Protein AF-A0A3D2VAZ5-F1 (afdb_monomer_lite)

Structure (mmCIF, N/CA/C/O backbone):
data_AF-A0A3D2VAZ5-F1
#
_entry.id   AF-A0A3D2VAZ5-F1
#
loop_
_atom_site.group_PDB
_atom_site.id
_atom_site.type_symbol
_atom_site.label_atom_id
_atom_site.label_alt_id
_atom_site.label_comp_id
_atom_site.label_asym_id
_atom_site.label_entity_id
_atom_site.label_seq_id
_atom_si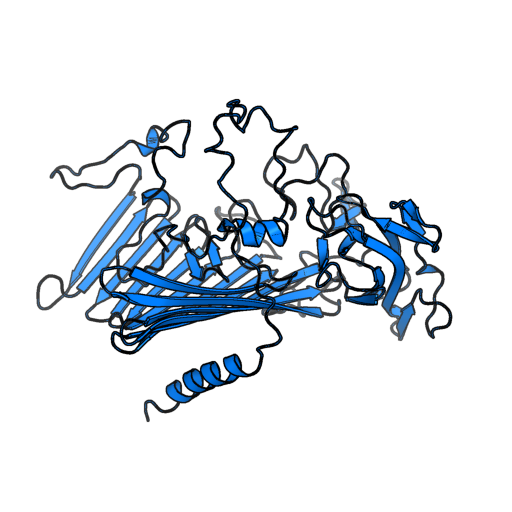te.pdbx_PDB_ins_code
_atom_site.Cartn_x
_atom_site.Cartn_y
_atom_site.Cartn_z
_atom_site.occupancy
_atom_site.B_iso_or_equiv
_atom_site.auth_seq_id
_atom_site.auth_comp_id
_atom_site.auth_asym_id
_atom_site.auth_atom_id
_atom_site.pdbx_PDB_model_num
ATOM 1 N N . MET A 1 1 ? -34.117 21.593 15.467 1.00 34.19 1 MET A N 1
ATOM 2 C CA . MET A 1 1 ? -33.292 21.181 14.307 1.00 34.19 1 MET A CA 1
ATOM 3 C C . MET A 1 1 ? -32.241 20.184 14.773 1.00 34.19 1 MET A C 1
ATOM 5 O O . MET A 1 1 ? -31.126 20.557 15.099 1.00 34.19 1 MET A O 1
ATOM 9 N N . ARG A 1 2 ? -32.645 18.929 14.962 1.00 38.84 2 ARG A N 1
ATOM 10 C CA . ARG A 1 2 ? -31.854 17.872 15.606 1.00 38.84 2 ARG A CA 1
ATOM 11 C C . ARG A 1 2 ? -32.283 16.525 15.005 1.00 38.84 2 ARG A C 1
ATOM 13 O O . ARG A 1 2 ? -33.450 16.367 14.668 1.00 38.84 2 ARG A O 1
ATOM 20 N N . ILE A 1 3 ? -31.342 15.583 14.920 1.00 37.03 3 ILE A N 1
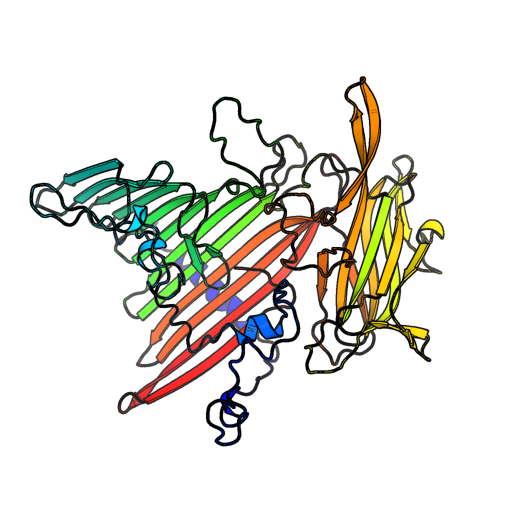ATOM 21 C CA . ILE A 1 3 ? -31.531 14.119 14.787 1.00 37.03 3 ILE A CA 1
ATOM 22 C C . ILE A 1 3 ? -31.809 13.534 13.380 1.00 37.03 3 ILE A C 1
ATOM 24 O O . ILE A 1 3 ? -31.513 12.359 13.177 1.00 37.03 3 ILE A O 1
ATOM 28 N N . HIS A 1 4 ? -32.245 14.291 12.366 1.00 31.97 4 HIS A N 1
ATOM 29 C CA . HIS A 1 4 ? -32.535 13.674 11.051 1.00 31.97 4 HIS A CA 1
ATOM 30 C C . HIS A 1 4 ? -31.319 13.347 10.162 1.00 31.97 4 HIS A C 1
ATOM 32 O O . HIS A 1 4 ? -31.422 12.444 9.341 1.00 31.97 4 HIS A O 1
ATOM 38 N N . TRP A 1 5 ? -30.162 13.991 10.348 1.00 31.28 5 TRP A N 1
ATOM 39 C CA . TRP A 1 5 ? -28.981 13.751 9.496 1.00 31.28 5 TRP A CA 1
ATOM 40 C C . TRP A 1 5 ? -28.213 12.454 9.825 1.00 31.28 5 TRP A C 1
ATOM 42 O O . TRP A 1 5 ? -27.692 11.808 8.923 1.00 31.28 5 TRP A O 1
ATOM 52 N N . PHE A 1 6 ? -28.190 12.019 11.090 1.00 36.03 6 PHE A N 1
ATOM 53 C CA . PHE A 1 6 ? -27.415 10.838 11.514 1.00 36.03 6 PHE A CA 1
ATOM 54 C C . PHE A 1 6 ? -28.089 9.496 11.186 1.00 36.03 6 PHE A C 1
ATOM 56 O O . PHE A 1 6 ? -27.404 8.505 10.948 1.00 36.03 6 PHE A O 1
ATOM 63 N N . LYS A 1 7 ? -29.427 9.451 11.103 1.00 33.75 7 LYS A N 1
ATOM 64 C CA . LYS A 1 7 ? -30.154 8.224 10.724 1.00 33.75 7 LYS A CA 1
ATOM 65 C C . LYS A 1 7 ? -29.949 7.848 9.253 1.00 33.75 7 LYS A C 1
ATOM 67 O O . LYS A 1 7 ? -29.959 6.665 8.929 1.00 33.75 7 LYS A O 1
ATOM 72 N N . SER A 1 8 ? -29.721 8.833 8.385 1.00 36.03 8 SER A N 1
ATOM 73 C CA . SER A 1 8 ? -29.540 8.611 6.947 1.00 36.03 8 SER A CA 1
ATOM 74 C C . SER A 1 8 ? -28.194 7.965 6.604 1.00 36.03 8 SER A C 1
ATOM 76 O O . SER A 1 8 ? -28.125 7.220 5.636 1.00 36.03 8 SER A O 1
ATOM 78 N N . ILE A 1 9 ? -27.146 8.184 7.410 1.00 44.81 9 ILE A N 1
ATOM 79 C CA . ILE A 1 9 ? -25.806 7.607 7.182 1.00 44.81 9 ILE A CA 1
ATOM 80 C C . ILE A 1 9 ? -25.762 6.130 7.610 1.00 44.81 9 ILE A C 1
ATOM 82 O O . ILE A 1 9 ? -25.246 5.290 6.875 1.00 44.81 9 ILE A O 1
ATOM 86 N N . ALA A 1 10 ? -26.386 5.784 8.742 1.00 36.62 10 ALA A N 1
ATOM 87 C CA . ALA A 1 10 ? -26.458 4.401 9.225 1.00 36.62 10 ALA A CA 1
ATOM 88 C C . ALA A 1 10 ? -27.315 3.489 8.320 1.00 36.62 10 ALA A C 1
ATOM 90 O O . ALA A 1 10 ? -26.983 2.323 8.121 1.00 36.62 10 ALA A O 1
ATOM 91 N N . LEU A 1 11 ? -28.390 4.022 7.723 1.00 36.22 11 LEU A N 1
ATOM 92 C CA . LEU A 1 11 ? -29.220 3.286 6.758 1.00 36.22 11 LEU A CA 1
ATOM 93 C C . LEU A 1 11 ? -28.546 3.120 5.386 1.00 36.22 11 LEU A C 1
ATOM 95 O O . LEU A 1 11 ? -28.793 2.117 4.719 1.00 36.22 11 LEU A O 1
ATOM 99 N N . LEU A 1 12 ? -27.670 4.049 4.982 1.00 39.50 12 LEU A N 1
ATOM 100 C CA . LEU A 1 12 ? -26.894 3.921 3.744 1.00 39.50 12 LEU A CA 1
ATOM 101 C C . LEU A 1 12 ? -25.826 2.817 3.856 1.00 39.50 12 LEU A C 1
ATOM 103 O O . LEU A 1 12 ? -25.635 2.056 2.911 1.00 39.50 12 LEU A O 1
ATOM 107 N N . GLY A 1 13 ? -25.182 2.681 5.023 1.00 34.91 13 GLY A N 1
ATOM 108 C CA . GLY A 1 13 ? -24.189 1.627 5.279 1.00 34.91 13 GLY A CA 1
ATOM 109 C C . GLY A 1 13 ? -24.774 0.210 5.235 1.00 34.91 13 GLY A C 1
ATOM 110 O O . GLY A 1 13 ? -24.147 -0.705 4.708 1.00 34.91 13 GLY A O 1
ATOM 111 N N . LEU A 1 14 ? -26.015 0.040 5.702 1.00 35.56 14 LEU A N 1
ATOM 112 C CA . LEU A 1 14 ? -26.716 -1.251 5.727 1.00 35.56 14 LEU A CA 1
ATOM 113 C C . LEU A 1 14 ? -27.201 -1.714 4.339 1.00 35.56 14 LEU A C 1
ATOM 115 O O . LEU A 1 14 ? -27.274 -2.914 4.090 1.00 35.56 14 LEU A O 1
ATOM 119 N N . PHE A 1 15 ? -27.495 -0.789 3.417 1.00 35.16 15 PHE A N 1
ATOM 120 C CA . PHE A 1 15 ? -27.964 -1.127 2.064 1.00 35.16 15 PHE A CA 1
ATOM 121 C C . PHE A 1 15 ? -26.836 -1.423 1.066 1.00 35.16 15 PHE A C 1
ATOM 123 O O . PHE A 1 15 ? -27.046 -2.179 0.119 1.00 35.16 15 PHE A O 1
ATOM 130 N N . VAL A 1 16 ? -25.631 -0.886 1.281 1.00 42.12 16 VAL A N 1
ATOM 131 C CA . VAL A 1 16 ? -24.477 -1.145 0.399 1.00 42.12 16 VAL A CA 1
ATOM 132 C C . VAL A 1 16 ? -23.860 -2.530 0.655 1.00 42.12 16 VAL A C 1
ATOM 134 O O . VAL A 1 16 ? -23.336 -3.138 -0.275 1.00 42.12 16 VAL A O 1
ATOM 137 N N . GLY A 1 17 ? -23.988 -3.084 1.867 1.00 31.84 17 GLY A N 1
ATOM 138 C CA . GLY A 1 17 ? -23.449 -4.409 2.213 1.00 31.84 17 GLY A CA 1
ATOM 139 C C . GLY A 1 17 ? -24.160 -5.597 1.546 1.00 31.84 17 GLY A C 1
ATOM 140 O O . GLY A 1 17 ? -23.531 -6.617 1.279 1.00 31.84 17 GLY A O 1
ATOM 141 N N . CYS A 1 18 ? -25.450 -5.472 1.217 1.00 35.31 18 CYS A N 1
ATOM 142 C CA . CYS A 1 18 ? -26.246 -6.592 0.693 1.00 35.31 18 CYS A CA 1
ATOM 143 C C . CYS A 1 18 ? -26.194 -6.763 -0.838 1.00 35.31 18 CYS A C 1
ATOM 145 O O . CYS A 1 18 ? -26.722 -7.749 -1.345 1.00 35.31 18 CYS A O 1
ATOM 147 N N . LEU A 1 19 ? -25.575 -5.841 -1.587 1.00 31.67 19 LEU A N 1
ATOM 148 C CA . LEU A 1 19 ? -25.586 -5.855 -3.061 1.00 31.67 19 LEU A CA 1
ATOM 149 C C . LEU A 1 19 ? -24.346 -6.497 -3.718 1.00 31.67 19 LEU A C 1
ATOM 151 O O . LEU A 1 19 ? -24.274 -6.525 -4.943 1.00 31.67 19 LEU A O 1
ATOM 155 N N . PHE A 1 20 ? -23.396 -7.048 -2.950 1.00 38.72 20 PHE A N 1
ATOM 156 C CA . PHE A 1 20 ? -22.104 -7.522 -3.490 1.00 38.72 20 PHE A CA 1
ATOM 157 C C . PHE A 1 20 ? -21.705 -8.961 -3.115 1.00 38.72 20 PHE A C 1
ATOM 159 O O . PHE A 1 20 ? -20.533 -9.322 -3.202 1.00 38.72 20 PHE A O 1
ATOM 166 N N . ILE A 1 21 ? -22.659 -9.821 -2.742 1.00 31.94 21 ILE A N 1
ATOM 167 C CA . ILE A 1 21 ? -22.375 -11.244 -2.496 1.00 31.94 21 ILE A CA 1
ATOM 168 C C . ILE A 1 21 ? -22.279 -11.977 -3.847 1.00 31.94 21 ILE A C 1
ATOM 170 O O . ILE A 1 21 ? -23.283 -12.440 -4.388 1.00 31.94 21 ILE A O 1
ATOM 174 N N . SER A 1 22 ? -21.074 -12.076 -4.417 1.00 36.19 22 SER A N 1
ATOM 175 C CA . SER A 1 22 ? -20.762 -13.100 -5.425 1.00 36.19 22 SER A CA 1
ATOM 176 C C . SER A 1 22 ? -20.472 -14.448 -4.747 1.00 36.19 22 SER A C 1
ATOM 178 O O . SER A 1 22 ? -20.370 -14.526 -3.522 1.00 36.19 22 SER A O 1
ATOM 180 N N . LYS A 1 23 ? -20.414 -15.531 -5.539 1.00 27.31 23 LYS A N 1
ATOM 181 C CA . LYS A 1 23 ? -20.266 -16.918 -5.063 1.00 27.31 23 LYS A CA 1
ATOM 182 C C . LYS A 1 23 ? -19.114 -17.037 -4.053 1.00 27.31 23 LYS A C 1
ATOM 184 O O . LYS A 1 23 ? -17.962 -16.830 -4.410 1.00 27.31 23 LYS A O 1
ATOM 189 N N . ALA A 1 24 ? -19.448 -17.364 -2.807 1.00 29.20 24 ALA A N 1
ATOM 190 C CA . ALA A 1 24 ? -18.483 -17.724 -1.781 1.00 29.20 24 ALA A CA 1
ATOM 191 C C . ALA A 1 24 ? -18.052 -19.180 -1.998 1.00 29.20 24 ALA A C 1
ATOM 193 O O . ALA A 1 24 ? -18.902 -20.074 -1.980 1.00 29.20 24 ALA A O 1
ATOM 194 N N . ASP A 1 25 ? -16.756 -19.421 -2.185 1.00 26.33 25 ASP A N 1
ATOM 195 C CA . ASP A 1 25 ? -16.210 -20.772 -2.127 1.00 26.33 25 ASP A CA 1
ATOM 196 C C . ASP A 1 25 ? -16.109 -21.205 -0.663 1.00 26.33 25 ASP A C 1
ATOM 198 O O . ASP A 1 25 ? -15.397 -20.618 0.152 1.00 26.33 25 ASP A O 1
ATOM 202 N N . ALA A 1 26 ? -16.880 -22.229 -0.306 1.00 25.47 26 ALA A N 1
ATOM 203 C CA . ALA A 1 26 ? -16.856 -22.820 1.021 1.00 25.47 26 ALA A CA 1
ATOM 204 C C . ALA A 1 26 ? -15.586 -23.672 1.182 1.00 25.47 26 ALA A C 1
ATOM 206 O O . ALA A 1 26 ? -15.533 -24.814 0.719 1.00 25.47 26 ALA A O 1
ATOM 207 N N . GLN A 1 27 ? -14.561 -23.141 1.851 1.00 28.25 27 GLN A N 1
ATOM 208 C CA . GLN A 1 27 ? -13.374 -23.919 2.208 1.00 28.25 27 GLN A CA 1
ATOM 209 C C . GLN A 1 27 ? -13.687 -24.837 3.405 1.00 28.25 27 GLN A C 1
ATOM 211 O O . GLN A 1 27 ? -14.228 -24.406 4.424 1.00 28.25 27 GLN A O 1
ATOM 216 N N . ARG A 1 28 ? -13.395 -26.138 3.270 1.00 25.67 28 ARG A N 1
ATOM 217 C CA . ARG A 1 28 ? -13.630 -27.143 4.324 1.00 25.67 28 ARG A CA 1
ATOM 218 C C . ARG A 1 28 ? -12.702 -26.922 5.525 1.00 25.67 28 ARG A C 1
ATOM 220 O O . ARG A 1 28 ? -11.535 -26.586 5.364 1.00 25.67 28 ARG A O 1
ATOM 227 N N . HIS A 1 29 ? -13.229 -27.185 6.721 1.00 26.59 29 HIS A N 1
ATOM 228 C CA . HIS A 1 29 ? -12.556 -26.991 8.009 1.00 26.59 29 HIS A CA 1
ATOM 229 C C . HIS A 1 29 ? -11.276 -27.859 8.155 1.00 26.59 29 HIS A C 1
ATOM 231 O O . HIS A 1 29 ? -11.352 -29.069 7.896 1.00 26.59 29 HIS A O 1
ATOM 237 N N . PRO A 1 30 ? -10.136 -27.312 8.634 1.00 30.03 30 PRO A N 1
ATOM 238 C CA . PRO A 1 30 ? -8.860 -28.035 8.775 1.00 30.03 30 PRO A CA 1
ATOM 239 C C . PRO A 1 30 ? -8.911 -29.257 9.702 1.00 30.03 30 PRO A C 1
ATOM 241 O O . PRO A 1 30 ? -8.163 -30.213 9.524 1.00 30.03 30 PRO A O 1
ATOM 244 N N . GLU A 1 31 ? -9.833 -29.284 10.666 1.00 31.47 31 GLU A N 1
ATOM 245 C CA . GLU A 1 31 ? -9.981 -30.421 11.592 1.00 31.47 31 GLU A CA 1
ATOM 246 C C . GLU A 1 31 ? -10.580 -31.676 10.933 1.00 31.47 31 GLU A C 1
ATOM 248 O O . GLU A 1 31 ? -10.584 -32.753 11.527 1.00 31.47 31 GLU A O 1
ATOM 253 N N . SER A 1 32 ? -11.038 -31.575 9.680 1.00 30.36 32 SER A N 1
ATOM 254 C CA . SER A 1 32 ? -11.438 -32.741 8.884 1.00 30.36 32 SER A CA 1
ATOM 255 C C . SER A 1 32 ? -10.252 -33.506 8.267 1.00 30.36 32 SER A C 1
ATOM 257 O O . SER A 1 32 ? -10.456 -34.589 7.722 1.00 30.36 32 SER A O 1
ATOM 259 N N . ALA A 1 33 ? -9.013 -33.006 8.407 1.00 35.19 33 ALA A N 1
ATOM 260 C CA . ALA A 1 33 ? -7.784 -33.622 7.883 1.00 35.19 33 ALA A CA 1
ATOM 261 C C . ALA A 1 33 ? -7.133 -34.668 8.824 1.00 35.19 33 ALA A C 1
ATOM 263 O O . ALA A 1 33 ? -5.992 -35.087 8.615 1.00 35.19 33 ALA A O 1
ATOM 264 N N . GLY A 1 34 ? -7.863 -35.136 9.842 1.00 34.66 34 GLY A N 1
ATOM 265 C CA . GLY A 1 34 ? -7.404 -36.168 10.775 1.00 34.66 34 GLY A CA 1
ATOM 266 C C . GLY A 1 34 ? -6.554 -35.637 11.937 1.00 34.66 34 GLY A C 1
ATOM 267 O O . GLY A 1 34 ? -6.229 -34.457 12.025 1.00 34.66 34 GLY A O 1
ATOM 268 N N . ALA A 1 35 ? -6.230 -36.528 12.882 1.00 33.38 35 ALA A N 1
ATOM 269 C CA . ALA A 1 35 ? -5.530 -36.164 14.112 1.00 33.38 35 ALA A CA 1
ATOM 270 C C . ALA A 1 35 ? -4.144 -35.559 13.829 1.00 33.38 35 ALA A C 1
ATOM 272 O O . ALA A 1 35 ? -3.343 -36.142 13.089 1.00 33.38 35 ALA A O 1
ATOM 273 N N . SER A 1 36 ? -3.866 -34.425 14.483 1.00 39.03 36 SER A N 1
ATOM 274 C CA . SER A 1 36 ? -2.558 -33.765 14.510 1.00 39.03 36 SER A CA 1
ATOM 275 C C . SER A 1 36 ? -1.434 -34.778 14.742 1.00 39.03 36 SER A C 1
ATOM 277 O O . SER A 1 36 ? -1.533 -35.656 15.605 1.00 39.03 36 SER A O 1
ATOM 279 N N . SER A 1 37 ? -0.342 -34.634 13.987 1.00 45.00 37 SER A N 1
ATOM 280 C CA . SER A 1 37 ? 0.859 -35.480 14.066 1.00 45.00 37 SER A CA 1
ATOM 281 C C . SER A 1 37 ? 1.456 -35.564 15.477 1.00 45.00 37 SER A C 1
ATOM 283 O O . SER A 1 37 ? 2.174 -36.513 15.779 1.00 45.00 37 SER A O 1
ATOM 285 N N . TYR A 1 38 ? 1.100 -34.625 16.359 1.00 38.03 38 TYR A N 1
ATOM 286 C CA . TYR A 1 38 ? 1.458 -34.611 17.775 1.00 38.03 38 TYR A CA 1
ATOM 287 C C . TYR A 1 38 ? 0.958 -35.836 18.568 1.00 38.03 38 TYR A C 1
ATOM 289 O O . TYR A 1 38 ? 1.585 -36.215 19.554 1.00 38.03 38 TYR A O 1
ATOM 297 N N . TYR A 1 39 ? -0.135 -36.483 18.144 1.00 39.75 39 TYR A N 1
ATOM 298 C CA . TYR A 1 39 ? -0.756 -37.601 18.873 1.00 39.75 39 TYR A CA 1
ATOM 299 C C . TYR A 1 39 ? -0.469 -38.987 18.274 1.00 39.75 39 TYR A C 1
ATOM 301 O O . TYR A 1 39 ? -1.052 -39.979 18.715 1.00 39.75 39 TYR A O 1
ATOM 309 N N . ARG A 1 40 ? 0.420 -39.084 17.277 1.00 46.03 40 ARG A N 1
ATOM 310 C CA . ARG A 1 40 ? 0.781 -40.364 16.650 1.00 46.03 40 ARG A CA 1
ATOM 311 C C . ARG A 1 40 ? 1.894 -41.069 17.448 1.00 46.03 40 ARG A C 1
ATOM 313 O O . ARG A 1 40 ? 2.958 -40.475 17.632 1.00 46.03 40 ARG A O 1
ATOM 320 N N . PRO A 1 41 ? 1.689 -42.310 17.941 1.00 42.56 41 PRO A N 1
ATOM 321 C CA . PRO A 1 41 ? 2.677 -43.039 18.756 1.00 42.56 41 PRO A CA 1
ATOM 322 C C . PRO A 1 41 ? 4.018 -43.292 18.047 1.00 42.56 41 PRO A C 1
ATOM 324 O O . PRO A 1 41 ? 5.044 -43.479 18.697 1.00 42.56 41 PRO A O 1
ATOM 327 N N . ASP A 1 42 ? 3.978 -43.281 16.720 1.00 45.72 42 ASP A N 1
ATOM 328 C CA . ASP A 1 42 ? 5.023 -43.538 15.734 1.00 45.72 42 ASP A CA 1
ATOM 329 C C . ASP A 1 42 ? 5.691 -42.256 15.192 1.00 45.72 42 ASP A C 1
ATOM 331 O O . ASP A 1 42 ? 6.604 -42.329 14.370 1.00 45.72 42 ASP A O 1
ATOM 335 N N . ALA A 1 43 ? 5.292 -41.071 15.670 1.00 47.16 43 ALA A N 1
ATOM 336 C CA . ALA A 1 43 ? 5.896 -39.813 15.246 1.00 47.16 43 ALA A CA 1
ATOM 337 C C . ALA A 1 43 ? 7.289 -39.609 15.865 1.00 47.16 43 ALA A C 1
ATOM 339 O O . ALA A 1 43 ? 7.473 -39.591 17.085 1.00 47.16 43 ALA A O 1
ATOM 340 N N . ASP A 1 44 ? 8.280 -39.402 15.000 1.00 45.59 44 ASP A N 1
ATOM 341 C CA . ASP A 1 44 ? 9.646 -39.049 15.372 1.00 45.59 44 ASP A CA 1
ATOM 342 C C . ASP A 1 44 ? 9.675 -37.771 16.236 1.00 45.59 44 ASP A C 1
ATOM 344 O O . ASP A 1 44 ? 9.371 -36.665 15.774 1.00 45.59 44 ASP A O 1
ATOM 348 N N . ARG A 1 45 ? 10.080 -37.954 17.500 1.00 46.88 45 ARG A N 1
ATOM 349 C CA . ARG A 1 45 ? 10.055 -36.975 18.598 1.00 46.88 45 ARG A CA 1
ATOM 350 C C . ARG A 1 45 ? 11.195 -35.958 18.559 1.00 46.88 45 ARG A C 1
ATOM 352 O O . ARG A 1 45 ? 11.374 -35.216 19.528 1.00 46.88 45 ARG A O 1
ATOM 359 N N . THR A 1 46 ? 11.994 -35.908 17.490 1.00 43.84 46 THR A N 1
ATOM 360 C CA . THR A 1 46 ? 12.992 -34.838 17.379 1.00 43.84 46 THR A CA 1
ATOM 361 C C . THR A 1 46 ? 12.293 -33.469 17.351 1.00 43.84 46 THR A C 1
ATOM 363 O O . THR A 1 46 ? 11.348 -33.283 16.580 1.00 43.84 46 THR A O 1
ATOM 366 N N . PRO A 1 47 ? 12.737 -32.491 18.167 1.00 41.06 47 PRO A N 1
ATOM 367 C CA . PRO A 1 47 ? 12.111 -31.177 18.244 1.00 41.06 47 PRO A CA 1
ATOM 368 C C . PRO A 1 47 ? 12.027 -30.510 16.871 1.00 41.06 47 PRO A C 1
ATOM 370 O O . PRO A 1 47 ? 13.013 -30.481 16.131 1.00 41.06 47 PRO A O 1
ATOM 373 N N . ALA A 1 48 ? 10.875 -29.917 16.557 1.00 35.44 48 ALA A N 1
ATOM 374 C CA . ALA A 1 48 ? 10.559 -29.360 15.239 1.00 35.44 48 ALA A CA 1
ATOM 375 C C . ALA A 1 48 ? 11.525 -28.267 14.740 1.00 35.44 48 ALA A C 1
ATOM 377 O O . ALA A 1 48 ? 11.441 -27.871 13.584 1.00 35.44 48 ALA A O 1
ATOM 378 N N . TRP A 1 49 ? 12.428 -27.759 15.582 1.00 37.12 49 TRP A N 1
ATOM 379 C CA . TRP A 1 49 ? 13.469 -26.801 15.206 1.00 37.12 49 TRP A CA 1
ATOM 380 C C . TRP A 1 49 ? 14.755 -27.458 14.671 1.00 37.12 49 TRP A C 1
ATOM 382 O O . TRP A 1 49 ? 15.506 -26.791 13.970 1.00 37.12 49 TRP A O 1
ATOM 392 N N . ARG A 1 50 ? 15.001 -28.752 14.946 1.00 31.00 50 ARG A N 1
ATOM 393 C CA . ARG A 1 50 ? 16.167 -29.511 14.440 1.00 31.00 50 ARG A CA 1
ATOM 394 C C . ARG A 1 50 ? 15.942 -30.190 13.087 1.00 31.00 50 ARG A C 1
ATOM 396 O O . ARG A 1 50 ? 16.913 -30.557 12.442 1.00 31.00 50 ARG A O 1
ATOM 403 N N . LYS A 1 51 ? 14.687 -30.358 12.660 1.00 39.53 51 LYS A N 1
ATOM 404 C CA . LYS A 1 51 ? 14.323 -30.952 11.357 1.00 39.53 51 LYS A CA 1
ATOM 405 C C . LYS A 1 51 ? 14.182 -29.925 10.229 1.00 39.53 51 LYS A C 1
ATOM 407 O O . LYS A 1 51 ? 13.762 -30.279 9.134 1.00 39.53 51 LYS A O 1
ATOM 412 N N . ARG A 1 52 ? 14.445 -28.645 10.501 1.00 33.84 52 ARG A N 1
ATOM 413 C CA . ARG A 1 52 ? 14.215 -27.574 9.528 1.00 33.84 52 ARG A CA 1
ATOM 414 C C . ARG A 1 52 ? 15.415 -27.487 8.585 1.00 33.84 52 ARG A C 1
ATOM 416 O O . ARG A 1 52 ? 16.521 -27.287 9.092 1.00 33.84 52 ARG A O 1
ATOM 423 N N . PRO A 1 53 ? 15.239 -27.607 7.257 1.00 32.34 53 PRO A N 1
ATOM 424 C CA . PRO A 1 53 ? 16.253 -27.110 6.341 1.00 32.34 53 PRO A CA 1
ATOM 425 C C . PRO A 1 53 ? 16.489 -25.610 6.617 1.00 32.34 53 PRO A C 1
ATOM 427 O O . PRO A 1 53 ? 15.582 -24.898 7.052 1.00 32.34 53 PRO A O 1
ATOM 430 N N . GLN A 1 54 ? 17.745 -25.181 6.475 1.00 28.06 54 GLN A N 1
ATOM 431 C CA . GLN A 1 54 ? 18.263 -23.826 6.730 1.00 28.06 54 GLN A CA 1
ATOM 432 C C . GLN A 1 54 ? 17.464 -22.695 6.039 1.00 28.06 54 GLN A C 1
ATOM 434 O O . GLN A 1 54 ? 16.712 -22.954 5.107 1.00 28.06 54 GLN A O 1
ATOM 439 N N . PRO A 1 55 ? 17.795 -21.429 6.362 1.00 37.53 55 PRO A N 1
ATOM 440 C CA . PRO A 1 55 ? 17.358 -20.672 7.520 1.00 37.53 55 PRO A CA 1
ATOM 441 C C . PRO A 1 55 ? 15.983 -20.015 7.292 1.00 37.53 55 PRO A C 1
ATOM 443 O O . PRO A 1 55 ? 15.445 -19.927 6.199 1.00 37.53 55 PRO A O 1
ATOM 446 N N . PHE A 1 56 ? 15.399 -19.569 8.394 1.00 29.86 56 PHE A N 1
ATOM 447 C CA . PHE A 1 56 ? 14.038 -19.069 8.540 1.00 29.86 56 PHE A CA 1
ATOM 448 C C . PHE A 1 56 ? 13.831 -17.726 7.799 1.00 29.86 56 PHE A C 1
ATOM 450 O O . PHE A 1 56 ? 14.196 -16.676 8.323 1.00 29.86 56 PHE A O 1
ATOM 457 N N . LEU A 1 57 ? 13.252 -17.775 6.592 1.00 25.20 57 LEU A N 1
ATOM 458 C CA . LEU A 1 57 ? 12.930 -16.630 5.726 1.00 25.20 57 LEU A CA 1
ATOM 459 C C . LEU A 1 57 ? 11.404 -16.383 5.749 1.00 25.20 57 LEU A C 1
ATOM 461 O O . LEU A 1 57 ? 10.641 -17.181 5.212 1.00 25.20 57 LEU A O 1
ATOM 465 N N . ARG A 1 58 ? 10.929 -15.301 6.376 1.00 29.59 58 ARG A N 1
ATOM 466 C CA . ARG A 1 58 ? 9.522 -14.847 6.306 1.00 29.59 58 ARG A CA 1
ATOM 467 C C . ARG A 1 58 ? 9.360 -13.669 5.348 1.00 29.59 58 ARG A C 1
ATOM 469 O O . ARG A 1 58 ? 9.371 -12.543 5.810 1.00 29.59 58 ARG A O 1
ATOM 476 N N . GLY A 1 59 ? 9.195 -13.874 4.043 1.00 24.83 59 GLY A N 1
ATOM 477 C CA . GLY A 1 59 ? 8.717 -12.796 3.155 1.00 24.83 59 GLY A CA 1
ATOM 478 C C . GLY A 1 59 ? 7.345 -12.233 3.596 1.00 24.83 59 GLY A C 1
ATOM 479 O O . GLY A 1 59 ? 6.801 -12.665 4.615 1.00 24.83 59 GLY A O 1
ATOM 480 N N . PRO A 1 60 ? 6.739 -11.285 2.852 1.00 32.97 60 PRO A N 1
ATOM 481 C CA . PRO A 1 60 ? 5.313 -11.013 2.982 1.00 32.97 60 PRO A CA 1
ATOM 482 C C . PRO A 1 60 ? 4.622 -12.366 2.847 1.00 32.97 60 PRO A C 1
ATOM 484 O O . PRO A 1 60 ? 4.851 -13.065 1.860 1.00 32.97 60 PRO A O 1
ATOM 487 N N . MET A 1 61 ? 3.908 -12.773 3.894 1.00 35.59 61 MET A N 1
ATOM 488 C CA . MET A 1 61 ? 3.342 -14.115 3.984 1.00 35.59 61 MET A CA 1
ATOM 489 C C . MET A 1 61 ? 2.507 -14.411 2.731 1.00 35.59 61 MET A C 1
ATOM 491 O O . MET A 1 61 ? 1.772 -13.540 2.247 1.00 35.59 61 MET A O 1
ATOM 495 N N . ASP A 1 62 ? 2.636 -15.637 2.224 1.00 36.94 62 ASP A N 1
ATOM 496 C CA . ASP A 1 62 ? 1.805 -16.196 1.154 1.00 36.94 62 ASP A CA 1
ATOM 497 C C . ASP A 1 62 ? 0.315 -15.923 1.463 1.00 36.94 62 ASP A C 1
ATOM 499 O O . ASP A 1 62 ? -0.086 -15.869 2.630 1.00 36.94 62 ASP A O 1
ATOM 503 N N . ARG A 1 63 ? -0.525 -15.700 0.442 1.00 39.56 63 ARG A N 1
ATOM 504 C CA . ARG A 1 63 ? -1.981 -15.508 0.606 1.00 39.56 63 ARG A CA 1
ATOM 505 C C . ARG A 1 63 ? -2.616 -16.621 1.455 1.00 39.56 63 ARG A C 1
ATOM 507 O O . ARG A 1 63 ? -3.532 -16.355 2.230 1.00 39.56 63 ARG A O 1
ATOM 514 N N . THR A 1 64 ? -2.094 -17.844 1.350 1.00 35.66 64 THR A N 1
ATOM 515 C CA . THR A 1 64 ? -2.550 -19.010 2.112 1.00 35.66 64 THR A CA 1
ATOM 516 C C . THR A 1 64 ? -2.054 -18.981 3.557 1.00 35.66 64 THR A C 1
ATOM 518 O O . THR A 1 64 ? -2.854 -19.156 4.476 1.00 35.66 64 THR A O 1
ATOM 521 N N . GLU A 1 65 ? -0.785 -18.640 3.794 1.00 36.44 65 GLU A N 1
ATOM 522 C CA . GLU A 1 65 ? -0.222 -18.467 5.143 1.00 36.44 65 GLU A CA 1
ATOM 523 C C . GLU A 1 65 ? -0.857 -17.279 5.897 1.00 36.44 65 GLU A C 1
ATOM 525 O O . GLU A 1 65 ? -1.086 -17.361 7.108 1.00 36.44 65 GLU A O 1
ATOM 530 N N . ARG A 1 66 ? -1.227 -16.195 5.189 1.00 42.66 66 ARG A N 1
ATOM 531 C CA . ARG A 1 66 ? -1.976 -15.051 5.751 1.00 42.66 66 ARG A CA 1
ATOM 532 C C . ARG A 1 66 ? -3.337 -15.468 6.309 1.00 42.66 66 ARG A C 1
ATOM 534 O O . ARG A 1 66 ? -3.750 -14.925 7.334 1.00 42.66 66 ARG A O 1
ATOM 541 N N . GLY A 1 67 ? -4.014 -16.416 5.657 1.00 31.95 67 GLY A N 1
ATOM 542 C CA . GLY A 1 67 ? -5.266 -17.004 6.138 1.00 31.95 67 GLY A CA 1
ATOM 543 C C . GLY A 1 67 ? -5.052 -18.022 7.262 1.00 31.95 67 GLY A C 1
ATOM 544 O O . GLY A 1 67 ? -5.763 -17.992 8.261 1.00 31.95 67 GLY A O 1
ATOM 545 N N . GLN A 1 68 ? -4.032 -18.880 7.155 1.00 31.69 68 GLN A N 1
ATOM 546 C CA . GLN A 1 68 ? -3.779 -19.974 8.107 1.00 31.69 68 GLN A CA 1
ATOM 547 C C . GLN A 1 68 ? -3.362 -19.510 9.513 1.00 31.69 68 GLN A C 1
ATOM 549 O O . GLN A 1 68 ? -3.634 -20.204 10.492 1.00 31.69 68 GLN A O 1
ATOM 554 N N . HIS A 1 69 ? -2.726 -18.341 9.646 1.00 33.00 69 HIS A N 1
ATOM 555 C CA . HIS A 1 69 ? -2.363 -17.771 10.952 1.00 33.00 69 HIS A CA 1
ATOM 556 C C . HIS A 1 69 ? -3.439 -16.869 11.566 1.00 33.00 69 HIS A C 1
ATOM 558 O O . HIS A 1 69 ? -3.306 -16.456 12.718 1.00 33.00 69 HIS A O 1
ATOM 564 N N . ARG A 1 70 ? -4.531 -16.606 10.842 1.00 37.00 70 ARG A N 1
ATOM 565 C CA . ARG A 1 70 ? -5.735 -15.976 11.381 1.00 37.00 70 ARG A CA 1
ATOM 566 C C . ARG A 1 70 ? -6.727 -17.082 11.715 1.00 37.00 70 ARG A C 1
ATOM 568 O O . ARG A 1 70 ? -7.716 -17.288 11.026 1.00 37.00 70 ARG A O 1
ATOM 575 N N . LEU A 1 71 ? -6.450 -17.828 12.784 1.00 28.41 71 LEU A N 1
ATOM 576 C CA . LEU A 1 71 ? -7.481 -18.634 13.437 1.00 28.41 71 LEU A CA 1
ATOM 577 C C . LEU A 1 71 ? -8.492 -17.653 14.045 1.00 28.41 71 LEU A C 1
ATOM 579 O O . LEU A 1 71 ? -8.423 -17.331 15.223 1.00 28.41 71 LEU A O 1
ATOM 583 N N . PHE A 1 72 ? -9.406 -17.133 13.231 1.00 31.77 72 PHE A N 1
ATOM 584 C CA . PHE A 1 72 ? -10.464 -16.202 13.630 1.00 31.77 72 PHE A CA 1
ATOM 585 C C . PHE A 1 72 ? -11.414 -16.813 14.681 1.00 31.77 72 PHE A C 1
ATOM 587 O O . PHE A 1 72 ? -12.018 -16.091 15.471 1.00 31.77 72 PHE A O 1
ATOM 594 N N . LEU A 1 73 ? -11.461 -18.147 14.784 1.00 27.09 73 LEU A N 1
ATOM 595 C CA . LEU A 1 73 ? -12.133 -18.887 15.862 1.00 27.09 73 LEU A CA 1
ATOM 596 C C . LEU A 1 73 ? -11.324 -18.981 17.171 1.00 27.09 73 LEU A C 1
ATOM 598 O O . LEU A 1 73 ? -11.846 -19.463 18.172 1.00 27.09 73 LEU A O 1
ATOM 602 N N . ASN A 1 74 ? -10.073 -18.515 17.177 1.00 25.94 74 ASN A N 1
ATOM 603 C CA . ASN A 1 74 ? -9.177 -18.490 18.335 1.00 25.94 74 ASN A CA 1
ATOM 604 C C . ASN A 1 74 ? -8.381 -17.176 18.427 1.00 25.94 74 ASN A C 1
ATOM 606 O O . ASN A 1 74 ? -7.304 -17.138 19.022 1.00 25.94 74 ASN A O 1
ATOM 610 N N . ALA A 1 75 ? -8.919 -16.082 17.878 1.00 28.64 75 ALA A N 1
ATOM 611 C CA . ALA A 1 75 ? -8.412 -14.733 18.109 1.00 28.64 75 ALA A CA 1
ATOM 612 C C . ALA A 1 75 ? -8.846 -14.237 19.499 1.00 28.64 75 ALA A C 1
ATOM 614 O O . ALA A 1 75 ? -9.422 -13.166 19.647 1.00 28.64 75 ALA A O 1
ATOM 615 N N . ASP A 1 76 ? -8.557 -15.036 20.524 1.00 27.61 76 ASP A N 1
ATOM 616 C CA . ASP A 1 76 ? -8.326 -14.527 21.868 1.00 27.61 76 ASP A CA 1
ATOM 617 C C . ASP A 1 76 ? -6.822 -14.210 21.971 1.00 27.61 76 ASP A C 1
ATOM 619 O O . ASP A 1 76 ? -6.106 -14.703 22.839 1.00 27.61 76 ASP A O 1
ATOM 623 N N . ASP A 1 77 ? -6.314 -13.376 21.051 1.00 28.73 77 ASP A N 1
ATOM 624 C CA . ASP A 1 77 ? -5.216 -12.476 21.414 1.00 28.73 77 ASP A CA 1
ATOM 625 C C . ASP A 1 77 ? -5.881 -11.453 22.340 1.00 28.73 77 ASP A C 1
ATOM 627 O O . ASP A 1 77 ? -6.379 -10.411 21.914 1.00 28.73 77 ASP A O 1
ATOM 631 N N . GLY A 1 78 ? -6.033 -11.866 23.602 1.00 34.16 78 GLY A N 1
ATOM 632 C CA . GLY A 1 78 ? -7.088 -11.428 24.516 1.00 34.16 78 GLY A CA 1
ATOM 633 C C . GLY A 1 78 ? -7.035 -9.980 24.984 1.00 34.16 78 GLY A C 1
ATOM 634 O O . GLY A 1 78 ? -7.651 -9.659 25.995 1.00 34.16 78 GLY A O 1
ATOM 635 N N . VAL A 1 79 ? -6.313 -9.090 24.298 1.00 37.69 79 VAL A N 1
ATOM 636 C CA . VAL A 1 79 ? -6.342 -7.662 24.607 1.00 37.69 79 VAL A CA 1
ATOM 637 C C . VAL A 1 79 ? -6.205 -6.824 23.335 1.00 37.69 79 VAL A C 1
ATOM 639 O O . VAL A 1 79 ? -5.109 -6.440 22.929 1.00 37.69 79 VAL A O 1
ATOM 642 N N . GLY A 1 80 ? -7.330 -6.468 22.713 1.00 45.03 80 GLY A N 1
ATOM 643 C CA . GLY A 1 80 ? -7.385 -5.289 21.846 1.00 45.03 80 GLY A CA 1
ATOM 644 C C . GLY A 1 80 ? -7.220 -4.023 22.696 1.00 45.03 80 GLY A C 1
ATOM 645 O O . GLY A 1 80 ? -7.839 -3.912 23.750 1.00 45.03 80 GLY A O 1
ATOM 646 N N . TYR A 1 81 ? -6.384 -3.063 22.280 1.00 44.53 81 TYR A N 1
ATOM 647 C CA . TYR A 1 81 ? -6.215 -1.800 23.015 1.00 44.53 81 TYR A CA 1
ATOM 648 C C . TYR A 1 81 ? -6.937 -0.643 22.325 1.00 44.53 81 TYR A C 1
ATOM 650 O O . TYR A 1 81 ? -6.350 0.178 21.614 1.00 44.53 81 TYR A O 1
ATOM 658 N N . LEU A 1 82 ? -8.236 -0.583 22.592 1.00 55.94 82 LEU A N 1
ATOM 659 C CA . LEU A 1 82 ? -9.124 0.526 22.279 1.00 55.94 82 LEU A CA 1
ATOM 660 C C . LEU A 1 82 ? -9.625 1.093 23.606 1.00 55.94 82 LEU A C 1
ATOM 662 O O . LEU A 1 82 ? -10.550 0.567 24.213 1.00 55.94 82 LEU A O 1
ATOM 666 N N . ASN A 1 83 ? -8.926 2.106 24.115 1.00 55.97 83 ASN A N 1
ATOM 667 C CA . ASN A 1 83 ? -9.210 2.657 25.436 1.00 55.97 83 ASN A CA 1
ATOM 668 C C . ASN A 1 83 ? -10.299 3.746 25.386 1.00 55.97 83 ASN A C 1
ATOM 670 O O . ASN A 1 83 ? -11.037 3.913 26.345 1.00 55.97 83 ASN A O 1
ATOM 674 N N . TYR A 1 84 ? -10.412 4.499 24.284 1.00 68.12 84 TYR A N 1
ATOM 675 C CA . TYR A 1 84 ? -11.385 5.594 24.105 1.00 68.12 84 TYR A CA 1
ATOM 676 C C . TYR A 1 84 ? -11.457 6.611 25.260 1.00 68.12 84 TYR A C 1
ATOM 678 O O . TYR A 1 84 ? -12.415 7.357 25.364 1.00 68.12 84 TYR A O 1
ATOM 686 N N . ALA A 1 85 ? -10.422 6.688 26.103 1.00 58.06 85 ALA A N 1
ATOM 687 C CA . ALA A 1 85 ? -10.413 7.447 27.353 1.00 58.06 85 ALA A CA 1
ATOM 688 C C . ALA A 1 85 ? -11.356 6.920 28.459 1.00 58.06 85 ALA A C 1
ATOM 690 O O . ALA A 1 85 ? -11.544 7.620 29.451 1.00 58.06 85 ALA A O 1
ATOM 691 N N . ASN A 1 86 ? -11.889 5.700 28.345 1.00 55.25 86 ASN A N 1
ATOM 692 C CA . ASN A 1 86 ? -12.673 5.044 29.400 1.00 55.25 86 ASN A CA 1
ATOM 693 C C . ASN A 1 86 ? -11.802 4.663 30.605 1.00 55.25 86 ASN A C 1
ATOM 695 O O . ASN A 1 86 ? -12.246 4.708 31.751 1.00 55.25 86 ASN A O 1
ATOM 699 N N . GLU A 1 87 ? -10.546 4.294 30.353 1.00 62.53 87 GLU A N 1
ATOM 700 C CA . GLU A 1 87 ? -9.570 3.908 31.364 1.00 62.53 87 GLU A CA 1
ATOM 701 C C . GLU A 1 87 ? -8.281 4.738 31.263 1.00 62.53 87 GLU A C 1
ATOM 703 O O . GLU A 1 87 ? -7.965 5.374 30.251 1.00 62.53 87 GLU A O 1
ATOM 708 N N . LYS A 1 88 ? -7.455 4.692 32.317 1.00 60.59 88 LYS A N 1
ATOM 709 C CA . LYS A 1 88 ? -6.093 5.247 32.257 1.00 60.59 88 LYS A CA 1
ATOM 710 C C . LYS A 1 88 ? -5.303 4.534 31.153 1.00 60.59 88 LYS A C 1
ATOM 712 O O . LYS A 1 88 ? -5.368 3.313 31.030 1.00 60.59 88 LYS A O 1
ATOM 717 N N . TYR A 1 89 ? -4.515 5.286 30.378 1.00 61.00 89 TYR A N 1
ATOM 718 C CA . TYR A 1 89 ? -3.753 4.729 29.253 1.00 61.00 89 TYR A CA 1
ATOM 719 C C . TYR A 1 89 ? -2.880 3.530 29.673 1.00 61.00 89 TYR A C 1
ATOM 721 O O . TYR A 1 89 ? -1.973 3.665 30.512 1.00 61.00 89 TYR A O 1
ATOM 729 N N . GLN A 1 90 ? -3.131 2.372 29.052 1.00 59.66 90 GLN A N 1
ATOM 730 C CA . GLN A 1 90 ? -2.380 1.140 29.268 1.00 59.66 90 GLN A CA 1
ATOM 731 C C . GLN A 1 90 ? -1.219 1.038 28.266 1.00 59.66 90 GLN A C 1
ATOM 733 O O . GLN A 1 90 ? -1.379 1.184 27.057 1.00 59.66 90 GLN A O 1
ATOM 738 N N . LEU A 1 91 ? -0.015 0.795 28.784 1.00 55.84 91 LEU A N 1
ATOM 739 C CA . LEU A 1 91 ? 1.191 0.618 27.972 1.00 55.84 91 LEU A CA 1
ATOM 740 C C . LEU A 1 91 ? 1.202 -0.765 27.310 1.00 55.84 91 LEU A C 1
ATOM 742 O O . LEU A 1 91 ? 0.845 -1.752 27.949 1.00 55.84 91 LEU A O 1
ATOM 746 N N . TYR A 1 92 ? 1.740 -0.861 26.094 1.00 49.62 92 TYR A N 1
ATOM 747 C CA . TYR A 1 92 ? 1.900 -2.135 25.380 1.00 49.62 92 TYR A CA 1
ATOM 748 C C . TYR A 1 92 ? 2.766 -3.168 26.127 1.00 49.62 92 TYR A C 1
ATOM 750 O O . TYR A 1 92 ? 2.523 -4.365 26.035 1.00 49.62 92 TYR A O 1
ATOM 758 N N . TYR A 1 93 ? 3.742 -2.730 26.931 1.00 47.31 93 TYR A N 1
ATOM 759 C CA . TYR A 1 93 ? 4.594 -3.622 27.730 1.00 47.31 93 TYR A CA 1
ATOM 760 C C . TYR A 1 93 ? 3.934 -4.196 28.989 1.00 47.31 93 TYR A C 1
ATOM 762 O O . TYR A 1 93 ? 4.552 -5.007 29.683 1.00 47.31 93 TYR A O 1
ATOM 770 N N . ARG A 1 94 ? 2.713 -3.769 29.341 1.00 42.94 94 ARG A N 1
ATOM 771 C CA . ARG A 1 94 ? 2.042 -4.269 30.550 1.00 42.94 94 ARG A CA 1
ATOM 772 C C . ARG A 1 94 ? 1.757 -5.774 30.455 1.00 42.94 94 ARG A C 1
ATOM 774 O O . ARG A 1 94 ? 1.748 -6.445 31.482 1.00 42.94 94 ARG A O 1
ATOM 781 N N . GLU A 1 95 ? 1.610 -6.294 29.239 1.00 40.66 95 GLU A N 1
ATOM 782 C CA . GLU A 1 95 ? 1.094 -7.641 28.966 1.00 40.66 95 GLU A CA 1
ATOM 783 C C . GLU A 1 95 ? 2.102 -8.575 28.291 1.00 40.66 95 GLU A C 1
ATOM 785 O O . GLU A 1 95 ? 1.779 -9.733 28.040 1.00 40.66 95 GLU A O 1
ATOM 790 N N . THR A 1 96 ? 3.343 -8.136 28.034 1.00 38.91 96 THR A N 1
ATOM 791 C CA . THR A 1 96 ? 4.364 -9.050 27.505 1.00 38.91 96 THR A CA 1
ATOM 792 C C . THR A 1 96 ? 4.657 -10.142 28.527 1.00 38.91 96 THR A C 1
ATOM 794 O O . THR A 1 96 ? 5.208 -9.929 29.620 1.00 38.91 96 THR A O 1
ATOM 797 N N . ILE A 1 97 ? 4.214 -11.338 28.155 1.00 39.56 97 ILE A N 1
ATOM 798 C CA . ILE A 1 97 ? 4.209 -12.508 29.005 1.00 39.56 97 ILE A CA 1
ATOM 799 C C . ILE A 1 97 ? 5.663 -12.891 29.351 1.00 39.56 97 ILE A C 1
ATOM 801 O O . ILE A 1 97 ? 6.498 -12.986 28.446 1.00 39.56 97 ILE A O 1
ATOM 805 N N . PRO A 1 98 ? 6.001 -13.133 30.635 1.00 38.69 98 PRO A N 1
ATOM 806 C CA . PRO A 1 98 ? 7.376 -13.360 31.087 1.00 38.69 98 PRO A CA 1
ATOM 807 C C . PRO A 1 98 ? 8.149 -14.487 30.379 1.00 38.69 98 PRO A C 1
ATOM 809 O O . PRO A 1 98 ? 9.376 -14.468 30.419 1.00 38.69 98 PRO A O 1
ATOM 812 N N . TRP A 1 99 ? 7.475 -15.451 29.740 1.00 39.91 99 TRP A N 1
ATOM 813 C CA . TRP A 1 99 ? 8.119 -16.599 29.084 1.00 39.91 99 TRP A CA 1
ATOM 814 C C . TRP A 1 99 ? 8.495 -16.384 27.611 1.00 39.91 99 TRP A C 1
ATOM 816 O O . TRP A 1 99 ? 9.217 -17.208 27.057 1.00 39.91 99 TRP A O 1
ATOM 826 N N . LEU A 1 100 ? 8.043 -15.302 26.961 1.00 38.12 100 LEU A N 1
ATOM 827 C CA . LEU A 1 100 ? 8.367 -15.037 25.549 1.00 38.12 100 LEU A CA 1
ATOM 828 C C . LEU A 1 100 ? 9.760 -14.401 25.360 1.00 38.12 100 LEU A C 1
ATOM 830 O O . LEU A 1 100 ? 10.277 -14.342 24.248 1.00 38.12 100 LEU A O 1
ATOM 834 N N . ILE A 1 101 ? 10.393 -13.947 26.447 1.00 39.31 101 ILE A N 1
ATOM 835 C CA . ILE A 1 101 ? 11.766 -13.433 26.443 1.00 39.31 101 ILE A CA 1
ATOM 836 C C . ILE A 1 101 ? 12.673 -14.524 27.020 1.00 39.31 101 ILE A C 1
ATOM 838 O O . ILE A 1 101 ? 12.803 -14.647 28.236 1.00 39.31 101 ILE A O 1
ATOM 842 N N . LEU A 1 102 ? 13.340 -15.291 26.151 1.00 37.41 102 LEU A N 1
ATOM 843 C CA . LEU A 1 102 ? 14.316 -16.336 26.526 1.00 37.41 102 LEU A CA 1
ATOM 844 C C . LEU A 1 102 ? 15.457 -15.825 27.439 1.00 37.41 102 LEU A C 1
ATOM 846 O O . LEU A 1 102 ? 16.113 -16.622 28.100 1.00 37.41 102 LEU A O 1
ATOM 850 N N . ALA A 1 103 ? 15.671 -14.505 27.514 1.00 41.66 103 ALA A N 1
ATOM 851 C CA . ALA A 1 103 ? 16.659 -13.847 28.376 1.00 41.66 103 ALA A CA 1
ATOM 852 C C . ALA A 1 103 ? 16.095 -13.311 29.718 1.00 41.66 103 ALA A C 1
ATOM 854 O O . ALA A 1 103 ? 16.835 -12.729 30.514 1.00 41.66 103 ALA A O 1
ATOM 855 N N . GLY A 1 104 ? 14.794 -13.482 29.992 1.00 40.94 104 GLY A N 1
ATOM 856 C CA . GLY A 1 104 ? 14.098 -12.807 31.092 1.00 40.94 104 GLY A CA 1
ATOM 857 C C . GLY A 1 104 ? 13.973 -11.287 30.888 1.00 40.94 104 GLY A C 1
ATOM 858 O O . GLY A 1 104 ? 14.543 -10.710 29.965 1.00 40.94 104 GLY A O 1
ATOM 859 N N . ARG A 1 105 ? 13.212 -10.601 31.757 1.00 42.56 105 ARG A N 1
ATOM 860 C CA . ARG A 1 105 ? 13.107 -9.128 31.707 1.00 42.56 105 ARG A CA 1
ATOM 861 C C . ARG A 1 105 ? 14.490 -8.491 31.945 1.00 42.56 105 ARG A C 1
ATOM 863 O O . ARG A 1 105 ? 15.130 -8.881 32.934 1.00 42.56 105 ARG A O 1
ATOM 870 N N . PRO A 1 106 ? 14.924 -7.509 31.126 1.00 44.50 106 PRO A N 1
ATOM 871 C CA . PRO A 1 106 ? 16.139 -6.735 31.377 1.00 44.50 106 PRO A CA 1
ATOM 872 C C . PRO A 1 106 ? 16.147 -6.170 32.803 1.00 44.50 106 PRO A C 1
ATOM 874 O O . PRO A 1 106 ? 15.106 -5.758 33.310 1.00 44.50 106 PRO A O 1
ATOM 877 N N . PHE A 1 107 ? 17.305 -6.142 33.469 1.00 40.88 107 PHE A N 1
ATOM 878 C CA . PHE A 1 107 ? 17.433 -5.735 34.881 1.00 40.88 107 PHE A CA 1
ATOM 879 C C . PHE A 1 107 ? 16.799 -4.364 35.192 1.00 40.88 107 PHE A C 1
ATOM 881 O O . PHE A 1 107 ? 16.124 -4.219 36.208 1.00 40.88 107 PHE A O 1
ATOM 888 N N . PHE A 1 108 ? 16.909 -3.390 34.285 1.00 44.19 108 PHE A N 1
ATOM 889 C CA . PHE A 1 108 ? 16.294 -2.064 34.440 1.00 44.19 108 PHE A CA 1
ATOM 890 C C . PHE A 1 108 ? 14.751 -2.074 34.391 1.00 44.19 108 PHE A C 1
ATOM 892 O O . PHE A 1 108 ? 14.122 -1.109 34.813 1.00 44.19 108 PHE A O 1
ATOM 899 N N . MET A 1 109 ? 14.133 -3.172 33.940 1.00 39.97 109 MET A N 1
ATOM 900 C CA . MET A 1 109 ? 12.680 -3.390 33.906 1.00 39.97 109 MET A CA 1
ATOM 901 C C . MET A 1 109 ? 12.158 -4.232 35.088 1.00 39.97 109 MET A C 1
ATOM 903 O O . MET A 1 109 ? 10.959 -4.498 35.167 1.00 39.97 109 MET A O 1
ATOM 907 N N . ARG A 1 110 ? 13.029 -4.678 36.009 1.00 42.59 110 ARG A N 1
ATOM 908 C CA . ARG A 1 110 ? 12.649 -5.479 37.195 1.00 42.59 110 ARG A CA 1
ATOM 909 C C . ARG A 1 110 ? 12.267 -4.638 38.418 1.00 42.59 110 ARG A C 1
ATOM 911 O O . ARG A 1 110 ? 11.821 -5.192 39.418 1.00 42.59 110 ARG A O 1
ATOM 918 N N . ASN A 1 111 ? 12.411 -3.316 38.346 1.00 39.09 111 ASN A N 1
ATOM 919 C CA . ASN A 1 111 ? 12.162 -2.435 39.482 1.00 39.09 111 ASN A CA 1
ATOM 920 C C . ASN A 1 111 ? 10.675 -2.100 39.601 1.00 39.09 111 ASN A C 1
ATOM 922 O O . ASN A 1 111 ? 10.169 -1.184 38.958 1.00 39.09 111 ASN A O 1
ATOM 926 N N . VAL A 1 112 ? 9.988 -2.863 40.443 1.00 44.66 112 VAL A N 1
ATOM 927 C CA . VAL A 1 112 ? 8.732 -2.463 41.078 1.00 44.66 112 VAL A CA 1
ATOM 928 C C . VAL A 1 112 ? 9.052 -1.364 42.076 1.00 44.66 112 VAL A C 1
ATOM 930 O O . VAL A 1 112 ? 9.780 -1.607 43.036 1.00 44.66 112 VAL A O 1
ATOM 933 N N . GLN A 1 113 ? 8.578 -0.147 41.820 1.00 41.31 113 GLN A N 1
ATOM 934 C CA . GLN A 1 113 ? 8.739 0.949 42.768 1.00 41.31 113 GLN A CA 1
ATOM 935 C C . GLN A 1 113 ? 7.469 1.102 43.596 1.00 41.31 113 GLN A C 1
ATOM 937 O O . GLN A 1 113 ? 6.355 0.986 43.087 1.00 41.31 113 GLN A O 1
ATOM 942 N N . TRP A 1 114 ? 7.664 1.345 44.883 1.00 42.94 114 TRP A N 1
ATOM 943 C CA . TRP A 1 114 ? 6.623 1.683 45.840 1.00 42.94 114 TRP A CA 1
ATOM 944 C C . TRP A 1 114 ? 6.930 3.092 46.344 1.00 42.94 114 TRP A C 1
ATOM 946 O O . TRP A 1 114 ? 8.107 3.438 46.497 1.00 42.94 114 TRP A O 1
ATOM 956 N N . ASP A 1 115 ? 5.916 3.927 46.552 1.00 40.34 115 ASP A N 1
ATOM 957 C CA . ASP A 1 115 ? 6.148 5.225 47.186 1.00 40.34 115 ASP A CA 1
ATOM 958 C C . ASP A 1 115 ? 6.483 5.048 48.683 1.00 40.34 115 ASP A C 1
ATOM 960 O O . ASP A 1 115 ? 6.426 3.945 49.236 1.00 40.34 115 ASP A O 1
ATOM 964 N N . ARG A 1 116 ? 6.831 6.144 49.371 1.00 32.75 116 ARG A N 1
ATOM 965 C CA . ARG A 1 116 ? 7.138 6.116 50.816 1.00 32.75 116 ARG A CA 1
ATOM 966 C C . ARG A 1 116 ? 5.942 5.727 51.700 1.00 32.75 116 ARG A C 1
ATOM 968 O O . ARG A 1 116 ? 6.139 5.508 52.890 1.00 32.75 116 ARG A O 1
ATOM 975 N N . MET A 1 117 ? 4.735 5.662 51.142 1.00 31.44 117 MET A N 1
ATOM 976 C CA . MET A 1 117 ? 3.502 5.239 51.805 1.00 31.44 117 MET A CA 1
ATOM 977 C C . MET A 1 117 ? 3.073 3.815 51.418 1.00 31.44 117 MET A C 1
ATOM 979 O O . MET A 1 117 ? 2.049 3.339 51.898 1.00 31.44 117 MET A O 1
ATOM 983 N N . GLY A 1 118 ? 3.863 3.104 50.606 1.00 30.23 118 GLY A N 1
ATOM 984 C CA . GLY A 1 118 ? 3.565 1.737 50.186 1.00 30.23 118 GLY A CA 1
ATOM 985 C C . GLY A 1 118 ? 2.563 1.638 49.035 1.00 30.23 118 GLY A C 1
ATOM 986 O O . GLY A 1 118 ? 2.036 0.554 48.794 1.00 30.23 118 GLY A O 1
ATOM 987 N N . ASN A 1 119 ? 2.307 2.721 48.294 1.00 37.00 119 ASN A N 1
ATOM 988 C CA . ASN A 1 119 ? 1.498 2.656 47.080 1.00 37.00 119 ASN A CA 1
ATOM 989 C C . ASN A 1 119 ? 2.314 2.075 45.925 1.00 37.00 119 ASN A C 1
ATOM 991 O O . ASN A 1 119 ? 3.453 2.478 45.676 1.00 37.00 119 ASN A O 1
ATOM 995 N N . TYR A 1 120 ? 1.714 1.139 45.194 1.00 39.75 120 TYR A N 1
ATOM 996 C CA . TYR A 1 120 ? 2.317 0.529 44.014 1.00 39.75 120 TYR A CA 1
ATOM 997 C C . TYR A 1 120 ? 2.504 1.577 42.905 1.00 39.75 120 TYR A C 1
ATOM 999 O O . TYR A 1 120 ? 1.526 2.066 42.343 1.00 39.75 120 TYR A O 1
ATOM 1007 N N . MET A 1 121 ? 3.752 1.904 42.552 1.00 41.12 121 MET A N 1
ATOM 1008 C CA . MET A 1 121 ? 4.079 2.870 41.489 1.00 41.12 121 MET A CA 1
ATOM 1009 C C . MET A 1 121 ? 4.365 2.220 40.126 1.00 41.12 121 MET A C 1
ATOM 1011 O O . MET A 1 121 ? 4.697 2.919 39.168 1.00 41.12 121 MET A O 1
ATOM 1015 N N . GLY A 1 122 ? 4.198 0.898 40.007 1.00 42.41 122 GLY A N 1
ATOM 1016 C CA . GLY A 1 122 ? 4.450 0.150 38.774 1.00 42.41 122 GLY A CA 1
ATOM 1017 C C . GLY A 1 122 ? 5.819 -0.534 38.729 1.00 42.41 122 GLY A C 1
ATOM 1018 O O . GLY A 1 122 ? 6.802 -0.064 39.301 1.00 42.41 122 GLY A O 1
ATOM 1019 N N . GLY A 1 123 ? 5.873 -1.677 38.038 1.00 36.41 123 GLY A N 1
ATOM 1020 C CA . GLY A 1 123 ? 7.099 -2.411 37.720 1.00 36.41 123 GLY A CA 1
ATOM 1021 C C . GLY A 1 123 ? 7.692 -2.017 36.375 1.00 36.41 123 GLY A C 1
ATOM 1022 O O . GLY A 1 123 ? 7.084 -2.297 35.349 1.00 36.41 123 GLY A O 1
ATOM 1023 N N . GLY A 1 124 ? 8.894 -1.434 36.394 1.00 40.88 124 GLY A N 1
ATOM 1024 C CA . GLY A 1 124 ? 9.779 -1.326 35.230 1.00 40.88 124 GLY A CA 1
ATOM 1025 C C . GLY A 1 124 ? 9.835 0.022 34.507 1.00 40.88 124 GLY A C 1
ATOM 1026 O O . GLY A 1 124 ? 10.390 0.070 33.412 1.00 40.88 124 GLY A O 1
ATOM 1027 N N . PHE A 1 125 ? 9.307 1.112 35.071 1.00 52.44 125 PHE A N 1
ATOM 1028 C CA . PHE A 1 125 ? 9.185 2.375 34.332 1.00 52.44 125 PHE A CA 1
ATOM 1029 C C . PHE A 1 125 ? 9.721 3.574 35.122 1.00 52.44 125 PHE A C 1
ATOM 1031 O O . PHE A 1 125 ? 9.328 3.801 36.263 1.00 52.44 125 PHE A O 1
ATOM 1038 N N . GLN A 1 126 ? 10.585 4.382 34.495 1.00 48.69 126 GLN A N 1
ATOM 1039 C CA . GLN A 1 126 ? 10.895 5.737 34.962 1.00 48.69 126 GLN A CA 1
ATOM 1040 C C . GLN A 1 126 ? 9.660 6.621 34.728 1.00 48.69 126 GLN A C 1
ATOM 1042 O O . GLN A 1 126 ? 9.559 7.314 33.714 1.00 48.69 126 GLN A O 1
ATOM 1047 N N . ARG A 1 127 ? 8.675 6.555 35.628 1.00 51.53 127 ARG A N 1
ATOM 1048 C CA . ARG A 1 127 ? 7.630 7.577 35.710 1.00 51.53 127 ARG A CA 1
ATOM 1049 C C . ARG A 1 127 ? 8.313 8.853 36.185 1.00 51.53 127 ARG A C 1
ATOM 1051 O O . ARG A 1 127 ? 8.782 8.904 37.317 1.00 51.53 127 ARG A O 1
ATOM 1058 N N . VAL A 1 128 ? 8.450 9.836 35.297 1.00 53.28 128 VAL A N 1
ATOM 1059 C CA . VAL A 1 128 ? 9.217 11.053 35.603 1.00 53.28 128 VAL A CA 1
ATOM 1060 C C . VAL A 1 128 ? 8.423 11.910 36.587 1.00 53.28 128 VAL A C 1
ATOM 1062 O O . VAL A 1 128 ? 8.968 12.359 37.589 1.00 53.28 128 VAL A O 1
ATOM 1065 N N . PHE A 1 129 ? 7.123 12.075 36.333 1.00 54.50 129 PHE A N 1
ATOM 1066 C CA . PHE A 1 129 ? 6.161 12.646 37.272 1.00 54.50 129 PHE A CA 1
ATOM 1067 C C . PHE A 1 129 ? 4.726 12.375 36.816 1.00 54.50 129 PHE A C 1
ATOM 1069 O O . PHE A 1 129 ? 4.478 12.103 35.637 1.00 54.50 129 PHE A O 1
ATOM 1076 N N . ALA A 1 130 ? 3.783 12.519 37.747 1.00 59.06 130 ALA A N 1
ATOM 1077 C CA . ALA A 1 130 ? 2.376 12.643 37.421 1.00 59.06 130 ALA A CA 1
ATOM 1078 C C . ALA A 1 130 ? 1.673 13.648 38.330 1.00 59.06 130 ALA A C 1
ATOM 1080 O O . ALA A 1 130 ? 1.965 13.718 39.523 1.00 59.06 130 ALA A O 1
ATOM 1081 N N . PHE A 1 131 ? 0.742 14.395 37.748 1.00 57.88 131 PHE A N 1
ATOM 1082 C CA . PHE A 1 131 ? -0.183 15.263 38.468 1.00 57.88 131 PHE A CA 1
ATOM 1083 C C . PHE A 1 131 ? -1.587 14.713 38.278 1.00 57.88 131 PHE A C 1
ATOM 1085 O O . PHE A 1 131 ? -1.936 14.350 37.159 1.00 57.88 131 PHE A O 1
ATOM 1092 N N . GLU A 1 132 ? -2.368 14.643 39.349 1.00 67.06 132 GLU A N 1
ATOM 1093 C CA . GLU A 1 132 ? -3.774 14.248 39.312 1.00 67.06 132 GLU A CA 1
ATOM 1094 C C . GLU A 1 132 ? -4.577 15.321 40.051 1.00 67.06 132 GLU A C 1
ATOM 1096 O O . GLU A 1 132 ? -4.293 15.641 41.204 1.00 67.06 132 GLU A O 1
ATOM 1101 N N . GLU A 1 133 ? -5.537 15.920 39.357 1.00 57.72 133 GLU A N 1
ATOM 1102 C CA . GLU A 1 133 ? -6.495 16.867 39.912 1.00 57.72 133 GLU A CA 1
ATOM 1103 C C . GLU A 1 133 ? -7.859 16.192 39.964 1.00 57.72 133 GLU A C 1
ATOM 1105 O O . GLU A 1 133 ? -8.298 15.607 38.976 1.00 57.72 133 GLU A O 1
ATOM 1110 N N . THR A 1 134 ? -8.562 16.315 41.083 1.00 65.00 134 THR A N 1
ATOM 1111 C CA . THR A 1 134 ? -9.963 15.903 41.213 1.00 65.00 134 THR A CA 1
ATOM 1112 C C . THR A 1 134 ? -10.838 17.146 41.364 1.00 65.00 134 THR A C 1
ATOM 1114 O O . TH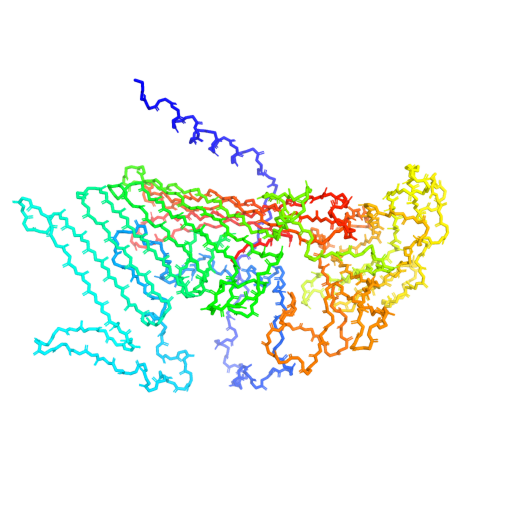R A 1 134 ? -10.466 18.109 42.033 1.00 65.00 134 THR A O 1
ATOM 1117 N N . ARG A 1 135 ? -11.983 17.180 40.673 1.00 56.88 135 ARG A N 1
ATOM 1118 C CA . ARG A 1 135 ? -12.925 18.311 40.666 1.00 56.88 135 ARG A CA 1
ATOM 1119 C C . ARG A 1 135 ? -14.362 17.805 40.739 1.00 56.88 135 ARG A C 1
ATOM 1121 O O . ARG A 1 135 ? -14.752 16.959 39.942 1.00 56.88 135 ARG A O 1
ATOM 1128 N N . GLY A 1 136 ? -15.179 18.380 41.615 1.00 53.31 136 GLY A N 1
ATOM 1129 C CA . GLY A 1 136 ? -16.618 18.115 41.663 1.00 53.31 136 GLY A CA 1
ATOM 1130 C C . GLY A 1 136 ? -17.284 18.698 42.906 1.00 53.31 136 GLY A C 1
ATOM 1131 O O . GLY A 1 136 ? -16.611 18.943 43.900 1.00 53.31 136 GLY A O 1
ATOM 1132 N N . ASP A 1 137 ? -18.608 18.876 42.854 1.00 51.00 137 ASP A N 1
ATOM 1133 C CA . ASP A 1 137 ? -19.438 19.186 44.037 1.00 51.00 137 ASP A CA 1
ATOM 1134 C C . ASP A 1 137 ? -19.539 17.977 45.001 1.00 51.00 137 ASP A C 1
ATOM 1136 O O . ASP A 1 137 ? -20.081 18.080 46.098 1.00 51.00 137 ASP A O 1
ATOM 1140 N N . ILE A 1 138 ? -19.031 16.818 44.562 1.00 52.69 138 ILE A N 1
ATOM 1141 C CA . ILE A 1 138 ? -18.951 15.530 45.254 1.00 52.69 138 ILE A CA 1
ATOM 1142 C C . ILE A 1 138 ? -17.581 14.929 44.889 1.00 52.69 138 ILE A C 1
ATOM 1144 O O . ILE A 1 138 ? -17.163 15.028 43.727 1.00 52.69 138 ILE A O 1
ATOM 1148 N N . ASP A 1 139 ? -16.888 14.308 45.847 1.00 49.31 139 ASP A N 1
ATOM 1149 C CA . ASP A 1 139 ? -15.594 13.655 45.610 1.00 49.31 139 ASP A CA 1
ATOM 1150 C C . ASP A 1 139 ? -15.681 12.637 44.455 1.00 49.31 139 ASP A C 1
ATOM 1152 O O . ASP A 1 139 ? -16.565 11.781 44.421 1.00 49.31 139 ASP A O 1
ATOM 1156 N N . GLY A 1 140 ? -14.754 12.730 43.492 1.00 51.66 140 GLY A N 1
ATOM 1157 C CA . GLY A 1 140 ? -14.595 11.755 42.401 1.00 51.66 140 GLY A CA 1
ATOM 1158 C C . GLY A 1 140 ? -15.406 11.989 41.114 1.00 51.66 140 GLY A C 1
ATOM 1159 O O . GLY A 1 140 ? -15.310 11.171 40.204 1.00 51.66 140 GLY A O 1
ATOM 1160 N N . VAL A 1 141 ? -16.174 13.081 40.985 1.00 48.53 141 VAL A N 1
ATOM 1161 C CA . VAL A 1 141 ? -17.045 13.340 39.803 1.00 48.53 141 VAL A CA 1
ATOM 1162 C C . VAL A 1 141 ? -16.294 13.857 38.561 1.00 48.53 141 VAL A C 1
ATOM 1164 O O . VAL A 1 141 ? -16.805 13.813 37.438 1.00 48.53 141 VAL A O 1
ATOM 1167 N N . GLY A 1 142 ? -15.071 14.338 38.740 1.00 53.91 142 GLY A N 1
ATOM 1168 C CA . GLY A 1 142 ? -14.203 14.775 37.659 1.00 53.91 142 GLY A CA 1
ATOM 1169 C C . GLY A 1 142 ? -12.749 14.589 38.043 1.00 53.91 142 GLY A C 1
ATOM 1170 O O . GLY A 1 142 ? -12.368 14.814 39.194 1.00 53.91 142 GLY A O 1
ATOM 1171 N N . SER A 1 143 ? -11.937 14.172 37.082 1.00 60.41 143 SER A N 1
ATOM 1172 C CA . SER A 1 143 ? -10.507 13.991 37.268 1.00 60.41 143 SER A CA 1
ATOM 1173 C C . SER A 1 143 ? -9.741 14.458 36.039 1.00 60.41 143 SER A C 1
ATOM 1175 O O . SER A 1 143 ? -10.223 14.432 34.910 1.00 60.41 143 SER A O 1
ATOM 1177 N N . SER A 1 144 ? -8.531 14.934 36.262 1.00 56.78 144 SER A N 1
ATOM 1178 C CA . SER A 1 144 ? -7.563 15.227 35.220 1.00 56.78 144 SER A CA 1
ATOM 1179 C C . SER A 1 144 ? -6.246 14.636 35.666 1.00 56.78 144 SER A C 1
ATOM 1181 O O . SER A 1 144 ? -5.906 14.736 36.843 1.00 56.78 144 SER A O 1
ATOM 1183 N N . TYR A 1 145 ? -5.497 14.024 34.758 1.00 66.12 145 TYR A N 1
ATOM 1184 C CA . TYR A 1 145 ? -4.127 13.658 35.067 1.00 66.12 145 TYR A CA 1
ATOM 1185 C C . TYR A 1 145 ? -3.182 13.958 33.916 1.00 66.12 145 TYR A C 1
ATOM 1187 O O . TYR A 1 145 ? -3.530 13.872 32.740 1.00 66.12 145 TYR A O 1
ATOM 1195 N N . ILE A 1 146 ? -1.948 14.275 34.280 1.00 54.00 146 ILE A N 1
ATOM 1196 C CA . ILE A 1 146 ? -0.819 14.346 33.364 1.00 54.00 146 ILE A CA 1
ATOM 1197 C C . ILE A 1 146 ? 0.156 13.269 33.806 1.00 54.00 146 ILE A C 1
ATOM 1199 O O . ILE A 1 146 ? 0.543 13.237 34.971 1.00 54.00 146 ILE A O 1
ATOM 1203 N N . ASP A 1 147 ? 0.551 12.392 32.891 1.00 55.16 147 ASP A N 1
ATOM 1204 C CA . ASP A 1 147 ? 1.489 11.307 33.156 1.00 55.16 147 ASP A CA 1
ATOM 1205 C C . ASP A 1 147 ? 2.651 11.366 32.163 1.00 55.16 147 ASP A C 1
ATOM 1207 O O . ASP A 1 147 ? 2.456 11.328 30.944 1.00 55.16 147 ASP A O 1
ATOM 1211 N N . HIS A 1 148 ? 3.869 11.456 32.696 1.00 52.88 148 HIS A N 1
ATOM 1212 C CA . HIS A 1 148 ? 5.102 11.405 31.917 1.00 52.88 148 HIS A CA 1
ATOM 1213 C C . HIS A 1 148 ? 5.783 10.060 32.146 1.00 52.88 148 HIS A C 1
ATOM 1215 O O . HIS A 1 148 ? 6.313 9.783 33.229 1.00 52.88 148 HIS A O 1
ATOM 1221 N N . LYS A 1 149 ? 5.772 9.218 31.109 1.00 54.75 149 LYS A N 1
ATOM 1222 C CA . LYS A 1 149 ? 6.296 7.851 31.162 1.00 54.75 149 LYS A CA 1
ATOM 1223 C C . LYS A 1 149 ? 7.546 7.761 30.281 1.00 54.75 149 LYS A C 1
ATOM 1225 O O . LYS A 1 149 ? 7.458 7.817 29.059 1.00 54.75 149 LYS A O 1
ATOM 1230 N N . GLY A 1 150 ? 8.724 7.624 30.894 1.00 55.03 150 GLY A N 1
ATOM 1231 C CA . GLY A 1 150 ? 10.002 7.687 30.176 1.00 55.03 150 GLY A CA 1
ATOM 1232 C C . GLY A 1 150 ? 10.273 9.061 29.539 1.00 55.03 150 GLY A C 1
ATOM 1233 O O . GLY A 1 150 ? 9.582 10.038 29.812 1.00 55.03 150 GLY A O 1
ATOM 1234 N N . TRP A 1 151 ? 11.295 9.148 28.684 1.00 53.22 151 TRP A N 1
ATOM 1235 C CA . TRP A 1 151 ? 11.715 10.412 28.051 1.00 53.22 151 TRP A CA 1
ATOM 1236 C C . TRP A 1 151 ? 10.911 10.769 26.784 1.00 53.22 151 TRP A C 1
ATOM 1238 O O . TRP A 1 151 ? 11.107 11.847 26.230 1.00 53.22 151 TRP A O 1
ATOM 1248 N N . GLY A 1 152 ? 10.013 9.888 26.323 1.00 65.94 152 GLY A N 1
ATOM 1249 C CA . GLY A 1 152 ? 9.383 9.986 25.000 1.00 65.94 152 GLY A CA 1
ATOM 1250 C C . GLY A 1 152 ? 7.870 9.771 24.943 1.00 65.94 152 GLY A C 1
ATOM 1251 O O . GLY A 1 152 ? 7.340 9.797 23.843 1.00 65.94 152 GLY A O 1
ATOM 1252 N N . LEU A 1 153 ? 7.163 9.563 26.065 1.00 72.50 153 LEU A N 1
ATOM 1253 C CA . LEU A 1 153 ? 5.702 9.396 26.079 1.00 72.50 153 LEU A CA 1
ATOM 1254 C C . LEU A 1 153 ? 5.044 10.359 27.073 1.00 72.50 153 LEU A C 1
ATOM 1256 O O . LEU A 1 153 ? 5.367 10.376 28.265 1.00 72.50 153 LEU A O 1
ATOM 1260 N N . ARG A 1 154 ? 4.091 11.146 26.574 1.00 76.44 154 ARG A N 1
ATOM 1261 C CA . ARG A 1 154 ? 3.325 12.137 27.334 1.00 76.44 154 ARG A CA 1
ATOM 1262 C C . ARG A 1 154 ? 1.845 11.839 27.199 1.00 76.44 154 ARG A C 1
ATOM 1264 O O . ARG A 1 154 ? 1.360 11.656 26.085 1.00 76.44 154 ARG A O 1
ATOM 1271 N N . ILE A 1 155 ? 1.144 11.790 28.326 1.00 78.06 155 ILE A N 1
ATOM 1272 C CA . ILE A 1 155 ? -0.283 11.480 28.371 1.00 78.06 155 ILE A CA 1
ATOM 1273 C C . ILE A 1 155 ? -0.977 12.563 29.192 1.00 78.06 155 ILE A C 1
ATOM 1275 O O . ILE A 1 155 ? -0.597 12.812 30.334 1.00 78.06 155 ILE A O 1
ATOM 1279 N N . GLY A 1 156 ? -1.989 13.195 28.614 1.00 75.00 156 GLY A N 1
ATOM 1280 C CA . GLY A 1 156 ? -2.925 14.065 29.315 1.00 75.00 156 GLY A CA 1
ATOM 1281 C C . GLY A 1 156 ? -4.310 13.447 29.249 1.00 75.00 156 GLY A C 1
ATOM 1282 O O . GLY A 1 156 ? -4.743 13.040 28.178 1.00 75.00 156 GLY A O 1
ATOM 1283 N N . HIS A 1 157 ? -4.996 13.362 30.375 1.00 79.94 157 HIS A N 1
ATOM 1284 C CA . HIS A 1 157 ? -6.331 12.793 30.471 1.00 79.94 157 HIS A CA 1
ATOM 1285 C C . HIS A 1 157 ? -7.239 13.736 31.235 1.00 79.94 157 HIS A C 1
ATOM 1287 O O . HIS A 1 157 ? -6.817 14.370 32.200 1.00 79.94 157 HIS A O 1
ATOM 1293 N N . PHE A 1 158 ? -8.493 13.777 30.822 1.00 81.19 158 PHE A N 1
ATOM 1294 C CA . PHE A 1 158 ? -9.529 14.566 31.448 1.00 81.19 158 PHE A CA 1
ATOM 1295 C C . PHE A 1 158 ? -10.846 13.803 31.391 1.00 81.19 158 PHE A C 1
ATOM 1297 O O . PHE A 1 158 ? -11.270 13.366 30.324 1.00 81.19 158 PHE A O 1
ATOM 1304 N N . ALA A 1 159 ? -11.511 13.717 32.532 1.00 80.19 159 ALA A N 1
ATOM 1305 C CA . ALA A 1 159 ? -12.826 13.136 32.698 1.00 80.19 159 ALA A CA 1
ATOM 1306 C C . ALA A 1 159 ? -13.702 14.115 33.480 1.00 80.19 159 ALA A C 1
ATOM 1308 O O . ALA A 1 159 ? -13.349 14.566 34.574 1.00 80.19 159 ALA A O 1
ATOM 1309 N N . TYR A 1 160 ? -14.861 14.458 32.927 1.00 78.56 160 TYR A N 1
ATOM 1310 C CA . TYR A 1 160 ? -15.861 15.253 33.628 1.00 78.56 160 TYR A CA 1
ATOM 1311 C C . TYR A 1 160 ? -17.268 14.817 33.238 1.00 78.56 160 TYR A C 1
ATOM 1313 O O . TYR A 1 160 ? -17.696 14.984 32.091 1.00 78.56 160 TYR A O 1
ATOM 1321 N N . LYS A 1 161 ? -18.023 14.315 34.223 1.00 81.94 161 LYS A N 1
ATOM 1322 C CA . LYS A 1 161 ? -19.362 13.746 34.018 1.00 81.94 161 LYS A CA 1
ATOM 1323 C C . LYS A 1 161 ? -19.321 12.654 32.945 1.00 81.94 161 LYS A C 1
ATOM 1325 O O . LYS A 1 161 ? -18.705 11.621 33.153 1.00 81.94 161 LYS A O 1
ATOM 1330 N N . ASN A 1 162 ? -19.954 12.895 31.801 1.00 83.50 162 ASN A N 1
ATOM 1331 C CA . ASN A 1 162 ? -20.078 11.909 30.735 1.00 83.50 162 ASN A CA 1
ATOM 1332 C C . ASN A 1 162 ? -19.191 12.245 29.532 1.00 83.50 162 ASN A C 1
ATOM 1334 O O . ASN A 1 162 ? -19.551 11.929 28.397 1.00 83.50 162 ASN A O 1
ATOM 1338 N N . TRP A 1 163 ? -18.109 12.983 29.757 1.00 83.75 163 TRP A N 1
ATOM 1339 C CA . TRP A 1 163 ? -17.173 13.356 28.714 1.00 83.75 163 TRP A CA 1
ATOM 1340 C C . TRP A 1 163 ? -15.750 13.110 29.188 1.00 83.75 163 TRP A C 1
ATOM 1342 O O . TRP A 1 163 ? -15.292 13.730 30.151 1.00 83.75 163 TRP A O 1
ATOM 1352 N N . ASN A 1 164 ? -15.079 12.216 28.476 1.00 87.50 164 ASN A N 1
ATOM 1353 C CA . ASN A 1 164 ? -13.726 11.779 28.747 1.00 87.50 164 ASN A CA 1
ATOM 1354 C C . ASN A 1 164 ? -12.886 12.037 27.498 1.00 87.50 164 ASN A C 1
ATOM 1356 O O . ASN A 1 164 ? -13.335 11.784 26.381 1.00 87.50 164 ASN A O 1
ATOM 1360 N N . TRP A 1 165 ? -11.666 12.535 27.663 1.00 87.44 165 TRP A N 1
ATOM 1361 C CA . TRP A 1 165 ? -10.692 12.555 26.581 1.00 87.44 165 TRP A CA 1
ATOM 1362 C C . TRP A 1 165 ? -9.280 12.310 27.091 1.00 87.44 165 TRP A C 1
ATOM 1364 O O . TRP A 1 165 ? -8.920 12.664 28.213 1.00 87.44 165 TRP A O 1
ATOM 1374 N N . THR A 1 166 ? -8.465 11.696 26.243 1.00 86.06 166 THR A N 1
ATOM 1375 C CA . THR A 1 166 ? -7.050 11.440 26.498 1.00 86.06 166 THR A CA 1
ATOM 1376 C C . THR A 1 166 ? -6.249 11.866 25.284 1.00 86.06 166 THR A C 1
ATOM 1378 O O . THR A 1 166 ? -6.528 11.424 24.179 1.00 86.06 166 THR A O 1
ATOM 1381 N N . SER A 1 167 ? -5.233 12.697 25.474 1.00 88.25 167 SER A N 1
ATOM 1382 C CA . SER A 1 167 ? -4.205 12.953 24.471 1.00 88.25 167 SER A CA 1
ATOM 1383 C C . SER A 1 167 ? -2.939 12.195 24.840 1.00 88.25 167 SER A C 1
ATOM 1385 O O . SER A 1 167 ? -2.464 12.275 25.972 1.00 88.25 167 SER A O 1
ATOM 1387 N N . THR A 1 168 ? -2.397 11.451 23.883 1.00 84.25 168 THR A N 1
ATOM 1388 C CA . THR A 1 168 ? -1.165 10.678 24.017 1.00 84.25 168 THR A CA 1
ATOM 1389 C C . THR A 1 168 ? -0.209 11.076 22.904 1.00 84.25 168 THR A C 1
ATOM 1391 O O . THR A 1 168 ? -0.573 11.026 21.734 1.00 84.25 168 THR A O 1
ATOM 1394 N N . VAL A 1 169 ? 1.019 11.455 23.243 1.00 83.62 169 VAL A N 1
ATOM 1395 C CA . VAL A 1 169 ? 2.062 11.788 22.266 1.00 83.62 169 VAL A CA 1
ATOM 1396 C C . VAL A 1 169 ? 3.333 11.042 22.630 1.00 83.62 169 VAL A C 1
ATOM 1398 O O . VAL A 1 169 ? 3.817 11.172 23.757 1.00 83.62 169 VAL A O 1
ATOM 1401 N N . GLY A 1 170 ? 3.888 10.283 21.689 1.00 75.88 170 GLY A N 1
ATOM 1402 C CA . GLY A 1 170 ? 5.184 9.644 21.883 1.00 75.88 170 GLY A CA 1
ATOM 1403 C C . GLY A 1 170 ? 5.600 8.696 20.771 1.00 75.88 170 GLY A C 1
ATOM 1404 O O . GLY A 1 170 ? 4.890 8.563 19.781 1.00 75.88 170 GLY A O 1
ATOM 1405 N N . ASP A 1 171 ? 6.745 8.038 20.967 1.00 70.00 171 ASP A N 1
ATOM 1406 C CA . ASP A 1 171 ? 7.370 7.150 19.974 1.00 70.00 171 ASP A CA 1
ATOM 1407 C C . ASP A 1 171 ? 6.820 5.708 19.994 1.00 70.00 171 ASP A C 1
ATOM 1409 O O . ASP A 1 171 ? 6.907 5.000 19.000 1.00 70.00 171 ASP A O 1
ATOM 1413 N N . ASP A 1 172 ? 6.219 5.264 21.100 1.00 70.44 172 ASP A N 1
ATOM 1414 C CA . ASP A 1 172 ? 5.690 3.900 21.248 1.00 70.44 172 ASP A CA 1
ATOM 1415 C C . ASP A 1 172 ? 4.229 3.913 21.729 1.00 70.44 172 ASP A C 1
ATOM 1417 O O . ASP A 1 172 ? 3.887 3.426 22.817 1.00 70.44 172 ASP A O 1
ATOM 1421 N N . VAL A 1 173 ? 3.344 4.532 20.951 1.00 73.31 173 VAL A N 1
ATOM 1422 C CA . VAL A 1 173 ? 1.914 4.543 21.268 1.00 73.31 173 VAL A CA 1
ATOM 1423 C C . VAL A 1 173 ? 1.266 3.287 20.693 1.00 73.31 173 VAL A C 1
ATOM 1425 O O . VAL A 1 173 ? 1.295 3.043 19.486 1.00 73.31 173 VAL A O 1
ATOM 1428 N N . ARG A 1 174 ? 0.627 2.499 21.559 1.00 73.56 174 ARG A N 1
ATOM 1429 C CA . ARG A 1 174 ? -0.187 1.354 21.147 1.00 73.56 174 ARG A CA 1
ATOM 1430 C C . ARG A 1 174 ? -1.433 1.885 20.457 1.00 73.56 174 ARG A C 1
ATOM 1432 O O . ARG A 1 174 ? -2.173 2.666 21.055 1.00 73.56 174 ARG A O 1
ATOM 1439 N N . THR A 1 175 ? -1.669 1.460 19.226 1.00 72.25 175 THR A N 1
ATOM 1440 C CA . THR A 1 175 ? -2.772 1.936 18.394 1.00 72.25 175 THR A CA 1
ATOM 1441 C C . THR A 1 175 ? -3.387 0.765 17.646 1.00 72.25 175 THR A C 1
ATOM 1443 O O . THR A 1 175 ? -2.735 0.112 16.839 1.00 72.25 175 THR A O 1
ATOM 1446 N N . THR A 1 176 ? -4.660 0.514 17.914 1.00 78.12 176 THR A N 1
ATOM 1447 C CA . THR A 1 176 ? -5.472 -0.474 17.208 1.00 78.12 176 THR A CA 1
ATOM 1448 C C . THR A 1 176 ? -6.764 0.216 16.806 1.00 78.12 176 THR A C 1
ATOM 1450 O O . THR A 1 176 ? -7.333 0.903 17.645 1.00 78.12 176 THR A O 1
ATOM 1453 N N . PHE A 1 177 ? -7.203 0.071 15.557 1.00 82.38 177 PHE A N 1
ATOM 1454 C CA . PHE A 1 177 ? -8.547 0.462 15.119 1.00 82.38 177 PHE A CA 1
ATOM 1455 C C . PHE A 1 177 ? -9.391 -0.788 14.914 1.00 82.38 177 PHE A C 1
ATOM 1457 O O . PHE A 1 177 ? -10.260 -1.075 15.726 1.00 82.38 177 PHE A O 1
ATOM 1464 N N . THR A 1 178 ? -9.076 -1.586 13.898 1.00 80.06 178 THR A N 1
ATOM 1465 C CA . THR A 1 178 ? -9.738 -2.865 13.628 1.00 80.06 178 THR A CA 1
ATOM 1466 C C . THR A 1 178 ? -8.738 -3.878 13.051 1.00 80.06 178 THR A C 1
ATOM 1468 O O . THR A 1 178 ? -7.667 -3.477 12.574 1.00 80.06 178 THR A O 1
ATOM 1471 N N . PRO A 1 179 ? -9.067 -5.186 13.055 1.00 75.94 179 PRO A N 1
ATOM 1472 C CA . PRO A 1 179 ? -8.209 -6.230 12.494 1.00 75.94 179 PRO A CA 1
ATOM 1473 C C . PRO A 1 179 ? -7.877 -6.102 11.005 1.00 75.94 179 PRO A C 1
ATOM 1475 O O . PRO A 1 179 ? -6.861 -6.652 10.570 1.00 75.94 179 PRO A O 1
ATOM 1478 N N . LEU A 1 180 ? -8.719 -5.436 10.205 1.00 78.31 180 LEU A N 1
ATOM 1479 C CA . LEU A 1 180 ? -8.442 -5.236 8.781 1.00 78.31 180 LEU A CA 1
ATOM 1480 C C . LEU A 1 180 ? -7.759 -3.899 8.460 1.00 78.31 180 LEU A C 1
ATOM 1482 O O . LEU A 1 180 ? -7.294 -3.760 7.328 1.00 78.31 180 LEU A O 1
ATOM 1486 N N . THR A 1 181 ? -7.657 -2.940 9.391 1.00 79.06 181 THR A N 1
ATOM 1487 C CA . THR A 1 181 ? -7.088 -1.614 9.081 1.00 79.06 181 THR A CA 1
ATOM 1488 C C . THR A 1 181 ? -5.764 -1.289 9.770 1.00 79.06 181 THR A C 1
ATOM 1490 O O . THR A 1 181 ? -4.814 -0.940 9.077 1.00 79.06 181 THR A O 1
ATOM 1493 N N . LEU A 1 182 ? -5.710 -1.300 11.108 1.00 76.56 182 LEU A N 1
ATOM 1494 C CA . LEU A 1 182 ? -4.557 -0.797 11.863 1.00 76.56 182 LEU A CA 1
ATOM 1495 C C . LEU A 1 182 ? -4.413 -1.513 13.204 1.00 76.56 182 LEU A C 1
ATOM 1497 O O . LEU A 1 182 ? -5.282 -1.398 14.071 1.00 76.56 182 LEU A O 1
ATOM 1501 N N . ILE A 1 183 ? -3.269 -2.155 13.399 1.00 74.31 183 ILE A N 1
ATOM 1502 C CA . ILE A 1 183 ? -2.796 -2.807 14.610 1.00 74.31 183 ILE A CA 1
ATOM 1503 C C . ILE A 1 183 ? -1.287 -2.551 14.716 1.00 74.31 183 ILE A C 1
ATOM 1505 O O . ILE A 1 183 ? -0.461 -3.272 14.161 1.00 74.31 183 ILE A O 1
ATOM 1509 N N . GLN A 1 184 ? -0.904 -1.537 15.491 1.00 67.31 184 GLN A N 1
ATOM 1510 C CA . GLN A 1 184 ? 0.495 -1.231 15.774 1.00 67.31 184 GLN A CA 1
ATOM 1511 C C . GLN A 1 184 ? 0.744 -1.044 17.268 1.00 67.31 184 GLN A C 1
ATOM 1513 O O . GLN A 1 184 ? 0.186 -0.165 17.920 1.00 67.31 184 GLN A O 1
ATOM 1518 N N . SER A 1 185 ? 1.643 -1.857 17.819 1.00 62.91 185 SER A N 1
ATOM 1519 C CA . SER A 1 185 ? 2.026 -1.775 19.236 1.00 62.91 185 SER A CA 1
ATOM 1520 C C . SER A 1 185 ? 3.006 -0.636 19.537 1.00 62.91 185 SER A C 1
ATOM 1522 O O . SER A 1 185 ? 3.096 -0.208 20.684 1.00 62.91 185 SER A O 1
ATOM 1524 N N . HIS A 1 186 ? 3.712 -0.150 18.513 1.00 67.12 186 HIS A N 1
ATOM 1525 C CA . HIS A 1 186 ? 4.804 0.819 18.602 1.00 67.12 186 HIS A CA 1
ATOM 1526 C C . HIS A 1 186 ? 4.661 1.890 17.521 1.00 67.12 186 HIS A C 1
ATOM 1528 O O . HIS A 1 186 ? 5.490 1.972 16.617 1.00 67.12 186 HIS A O 1
ATOM 1534 N N . LEU A 1 187 ? 3.568 2.652 17.555 1.00 72.31 187 LEU A N 1
ATOM 1535 C CA . LEU A 1 187 ? 3.365 3.725 16.593 1.00 72.31 187 LEU A CA 1
ATOM 1536 C C . LEU A 1 187 ? 3.858 5.055 17.186 1.00 72.31 187 LEU A C 1
ATOM 1538 O O . LEU A 1 187 ? 3.285 5.522 18.176 1.00 72.31 187 LEU A O 1
ATOM 1542 N N . PRO A 1 188 ? 4.863 5.710 16.582 1.00 74.44 188 PRO A N 1
ATOM 1543 C CA . PRO A 1 188 ? 5.203 7.085 16.911 1.00 74.44 188 PRO A CA 1
ATOM 1544 C C . PRO A 1 188 ? 4.063 7.986 16.456 1.00 74.44 188 PRO A C 1
ATOM 1546 O O . PRO A 1 188 ? 3.855 8.131 15.259 1.00 74.44 188 PRO A O 1
ATOM 1549 N N . THR A 1 189 ? 3.267 8.555 17.357 1.00 79.69 189 THR A N 1
ATOM 1550 C CA . THR A 1 189 ? 2.063 9.311 16.969 1.00 79.69 189 THR A CA 1
ATOM 1551 C C . THR A 1 189 ? 1.632 10.296 18.042 1.00 79.69 189 THR A C 1
ATOM 1553 O O . THR A 1 189 ? 1.882 10.113 19.235 1.00 79.69 189 THR A O 1
ATOM 1556 N N . ALA A 1 190 ? 0.908 11.320 17.601 1.00 87.75 190 ALA A N 1
ATOM 1557 C CA . ALA A 1 190 ? -0.074 11.995 18.430 1.00 87.75 190 ALA A CA 1
ATOM 1558 C C . ALA A 1 190 ? -1.412 11.255 18.292 1.00 87.75 190 ALA A C 1
ATOM 1560 O O . ALA A 1 190 ? -1.842 10.952 17.179 1.00 87.75 190 ALA A O 1
ATOM 1561 N N . ARG A 1 191 ? -2.051 10.936 19.412 1.00 88.62 191 ARG A N 1
ATOM 1562 C CA . ARG A 1 191 ? -3.328 10.225 19.500 1.00 88.62 191 ARG A CA 1
ATOM 1563 C C . ARG A 1 191 ? -4.268 10.997 20.415 1.00 88.62 191 ARG A C 1
ATOM 1565 O O . ARG A 1 191 ? -3.849 11.436 21.483 1.00 88.62 191 ARG A O 1
ATOM 1572 N N . ILE A 1 192 ? -5.528 11.134 20.018 1.00 92.12 192 ILE A N 1
ATOM 1573 C CA . ILE A 1 192 ? -6.595 11.675 20.863 1.00 92.12 192 ILE A CA 1
ATOM 1574 C C . ILE A 1 192 ? -7.699 10.632 20.950 1.00 92.12 192 ILE A C 1
ATOM 1576 O O . ILE A 1 192 ? -8.237 10.224 19.930 1.00 92.12 192 ILE A O 1
ATOM 1580 N N . ASP A 1 193 ? -8.040 10.230 22.162 1.00 91.75 193 ASP A N 1
ATOM 1581 C CA . ASP A 1 193 ? -9.176 9.379 22.481 1.00 91.75 193 ASP A CA 1
ATOM 1582 C C . ASP A 1 193 ? -10.272 10.216 23.128 1.00 91.75 193 ASP A C 1
ATOM 1584 O O . ASP A 1 193 ? -9.973 11.090 23.942 1.00 91.75 193 ASP A O 1
ATOM 1588 N N . ILE A 1 194 ? -11.524 9.958 22.777 1.00 91.69 194 ILE A N 1
ATOM 1589 C CA . ILE A 1 194 ? -12.704 10.634 23.303 1.00 91.69 194 ILE A CA 1
ATOM 1590 C C . ILE A 1 194 ? -13.767 9.577 23.583 1.00 91.69 194 ILE A C 1
ATOM 1592 O O . ILE A 1 194 ? -14.079 8.777 22.704 1.00 91.69 194 ILE A O 1
ATOM 1596 N N . ASP A 1 195 ? -14.373 9.649 24.761 1.00 90.62 195 ASP A N 1
ATOM 1597 C CA . ASP A 1 195 ? -15.590 8.923 25.103 1.00 90.62 195 ASP A CA 1
ATOM 1598 C C . ASP A 1 195 ? -16.659 9.910 25.569 1.00 90.62 195 ASP A C 1
ATOM 1600 O O . ASP A 1 195 ? -16.422 10.861 26.326 1.00 90.62 195 ASP A O 1
ATOM 1604 N N . ARG A 1 196 ? -17.875 9.677 25.088 1.00 88.12 196 ARG A N 1
ATOM 1605 C CA . ARG A 1 196 ? -19.070 10.370 25.516 1.00 88.12 196 ARG A CA 1
ATOM 1606 C C . ARG A 1 196 ? -20.137 9.369 25.964 1.00 88.12 196 ARG A C 1
ATOM 1608 O O . ARG A 1 196 ? -20.802 8.715 25.158 1.00 88.12 196 ARG A O 1
ATOM 1615 N N . ASN A 1 197 ? -20.410 9.384 27.267 1.00 84.62 197 ASN A N 1
ATOM 1616 C CA . ASN A 1 197 ? -21.381 8.535 27.969 1.00 84.62 197 ASN A CA 1
ATOM 1617 C C . ASN A 1 197 ? -21.146 7.011 27.844 1.00 84.62 197 ASN A C 1
ATOM 1619 O O . ASN A 1 197 ? -22.115 6.269 28.017 1.00 84.62 197 ASN A O 1
ATOM 1623 N N . GLY A 1 198 ? -19.950 6.533 27.489 1.00 81.44 198 GLY A N 1
ATOM 1624 C CA . GLY A 1 198 ? -19.715 5.121 27.164 1.00 81.44 198 GLY A CA 1
ATOM 1625 C C . GLY A 1 198 ? -20.484 4.645 25.926 1.00 81.44 198 GLY A C 1
ATOM 1626 O O . GLY A 1 198 ? -20.765 3.455 25.791 1.00 81.44 198 GLY A O 1
ATOM 1627 N N . LYS A 1 199 ? -20.935 5.577 25.073 1.00 88.00 199 LYS A N 1
ATOM 1628 C CA . LYS A 1 199 ? -21.776 5.285 23.899 1.00 88.00 199 LYS A CA 1
ATOM 1629 C C . LYS A 1 199 ? -21.171 5.750 22.596 1.00 88.00 199 LYS A C 1
ATOM 1631 O O . LYS A 1 199 ? -21.330 5.048 21.607 1.00 88.00 199 LYS A O 1
ATOM 1636 N N . ASP A 1 200 ? -20.571 6.934 22.590 1.00 91.56 200 ASP A N 1
ATOM 1637 C CA . ASP A 1 200 ? -19.887 7.490 21.430 1.00 91.56 200 ASP A CA 1
ATOM 1638 C C . ASP A 1 200 ? -18.398 7.559 21.744 1.00 91.56 200 ASP A C 1
ATOM 1640 O O . ASP A 1 200 ? -17.968 8.345 22.585 1.00 91.56 200 ASP A O 1
ATOM 1644 N N . GLU A 1 201 ? -17.631 6.746 21.039 1.00 92.38 201 GLU A N 1
ATOM 1645 C CA . GLU A 1 201 ? -16.210 6.538 21.264 1.00 92.38 201 GLU A CA 1
ATOM 1646 C C . GLU A 1 201 ? -15.450 6.929 19.993 1.00 92.38 201 GLU A C 1
ATOM 1648 O O . GLU A 1 201 ? -15.843 6.555 18.891 1.00 92.38 201 GLU A O 1
ATOM 1653 N N . LEU A 1 202 ? -14.396 7.733 20.107 1.00 93.25 202 LEU A N 1
ATOM 1654 C CA . LEU A 1 202 ? -13.615 8.218 18.969 1.00 93.25 202 LEU A CA 1
ATOM 1655 C C . LEU A 1 202 ? -12.127 8.188 19.301 1.00 93.25 202 LEU A C 1
ATOM 1657 O O . LEU A 1 202 ? -11.702 8.716 20.323 1.00 93.25 202 LEU A O 1
ATOM 1661 N N . THR A 1 203 ? -11.325 7.663 18.385 1.00 92.75 203 THR A N 1
ATOM 1662 C CA . THR A 1 203 ? -9.870 7.796 18.403 1.00 92.75 203 THR A CA 1
ATOM 1663 C C . THR A 1 203 ? -9.413 8.495 17.130 1.00 92.75 203 THR A C 1
ATOM 1665 O O . THR A 1 203 ? -9.847 8.139 16.041 1.00 92.75 203 THR A O 1
ATOM 1668 N N . LEU A 1 204 ? -8.521 9.474 17.262 1.00 94.88 204 LEU A N 1
ATOM 1669 C CA . LEU A 1 204 ? -7.833 10.172 16.178 1.00 94.88 204 LEU A CA 1
ATOM 1670 C C . LEU A 1 204 ? -6.331 9.927 16.295 1.00 94.88 204 LEU A C 1
ATOM 1672 O O . LEU A 1 204 ? -5.801 9.951 17.407 1.00 94.88 204 LEU A O 1
ATOM 1676 N N . ILE A 1 205 ? -5.640 9.761 15.170 1.00 89.75 205 ILE A N 1
ATOM 1677 C CA . ILE A 1 205 ? -4.178 9.660 15.122 1.00 89.75 205 ILE A CA 1
ATOM 1678 C C . ILE A 1 205 ? -3.579 10.558 14.046 1.00 89.75 205 ILE A C 1
ATOM 1680 O O . ILE A 1 205 ? -4.184 10.795 12.998 1.00 89.75 205 ILE A O 1
ATOM 1684 N N . TYR A 1 206 ? -2.360 11.014 14.308 1.00 89.56 206 TYR A N 1
ATOM 1685 C CA . TYR A 1 206 ? -1.511 11.705 13.353 1.00 89.56 206 TYR A CA 1
ATOM 1686 C C . TYR A 1 206 ? -0.042 11.380 13.625 1.00 89.56 206 TYR A C 1
ATOM 1688 O O . TYR A 1 206 ? 0.473 11.600 14.726 1.00 89.56 206 TYR A O 1
ATOM 1696 N N . THR A 1 207 ? 0.653 10.920 12.593 1.00 79.56 207 THR A N 1
ATOM 1697 C CA . THR A 1 207 ? 2.079 10.619 12.621 1.00 79.56 207 THR A CA 1
ATOM 1698 C C . THR A 1 207 ? 2.775 11.099 11.354 1.00 79.56 207 THR A C 1
ATOM 1700 O O . THR A 1 207 ? 2.182 11.156 10.278 1.00 79.56 207 THR A O 1
ATOM 1703 N N . ARG A 1 208 ? 4.061 11.421 11.495 1.00 71.62 208 ARG A N 1
ATOM 1704 C CA . ARG A 1 208 ? 4.994 11.743 10.416 1.00 71.62 208 ARG A CA 1
ATOM 1705 C C . ARG A 1 208 ? 6.029 10.617 10.229 1.00 71.62 208 ARG A C 1
ATOM 1707 O O . ARG A 1 208 ? 7.181 10.895 9.929 1.00 71.62 208 ARG A O 1
ATOM 1714 N N . GLY A 1 209 ? 5.658 9.362 10.488 1.00 58.31 209 GLY A N 1
ATOM 1715 C CA . GLY A 1 209 ? 6.584 8.225 10.446 1.00 58.31 209 GLY A CA 1
ATOM 1716 C C . GLY A 1 209 ? 7.342 8.009 11.761 1.00 58.31 209 GLY A C 1
ATOM 1717 O O . GLY A 1 209 ? 7.008 8.603 12.790 1.00 58.31 209 GLY A O 1
ATOM 1718 N N . GLY A 1 210 ? 8.330 7.106 11.749 1.00 50.34 210 GLY A N 1
ATOM 1719 C CA . GLY A 1 210 ? 8.970 6.607 12.965 1.00 50.34 210 GLY A CA 1
ATOM 1720 C C . GLY A 1 210 ? 10.492 6.648 13.015 1.00 50.34 210 GLY A C 1
ATOM 1721 O O . GLY A 1 210 ? 11.185 6.899 12.031 1.00 50.34 210 GLY A O 1
ATOM 1722 N N . THR A 1 211 ? 11.029 6.400 14.212 1.00 44.25 211 THR A N 1
ATOM 1723 C CA . THR A 1 211 ? 12.470 6.385 14.492 1.00 44.25 211 THR A CA 1
ATOM 1724 C C . THR A 1 211 ? 13.199 5.408 13.559 1.00 44.25 211 THR A C 1
ATOM 1726 O O . THR A 1 211 ? 13.075 4.192 13.662 1.00 44.25 211 THR A O 1
ATOM 1729 N N . GLY A 1 212 ? 13.978 5.954 12.622 1.00 43.72 212 GLY A N 1
ATOM 1730 C CA . GLY A 1 212 ? 14.839 5.178 11.725 1.00 43.72 212 GLY A CA 1
ATOM 1731 C C . GLY A 1 212 ? 14.179 4.604 10.464 1.00 43.72 212 GLY A C 1
ATOM 1732 O O . GLY A 1 212 ? 14.897 3.987 9.680 1.00 43.72 212 GLY A O 1
ATOM 1733 N N . LYS A 1 213 ? 12.874 4.816 10.218 1.00 42.53 213 LYS A N 1
ATOM 1734 C CA . LYS A 1 213 ? 12.201 4.378 8.978 1.00 42.53 213 LYS A CA 1
ATOM 1735 C C . LYS A 1 213 ? 11.257 5.460 8.426 1.00 42.53 213 LYS A C 1
ATOM 1737 O O . LYS A 1 213 ? 10.426 6.004 9.146 1.00 42.53 213 LYS A O 1
ATOM 1742 N N . PHE A 1 214 ? 11.372 5.717 7.120 1.00 46.25 214 PHE A N 1
ATOM 1743 C CA . PHE A 1 214 ? 10.569 6.640 6.299 1.00 46.25 214 PHE A CA 1
ATOM 1744 C C . PHE A 1 214 ? 10.710 8.138 6.599 1.00 46.25 214 PHE A C 1
ATOM 1746 O O . PHE A 1 214 ? 11.263 8.847 5.769 1.00 46.25 214 PHE A O 1
ATOM 1753 N N . SER A 1 215 ? 10.230 8.623 7.744 1.00 48.53 215 SER A N 1
ATOM 1754 C CA . SER A 1 215 ? 10.282 10.043 8.113 1.00 48.53 215 SER A CA 1
ATOM 1755 C C . SER A 1 215 ? 10.272 10.196 9.631 1.00 48.53 215 SER A C 1
ATOM 1757 O O . SER A 1 215 ? 9.824 9.299 10.345 1.00 48.53 215 SER A O 1
ATOM 1759 N N . TYR A 1 216 ? 10.847 11.288 10.132 1.00 53.50 216 TYR A N 1
ATOM 1760 C CA . TYR A 1 216 ? 11.123 11.457 11.553 1.00 53.50 216 TYR A CA 1
ATOM 1761 C C . TYR A 1 216 ? 10.557 12.767 12.108 1.00 53.50 216 TYR A C 1
ATOM 1763 O O . TYR A 1 216 ? 10.624 13.830 11.484 1.00 53.50 216 TYR A O 1
ATOM 1771 N N . TRP A 1 217 ? 10.027 12.695 13.329 1.00 52.81 217 TRP A N 1
ATOM 1772 C CA . TRP A 1 217 ? 9.735 13.864 14.149 1.00 52.81 217 TRP A CA 1
ATOM 1773 C C . TRP A 1 217 ? 11.055 14.450 14.638 1.00 52.81 217 TRP A C 1
ATOM 1775 O O . TRP A 1 217 ? 11.657 13.845 15.512 1.00 52.81 217 TRP A O 1
ATOM 1785 N N . GLY A 1 218 ? 11.509 15.588 14.098 1.00 50.22 218 GLY A N 1
ATOM 1786 C CA . GLY A 1 218 ? 12.782 16.205 14.506 1.00 50.22 218 GLY A CA 1
ATOM 1787 C C . GLY A 1 218 ? 12.983 16.165 16.030 1.00 50.22 218 GLY A C 1
ATOM 1788 O O . GLY A 1 218 ? 12.184 16.732 16.776 1.00 50.22 218 GLY A O 1
ATOM 1789 N N . ARG A 1 219 ? 14.017 15.446 16.487 1.00 50.84 219 ARG A N 1
ATOM 1790 C CA . ARG A 1 219 ? 14.341 15.235 17.912 1.00 50.84 219 ARG A CA 1
ATOM 1791 C C . ARG A 1 219 ? 15.151 16.388 18.442 1.00 50.84 219 ARG A C 1
ATOM 1793 O O . ARG A 1 219 ? 15.035 16.732 19.615 1.00 50.84 219 ARG A O 1
ATOM 1800 N N . ASN A 1 220 ? 16.042 16.897 17.594 1.00 52.88 220 ASN A N 1
ATOM 1801 C CA . ASN A 1 220 ? 17.115 17.777 17.998 1.00 52.88 220 ASN A CA 1
ATOM 1802 C C . ASN A 1 220 ? 16.997 19.127 17.285 1.00 52.88 220 ASN A C 1
ATOM 1804 O O . ASN A 1 220 ? 16.644 19.190 16.102 1.00 52.88 220 ASN A O 1
ATOM 1808 N N . PRO A 1 221 ? 17.343 20.226 17.974 1.00 47.81 221 PRO A N 1
ATOM 1809 C CA . PRO A 1 221 ? 17.569 21.505 17.319 1.00 47.81 221 PRO A CA 1
ATOM 1810 C C . PRO A 1 221 ? 18.605 21.346 16.195 1.00 47.81 221 PRO A C 1
ATOM 1812 O O . PRO A 1 221 ? 19.727 20.914 16.449 1.00 47.81 221 PRO A O 1
ATOM 1815 N N . GLY A 1 222 ? 18.228 21.695 14.962 1.00 52.81 222 GLY A N 1
ATOM 1816 C CA . GLY A 1 222 ? 19.093 21.579 13.782 1.00 52.81 222 GLY A CA 1
ATOM 1817 C C . GLY A 1 222 ? 18.887 20.323 12.927 1.00 52.81 222 GLY A C 1
ATOM 1818 O O . GLY A 1 222 ? 19.583 20.186 11.922 1.00 52.81 222 GLY A O 1
ATOM 1819 N N . ASP A 1 223 ? 17.942 19.438 13.271 1.00 60.50 223 ASP A N 1
ATOM 1820 C CA . ASP A 1 223 ? 17.560 18.327 12.390 1.00 60.50 223 ASP A CA 1
ATOM 1821 C C . ASP A 1 223 ? 17.094 18.859 11.021 1.00 60.50 223 ASP A C 1
ATOM 1823 O O . ASP A 1 223 ? 16.312 19.812 10.931 1.00 60.50 223 ASP A O 1
ATOM 1827 N N . THR A 1 224 ? 17.576 18.244 9.937 1.00 56.84 224 THR A N 1
ATOM 1828 C CA . THR A 1 224 ? 17.183 18.625 8.576 1.00 56.84 224 THR A CA 1
ATOM 1829 C C . THR A 1 224 ? 15.704 18.337 8.359 1.00 56.84 224 THR A C 1
ATOM 1831 O O . THR A 1 224 ? 15.240 17.221 8.594 1.00 56.84 224 THR A O 1
ATOM 1834 N N . ILE A 1 225 ? 14.968 19.344 7.883 1.00 63.69 225 ILE A N 1
ATOM 1835 C CA . ILE A 1 225 ? 13.564 19.193 7.502 1.00 63.69 225 ILE A CA 1
ATOM 1836 C C . ILE A 1 225 ? 13.505 18.174 6.368 1.00 63.69 225 ILE A C 1
ATOM 1838 O O . ILE A 1 225 ? 14.051 18.422 5.299 1.00 63.69 225 ILE A O 1
ATOM 1842 N N . ASP A 1 226 ? 12.845 17.044 6.611 1.00 67.38 226 ASP A N 1
ATOM 1843 C CA . ASP A 1 226 ? 12.556 16.062 5.572 1.00 67.38 226 ASP A CA 1
ATOM 1844 C C . ASP A 1 226 ? 11.546 16.668 4.574 1.00 67.38 226 ASP A C 1
ATOM 1846 O O . ASP A 1 226 ? 10.415 16.966 4.985 1.00 67.38 226 ASP A O 1
ATOM 1850 N N . PRO A 1 227 ? 11.932 16.899 3.303 1.00 68.38 227 PRO A N 1
ATOM 1851 C CA . PRO A 1 227 ? 11.061 17.510 2.308 1.00 68.38 227 PRO A CA 1
ATOM 1852 C C . PRO A 1 227 ? 10.001 16.544 1.764 1.00 68.38 227 PRO A C 1
ATOM 1854 O O . PRO A 1 227 ? 9.060 17.013 1.122 1.00 68.38 227 PRO A O 1
ATOM 1857 N N . PHE A 1 228 ? 10.121 15.236 2.037 1.00 71.38 228 PHE A N 1
ATOM 1858 C CA . PHE A 1 228 ? 9.201 14.212 1.541 1.00 71.38 228 PHE A CA 1
ATOM 1859 C C . PHE A 1 228 ? 8.721 13.265 2.655 1.00 71.38 228 PHE A C 1
ATOM 1861 O O . PHE A 1 228 ? 9.021 12.071 2.620 1.00 71.38 228 PHE A O 1
ATOM 1868 N N . PRO A 1 229 ? 8.008 13.762 3.683 1.00 73.19 229 PRO A N 1
ATOM 1869 C CA . PRO A 1 229 ? 7.645 12.924 4.813 1.00 73.19 229 PRO A CA 1
ATOM 1870 C C . PRO A 1 229 ? 6.520 11.942 4.484 1.00 73.19 229 PRO A C 1
ATOM 1872 O O . PRO A 1 229 ? 5.545 12.300 3.822 1.00 73.19 229 PRO A O 1
ATOM 1875 N N . VAL A 1 230 ? 6.594 10.735 5.048 1.00 76.12 230 VAL A N 1
ATOM 1876 C CA . VAL A 1 230 ? 5.438 9.833 5.120 1.00 76.12 230 VAL A CA 1
ATOM 1877 C C . VAL A 1 230 ? 4.550 10.270 6.277 1.00 76.12 230 VAL A C 1
ATOM 1879 O O . VAL A 1 230 ? 4.983 10.301 7.428 1.00 76.12 230 VAL A O 1
ATOM 1882 N N . ILE A 1 231 ? 3.312 10.623 5.961 1.00 78.31 231 ILE A N 1
ATOM 1883 C CA . ILE A 1 231 ? 2.304 11.067 6.915 1.00 78.31 231 ILE A CA 1
ATOM 1884 C C . ILE A 1 231 ? 1.229 9.994 6.993 1.00 78.31 231 ILE A C 1
ATOM 1886 O O . ILE A 1 231 ? 0.703 9.578 5.963 1.00 78.31 231 ILE A O 1
ATOM 1890 N N . THR A 1 232 ? 0.859 9.604 8.210 1.00 83.00 232 THR A N 1
ATOM 1891 C CA . THR A 1 232 ? -0.328 8.780 8.446 1.00 83.00 232 THR A CA 1
ATOM 1892 C C . THR A 1 232 ? -1.276 9.515 9.372 1.00 83.00 232 THR A C 1
ATOM 1894 O O . THR A 1 232 ? -0.888 9.994 10.436 1.00 83.00 232 THR A O 1
ATOM 1897 N N . TYR A 1 233 ? -2.537 9.599 8.979 1.00 89.38 233 TYR A N 1
ATOM 1898 C CA . TYR A 1 233 ? -3.607 10.104 9.820 1.00 89.38 233 TYR A CA 1
ATOM 1899 C C . TYR A 1 233 ? -4.809 9.186 9.724 1.00 89.38 233 TYR A C 1
ATOM 1901 O O . TYR A 1 233 ? -5.051 8.542 8.705 1.00 89.38 233 TYR A O 1
ATOM 1909 N N . GLY A 1 234 ? -5.574 9.115 10.800 1.00 91.44 234 GLY A N 1
ATOM 1910 C CA . GLY A 1 234 ? -6.723 8.237 10.826 1.00 91.44 234 GLY A CA 1
ATOM 1911 C C . GLY A 1 234 ? -7.655 8.528 11.974 1.00 91.44 234 GLY A C 1
ATOM 1912 O O . GLY A 1 234 ? -7.316 9.238 12.922 1.00 91.44 234 GLY A O 1
ATOM 1913 N N . LEU A 1 235 ? -8.842 7.962 11.857 1.00 95.56 235 LEU A N 1
ATOM 1914 C CA . LEU A 1 235 ? -9.864 7.994 12.873 1.00 95.56 235 LEU A CA 1
ATOM 1915 C C . LEU A 1 235 ? -10.558 6.645 12.957 1.00 95.56 235 LEU A C 1
ATOM 1917 O O . LEU A 1 235 ? -10.732 5.957 11.952 1.00 95.56 235 LEU A O 1
ATOM 1921 N N . HIS A 1 236 ? -11.020 6.323 14.150 1.00 95.38 236 HIS A N 1
ATOM 1922 C CA . HIS A 1 236 ? -11.953 5.240 14.377 1.00 95.38 236 HIS A CA 1
ATOM 1923 C C . HIS A 1 236 ? -13.033 5.734 15.331 1.00 95.38 236 HIS A C 1
ATOM 1925 O O . HIS A 1 236 ? -12.729 6.182 16.435 1.00 95.38 236 HIS A O 1
ATOM 1931 N N . TRP A 1 237 ? -14.280 5.702 14.877 1.00 95.38 237 TRP A N 1
ATOM 1932 C CA . TRP A 1 237 ? -15.450 6.078 15.661 1.00 95.38 237 TRP A CA 1
ATOM 1933 C C . TRP A 1 237 ? -16.325 4.859 15.885 1.00 95.38 237 TRP A C 1
ATOM 1935 O O . TRP A 1 237 ? -16.511 4.071 14.963 1.00 95.38 237 TRP A O 1
ATOM 1945 N N . GLN A 1 238 ? -16.904 4.741 17.074 1.00 94.44 238 GLN A N 1
ATOM 1946 C CA . GLN A 1 238 ? -17.787 3.654 17.437 1.00 94.44 238 GLN A CA 1
ATOM 1947 C C . GLN A 1 238 ? -19.009 4.153 18.212 1.00 94.44 238 GLN A C 1
ATOM 1949 O O . GLN A 1 238 ? -18.910 5.045 19.056 1.00 94.44 238 GLN A O 1
ATOM 1954 N N . HIS A 1 239 ? -20.172 3.568 17.915 1.00 94.38 239 HIS A N 1
ATOM 1955 C CA . HIS A 1 239 ? -21.438 3.873 18.574 1.00 94.38 239 HIS A CA 1
ATOM 1956 C C . HIS A 1 239 ? -22.121 2.628 19.136 1.00 94.38 239 HIS A C 1
ATOM 1958 O O . HIS A 1 239 ? -22.311 1.635 18.429 1.00 94.38 239 HIS A O 1
ATOM 1964 N N . GLN A 1 240 ? -22.564 2.720 20.388 1.00 93.12 240 GLN A N 1
ATOM 1965 C CA . GLN A 1 240 ? -23.336 1.691 21.080 1.00 93.12 240 GLN A CA 1
ATOM 1966 C C . GLN A 1 240 ? -24.853 1.966 20.987 1.00 93.12 240 GLN A C 1
ATOM 1968 O O . GLN A 1 240 ? -25.388 2.901 21.589 1.00 93.12 240 GLN A O 1
ATOM 1973 N N . PHE A 1 241 ? -25.573 1.098 20.274 1.00 92.44 241 PHE A N 1
ATOM 1974 C CA . PHE A 1 241 ? -27.031 1.100 20.147 1.00 92.44 241 PHE A CA 1
ATOM 1975 C C . PHE A 1 241 ? -27.680 0.223 21.227 1.00 92.44 241 PHE A C 1
ATOM 1977 O O . PHE A 1 241 ? -27.816 -0.994 21.081 1.00 92.44 241 PHE A O 1
ATOM 1984 N N . GLY A 1 242 ? -28.119 0.857 22.319 1.00 88.81 242 GLY A N 1
ATOM 1985 C CA . GLY A 1 242 ? -28.673 0.135 23.473 1.00 88.81 242 GLY A CA 1
ATOM 1986 C C . GLY A 1 242 ? -27.645 -0.831 24.062 1.00 88.81 242 GLY A C 1
ATOM 1987 O O . GLY A 1 242 ? -26.456 -0.556 24.002 1.00 88.81 242 GLY A O 1
ATOM 1988 N N . ASP A 1 243 ? -28.078 -1.979 24.571 1.00 86.06 243 ASP A N 1
ATOM 1989 C CA . ASP A 1 243 ? -27.160 -2.975 25.155 1.00 86.06 243 ASP A CA 1
ATOM 1990 C C . ASP A 1 243 ? -26.840 -4.130 24.190 1.00 86.06 243 ASP A C 1
ATOM 1992 O O . ASP A 1 243 ? -26.199 -5.111 24.563 1.00 86.06 243 ASP A O 1
ATOM 1996 N N . TYR A 1 244 ? -27.320 -4.043 22.945 1.00 89.31 244 TYR A N 1
ATOM 1997 C CA . TYR A 1 244 ? -27.381 -5.179 22.024 1.00 89.31 244 TYR A CA 1
ATOM 1998 C C . TYR A 1 244 ? -26.564 -5.007 20.749 1.00 89.31 244 TYR A C 1
ATOM 2000 O O . TYR A 1 244 ? -26.326 -6.014 20.095 1.00 89.31 244 TYR A O 1
ATOM 2008 N N . ALA A 1 245 ? -26.148 -3.801 20.353 1.00 92.56 245 ALA A N 1
ATOM 2009 C CA . ALA A 1 245 ? -25.360 -3.627 19.135 1.00 92.56 245 ALA A CA 1
ATOM 2010 C C . ALA A 1 245 ? -24.347 -2.487 19.242 1.00 92.56 245 ALA A C 1
ATOM 2012 O O . ALA A 1 245 ? -24.638 -1.441 19.815 1.00 92.56 245 ALA A O 1
ATOM 2013 N N . LYS A 1 246 ? -23.186 -2.680 18.624 1.00 94.12 246 LYS A N 1
ATOM 2014 C CA . LYS A 1 246 ? -22.114 -1.699 18.487 1.00 94.12 246 LYS A CA 1
ATOM 2015 C C . LYS A 1 246 ? -21.694 -1.641 17.024 1.00 94.12 246 LYS A C 1
ATOM 2017 O O . LYS A 1 246 ? -21.510 -2.692 16.414 1.00 94.12 246 LYS A O 1
ATOM 2022 N N . VAL A 1 247 ? -21.566 -0.446 16.460 1.00 95.62 247 VAL A N 1
ATOM 2023 C CA . VAL A 1 247 ? -21.114 -0.244 15.073 1.00 95.62 247 VAL A CA 1
ATOM 2024 C C . VAL A 1 247 ? -19.964 0.743 15.076 1.00 95.62 247 VAL A C 1
ATOM 2026 O O . VAL A 1 247 ? -20.074 1.797 15.703 1.00 95.62 247 VAL A O 1
ATOM 2029 N N . GLY A 1 248 ? -18.883 0.399 14.387 1.00 95.31 248 GLY A N 1
ATOM 2030 C CA . GLY A 1 248 ? -17.709 1.232 14.207 1.00 95.31 248 GLY A CA 1
ATOM 2031 C C . GLY A 1 248 ? -17.459 1.586 12.747 1.00 95.31 248 GLY A C 1
ATOM 2032 O O . GLY A 1 248 ? -17.913 0.911 11.821 1.00 95.31 248 GLY A O 1
ATOM 2033 N N . THR A 1 249 ? -16.768 2.702 12.546 1.00 96.81 249 THR A N 1
ATOM 2034 C CA . THR A 1 249 ? -16.273 3.144 11.246 1.00 96.81 249 THR A CA 1
ATOM 2035 C C . THR A 1 249 ? -14.831 3.586 11.391 1.00 96.81 249 THR A C 1
ATOM 2037 O O . THR A 1 249 ? -14.523 4.422 12.247 1.00 96.81 249 THR A O 1
ATOM 2040 N N . THR A 1 250 ? -13.974 3.095 10.509 1.00 93.50 250 THR A N 1
ATOM 2041 C CA . THR A 1 250 ? -12.554 3.431 10.491 1.00 93.50 250 THR A CA 1
ATOM 2042 C C . THR A 1 250 ? -12.186 4.112 9.190 1.00 93.50 250 THR A C 1
ATOM 2044 O O . THR A 1 250 ? -12.649 3.720 8.121 1.00 93.50 250 THR A O 1
ATOM 2047 N N . PHE A 1 251 ? -11.309 5.104 9.279 1.00 95.50 251 PHE A N 1
ATOM 2048 C CA . PHE A 1 251 ? -10.607 5.670 8.141 1.00 95.50 251 PHE A CA 1
ATOM 2049 C C . PHE A 1 251 ? -9.130 5.846 8.493 1.00 95.50 251 PHE A C 1
ATOM 2051 O O . PHE A 1 251 ? -8.797 6.429 9.522 1.00 95.50 251 PHE A O 1
ATOM 2058 N N . LEU A 1 252 ? -8.241 5.373 7.630 1.00 87.81 252 LEU A N 1
ATOM 2059 C CA . LEU A 1 252 ? -6.799 5.548 7.738 1.00 87.81 252 LEU A CA 1
ATOM 2060 C C . LEU A 1 252 ? -6.266 5.996 6.381 1.00 87.81 252 LEU A C 1
ATOM 2062 O O . LEU A 1 252 ? -6.616 5.410 5.361 1.00 87.81 252 LEU A O 1
ATOM 2066 N N . ASN A 1 253 ? -5.402 7.002 6.365 1.00 87.50 253 ASN A N 1
ATOM 2067 C CA . ASN A 1 253 ? -4.667 7.407 5.178 1.00 87.50 253 ASN A CA 1
ATOM 2068 C C . ASN A 1 253 ? -3.186 7.532 5.513 1.00 87.50 253 ASN A C 1
ATOM 2070 O O . ASN A 1 253 ? -2.817 8.324 6.380 1.00 87.50 253 ASN A O 1
ATOM 2074 N N . GLN A 1 254 ? -2.359 6.760 4.819 1.00 85.12 254 GLN A N 1
ATOM 2075 C CA . GLN A 1 254 ? -0.908 6.854 4.847 1.00 85.12 254 GLN A CA 1
ATOM 2076 C C . GLN A 1 254 ? -0.425 7.304 3.476 1.00 85.12 254 GLN A C 1
ATOM 2078 O O . GLN A 1 254 ? -0.744 6.675 2.475 1.00 85.12 254 GLN A O 1
ATOM 2083 N N . LEU A 1 255 ? 0.375 8.359 3.411 1.00 80.88 255 LEU A N 1
ATOM 2084 C CA . LEU A 1 255 ? 0.846 8.908 2.146 1.00 80.88 255 LEU A CA 1
ATOM 2085 C C . LEU A 1 255 ? 2.243 9.492 2.259 1.00 80.88 255 LEU A C 1
ATOM 2087 O O . LEU A 1 255 ? 2.651 9.966 3.316 1.00 80.88 255 LEU A O 1
ATOM 2091 N N . MET A 1 256 ? 2.961 9.489 1.147 1.00 80.38 256 MET A N 1
ATOM 2092 C CA . MET A 1 256 ? 4.158 10.293 0.958 1.00 80.38 256 MET A CA 1
ATOM 2093 C C . MET A 1 256 ? 3.723 11.721 0.635 1.00 80.38 256 MET A C 1
ATOM 2095 O O . MET A 1 256 ? 2.929 11.926 -0.274 1.00 80.38 256 MET A O 1
ATOM 2099 N N . SER A 1 257 ? 4.199 12.717 1.369 1.00 78.94 257 SER A N 1
ATOM 2100 C CA . SER A 1 257 ? 3.835 14.116 1.137 1.00 78.94 257 SER A CA 1
ATOM 2101 C C . SER A 1 257 ? 4.980 14.854 0.462 1.00 78.94 257 SER A C 1
ATOM 2103 O O . SER A 1 257 ? 6.122 14.668 0.859 1.00 78.94 257 SER A O 1
ATOM 2105 N N . SER A 1 258 ? 4.698 15.741 -0.494 1.00 81.00 258 SER A N 1
ATOM 2106 C CA . SER A 1 258 ? 5.691 16.679 -1.033 1.00 81.00 258 SER A CA 1
ATOM 2107 C C . SER A 1 258 ? 5.204 18.129 -0.910 1.00 81.00 258 SER A C 1
ATOM 2109 O O . SER A 1 258 ? 4.789 18.729 -1.901 1.00 81.00 258 SER A O 1
ATOM 2111 N N . PRO A 1 259 ? 5.265 18.748 0.287 1.00 76.19 259 PRO A N 1
ATOM 2112 C CA . PRO A 1 259 ? 4.705 20.085 0.512 1.00 76.19 259 PRO A CA 1
ATOM 2113 C C . PRO A 1 259 ? 5.298 21.185 -0.383 1.00 76.19 259 PRO A C 1
ATOM 2115 O O . PRO A 1 259 ? 4.676 22.227 -0.574 1.00 76.19 259 PRO A O 1
ATOM 2118 N N . GLY A 1 260 ? 6.507 20.976 -0.917 1.00 75.94 260 GLY A N 1
ATOM 2119 C CA . GLY A 1 260 ? 7.160 21.901 -1.847 1.00 75.94 260 GLY A CA 1
ATOM 2120 C C . GLY A 1 260 ? 6.652 21.814 -3.292 1.00 75.94 260 GLY A C 1
ATOM 2121 O O . GLY A 1 260 ? 6.911 22.722 -4.083 1.00 75.94 260 GLY A O 1
ATOM 2122 N N . SER A 1 261 ? 5.924 20.755 -3.655 1.00 81.94 261 SER A N 1
ATOM 2123 C CA . SER A 1 261 ? 5.413 20.548 -5.009 1.00 81.94 261 SER A CA 1
ATOM 2124 C C . SER A 1 261 ? 4.084 21.270 -5.228 1.00 81.94 261 SER A C 1
ATOM 2126 O O . SER A 1 261 ? 3.123 21.093 -4.482 1.00 81.94 261 SER A O 1
ATOM 2128 N N . ARG A 1 262 ? 3.970 22.021 -6.333 1.00 83.69 262 ARG A N 1
ATOM 2129 C CA . ARG A 1 262 ? 2.689 22.619 -6.772 1.00 83.69 262 ARG A CA 1
ATOM 2130 C C . ARG A 1 262 ? 1.644 21.576 -7.185 1.00 83.69 262 ARG A C 1
ATOM 2132 O O . ARG A 1 262 ? 0.479 21.927 -7.341 1.00 83.69 262 ARG A O 1
ATOM 2139 N N . ARG A 1 263 ? 2.065 20.327 -7.406 1.00 85.38 263 ARG A N 1
ATOM 2140 C CA . ARG A 1 263 ? 1.218 19.187 -7.796 1.00 85.38 263 ARG A CA 1
ATOM 2141 C C . ARG A 1 263 ? 1.072 18.159 -6.666 1.00 85.38 263 ARG A C 1
ATOM 2143 O O . ARG A 1 263 ? 0.739 17.004 -6.932 1.00 85.38 263 ARG A O 1
ATOM 2150 N N . SER A 1 264 ? 1.366 18.569 -5.429 1.00 86.06 264 SER A N 1
ATOM 2151 C CA . SER A 1 264 ? 1.193 17.721 -4.251 1.00 86.06 264 SER A CA 1
ATOM 2152 C C . SER A 1 264 ? -0.274 17.348 -4.042 1.00 86.06 264 SER A C 1
ATOM 2154 O O . SER A 1 264 ? -1.158 18.191 -4.209 1.00 86.06 264 SER A O 1
ATOM 2156 N N . ASP A 1 265 ? -0.530 16.095 -3.668 1.00 88.62 265 ASP A N 1
ATOM 2157 C CA . ASP A 1 265 ? -1.870 15.582 -3.370 1.00 88.62 265 ASP A CA 1
ATOM 2158 C C . ASP A 1 265 ? -1.913 14.979 -1.955 1.00 88.62 265 ASP A C 1
ATOM 2160 O O . ASP A 1 265 ? -1.246 13.991 -1.650 1.00 88.62 265 ASP A O 1
ATOM 2164 N N . SER A 1 266 ? -2.728 15.567 -1.073 1.00 85.31 266 SER A N 1
ATOM 2165 C CA . SER A 1 266 ? -2.877 15.151 0.331 1.00 85.31 266 SER A CA 1
ATOM 2166 C C . SER A 1 266 ? -3.794 13.940 0.546 1.00 85.31 266 SER A C 1
ATOM 2168 O O . SER A 1 266 ? -4.049 13.554 1.691 1.00 85.31 266 SER A O 1
ATOM 2170 N N . TRP A 1 267 ? -4.291 13.336 -0.532 1.00 87.25 267 TRP A N 1
ATOM 2171 C CA . TRP A 1 267 ? -5.117 12.132 -0.522 1.00 87.25 267 TRP A CA 1
ATOM 2172 C C . TRP A 1 267 ? -4.420 10.944 -1.170 1.00 87.25 267 TRP A C 1
ATOM 2174 O O . TRP A 1 267 ? -4.507 9.843 -0.632 1.00 87.25 267 TRP A O 1
ATOM 2184 N N . GLN A 1 268 ? -3.756 11.168 -2.302 1.00 87.56 268 GLN A N 1
ATOM 2185 C CA . GLN A 1 268 ? -3.082 10.132 -3.090 1.00 87.56 268 GLN A CA 1
ATOM 2186 C C . GLN A 1 268 ? -1.575 10.056 -2.804 1.00 87.56 268 GLN A C 1
ATOM 2188 O O . GLN A 1 268 ? -0.928 9.083 -3.187 1.00 87.56 268 GLN A O 1
ATOM 2193 N N . GLY A 1 269 ? -1.011 11.058 -2.126 1.00 85.88 269 GLY A N 1
ATOM 2194 C CA . GLY A 1 269 ? 0.421 11.166 -1.854 1.00 85.88 269 GLY A CA 1
ATOM 2195 C C . GLY A 1 269 ? 1.239 11.553 -3.078 1.00 85.88 269 GLY A C 1
ATOM 2196 O O . GLY A 1 269 ? 0.690 11.842 -4.128 1.00 85.88 269 GLY A O 1
ATOM 2197 N N . ASP A 1 270 ? 2.559 11.558 -2.977 1.00 85.62 270 ASP A N 1
ATOM 2198 C CA . ASP A 1 270 ? 3.478 12.043 -4.008 1.00 85.62 270 ASP A CA 1
ATOM 2199 C C . ASP A 1 270 ? 4.676 11.110 -4.192 1.00 85.62 270 ASP A C 1
ATOM 2201 O O . ASP A 1 270 ? 4.887 10.182 -3.411 1.00 85.62 270 ASP A O 1
ATOM 2205 N N . LEU A 1 271 ? 5.486 11.350 -5.226 1.00 79.44 271 LEU A N 1
ATOM 2206 C CA . LEU A 1 271 ? 6.745 10.627 -5.362 1.00 79.44 271 LEU A CA 1
ATOM 2207 C C . LEU A 1 271 ? 7.707 11.028 -4.236 1.00 79.44 271 LEU A C 1
ATOM 2209 O O . LEU A 1 271 ? 7.758 12.199 -3.841 1.00 79.44 271 LEU A O 1
ATOM 2213 N N . PRO A 1 272 ? 8.491 10.074 -3.719 1.00 64.38 272 PRO A N 1
ATOM 2214 C CA . PRO A 1 272 ? 9.568 10.409 -2.812 1.00 64.38 272 PRO A CA 1
ATOM 2215 C C . PRO A 1 272 ? 10.681 11.080 -3.624 1.00 64.38 272 PRO A C 1
ATOM 2217 O O . PRO A 1 272 ? 11.067 10.544 -4.658 1.00 64.38 272 PRO A O 1
ATOM 2220 N N . TYR A 1 273 ? 11.203 12.217 -3.146 1.00 65.75 273 TYR A N 1
ATOM 2221 C CA . TYR A 1 273 ? 12.292 12.982 -3.780 1.00 65.75 273 TYR A CA 1
ATOM 2222 C C . TYR A 1 273 ? 12.038 13.410 -5.244 1.00 65.75 273 TYR A C 1
ATOM 2224 O O . TYR A 1 273 ? 11.020 13.104 -5.862 1.00 65.75 273 TYR A O 1
ATOM 2232 N N . GLU A 1 274 ? 12.946 14.213 -5.804 1.00 68.44 274 GLU A N 1
ATOM 2233 C CA . GLU A 1 274 ? 12.893 14.614 -7.214 1.00 68.44 274 GLU A CA 1
ATOM 2234 C C . GLU A 1 274 ? 13.325 13.438 -8.101 1.00 68.44 274 GLU A C 1
ATOM 2236 O O . GLU A 1 274 ? 14.487 13.285 -8.471 1.00 68.44 274 GLU A O 1
ATOM 2241 N N . MET A 1 275 ? 12.371 12.558 -8.384 1.00 73.25 275 MET A N 1
ATOM 2242 C CA . MET A 1 275 ? 12.562 11.385 -9.231 1.00 73.25 275 MET A CA 1
ATOM 2243 C C . MET A 1 275 ? 12.748 11.779 -10.695 1.00 73.25 275 MET A C 1
ATOM 2245 O O . MET A 1 275 ? 11.981 12.570 -11.229 1.00 73.25 275 MET A O 1
ATOM 2249 N N . VAL A 1 276 ? 13.732 11.195 -11.375 1.00 82.69 276 VAL A N 1
ATOM 2250 C CA . VAL A 1 276 ? 13.838 11.264 -12.843 1.00 82.69 276 VAL A CA 1
ATOM 2251 C C . VAL A 1 276 ? 13.081 10.076 -13.441 1.00 82.69 276 VAL A C 1
ATOM 2253 O O . VAL A 1 276 ? 12.948 9.048 -12.779 1.00 82.69 276 VAL A O 1
ATOM 2256 N N . GLY A 1 277 ? 12.606 10.200 -14.684 1.00 87.62 277 GLY A N 1
ATOM 2257 C CA . GLY A 1 277 ? 12.051 9.073 -15.441 1.00 87.62 277 GLY A CA 1
ATOM 2258 C C . GLY A 1 277 ? 12.960 7.833 -15.387 1.00 87.62 277 GLY A C 1
ATOM 2259 O O . GLY A 1 277 ? 14.188 7.981 -15.371 1.00 87.62 277 GLY A O 1
ATOM 2260 N N . PRO A 1 278 ? 12.401 6.613 -15.324 1.00 92.19 278 PRO A N 1
ATOM 2261 C CA . PRO A 1 278 ? 13.204 5.399 -15.331 1.00 92.19 278 PRO A CA 1
ATOM 2262 C C . PRO A 1 278 ? 13.907 5.245 -16.684 1.00 92.19 278 PRO A C 1
ATOM 2264 O O . PRO A 1 278 ? 13.317 5.509 -17.729 1.00 92.19 278 PRO A O 1
ATOM 2267 N N . LYS A 1 279 ? 15.164 4.796 -16.664 1.00 93.31 279 LYS A N 1
ATOM 2268 C CA . LYS A 1 279 ? 15.917 4.381 -17.858 1.00 93.31 279 LYS A CA 1
ATOM 2269 C C . LYS A 1 279 ? 15.490 2.996 -18.320 1.00 93.31 279 LYS A C 1
ATOM 2271 O O . LYS A 1 279 ? 15.370 2.746 -19.517 1.00 93.31 279 LYS A O 1
ATOM 2276 N N . THR A 1 280 ? 15.295 2.097 -17.359 1.00 95.44 280 THR A N 1
ATOM 2277 C CA . THR A 1 280 ? 14.839 0.733 -17.607 1.00 95.44 280 THR A CA 1
ATOM 2278 C C . THR A 1 280 ? 13.764 0.337 -16.613 1.00 95.44 280 THR A C 1
ATOM 2280 O O . THR A 1 280 ? 13.750 0.793 -15.464 1.00 95.44 280 THR A O 1
ATOM 2283 N N . ILE A 1 281 ? 12.854 -0.516 -17.076 1.00 96.12 281 ILE A N 1
ATOM 2284 C CA . ILE A 1 281 ? 11.830 -1.158 -16.256 1.00 96.12 281 ILE A CA 1
ATOM 2285 C C . ILE A 1 281 ? 11.914 -2.662 -16.512 1.00 96.12 281 ILE A C 1
ATOM 2287 O O . ILE A 1 281 ? 11.862 -3.104 -17.656 1.00 96.12 281 ILE A O 1
ATOM 2291 N N . LYS A 1 282 ? 12.043 -3.445 -15.444 1.00 96.12 282 LYS A N 1
ATOM 2292 C CA . LYS A 1 282 ? 11.978 -4.905 -15.458 1.00 96.12 282 LYS A CA 1
ATOM 2293 C C . LYS A 1 282 ? 10.614 -5.359 -14.945 1.00 96.12 282 LYS A C 1
ATOM 2295 O O . LYS A 1 282 ? 10.192 -4.938 -13.865 1.00 96.12 282 LYS A O 1
ATOM 2300 N N . VAL A 1 283 ? 9.961 -6.242 -15.691 1.00 96.00 283 VAL A N 1
ATOM 2301 C CA . VAL A 1 283 ? 8.702 -6.897 -15.324 1.00 96.00 283 VAL A CA 1
ATOM 2302 C C . VAL A 1 283 ? 8.988 -8.349 -14.970 1.00 96.00 283 VAL A C 1
ATOM 2304 O O . VAL A 1 283 ? 9.534 -9.097 -15.775 1.00 96.00 283 VAL A O 1
ATOM 2307 N N . PHE A 1 284 ? 8.611 -8.738 -13.759 1.00 92.81 284 PHE A N 1
ATOM 2308 C CA . PHE A 1 284 ? 8.781 -10.071 -13.200 1.00 92.81 284 PHE A CA 1
ATOM 2309 C C . PHE A 1 284 ? 7.442 -10.788 -13.254 1.00 92.81 284 PHE A C 1
ATOM 2311 O O . PHE A 1 284 ? 6.457 -10.272 -12.734 1.00 92.81 284 PHE A O 1
ATOM 2318 N N . VAL A 1 285 ? 7.403 -11.985 -13.822 1.00 92.38 285 VAL A N 1
ATOM 2319 C CA . VAL A 1 285 ? 6.232 -12.860 -13.773 1.00 92.38 285 VAL A CA 1
ATOM 2320 C C . VAL A 1 285 ? 6.639 -14.130 -13.042 1.00 92.38 285 VAL A C 1
ATOM 2322 O O . VAL A 1 285 ? 7.518 -14.859 -13.499 1.00 92.38 285 VAL A O 1
ATOM 2325 N N . ALA A 1 286 ? 6.053 -14.352 -11.870 1.00 88.50 286 ALA A N 1
ATOM 2326 C CA . ALA A 1 286 ? 6.385 -15.466 -10.987 1.00 88.50 286 ALA A CA 1
ATOM 2327 C C . ALA A 1 286 ? 5.149 -16.313 -10.690 1.00 88.50 286 ALA A C 1
ATOM 2329 O O . ALA A 1 286 ? 4.030 -15.805 -10.725 1.00 88.50 286 ALA A O 1
ATOM 2330 N N . ASP A 1 287 ? 5.377 -17.575 -10.344 1.00 86.44 287 ASP A N 1
ATOM 2331 C CA . ASP A 1 287 ? 4.361 -18.459 -9.780 1.00 86.44 287 ASP A CA 1
ATOM 2332 C C . ASP A 1 287 ? 3.922 -17.955 -8.391 1.00 86.44 287 ASP A C 1
ATOM 2334 O O . ASP A 1 287 ? 4.754 -17.559 -7.566 1.00 86.44 287 ASP A O 1
ATOM 2338 N N . ASP A 1 288 ? 2.610 -17.917 -8.159 1.00 82.56 288 ASP A N 1
ATOM 2339 C CA . ASP A 1 288 ? 1.998 -17.533 -6.874 1.00 82.56 288 ASP A CA 1
ATOM 2340 C C . ASP A 1 288 ? 1.180 -18.684 -6.257 1.00 82.56 288 ASP A C 1
ATOM 2342 O O . ASP A 1 288 ? 0.391 -18.476 -5.331 1.00 82.56 288 ASP A O 1
ATOM 2346 N N . SER A 1 289 ? 1.382 -19.911 -6.755 1.00 76.38 289 SER A N 1
ATOM 2347 C CA . SER A 1 289 ? 0.750 -21.121 -6.233 1.00 76.38 289 SER A CA 1
ATOM 2348 C C . SER A 1 289 ? 1.237 -21.462 -4.818 1.00 76.38 289 SER A C 1
ATOM 2350 O O . SER A 1 289 ? 2.414 -21.258 -4.493 1.00 76.38 289 SER A O 1
ATOM 2352 N N . PRO A 1 290 ? 0.384 -22.075 -3.974 1.00 70.69 290 PRO A N 1
ATOM 2353 C CA . PRO A 1 290 ? 0.821 -22.637 -2.702 1.00 70.69 290 PRO A CA 1
ATOM 2354 C C . PRO A 1 290 ? 1.953 -23.647 -2.919 1.00 70.69 290 PRO A C 1
ATOM 2356 O O . PRO A 1 290 ? 1.892 -24.481 -3.823 1.00 70.69 290 PRO A O 1
ATOM 2359 N N . LYS A 1 291 ? 2.969 -23.635 -2.050 1.00 66.00 291 LYS A N 1
ATOM 2360 C CA . LYS A 1 291 ? 4.158 -24.507 -2.183 1.00 66.00 291 LYS A CA 1
ATOM 2361 C C . LYS A 1 291 ? 3.844 -26.005 -2.267 1.00 66.00 291 LYS A C 1
ATOM 2363 O O . LYS A 1 291 ? 4.660 -26.771 -2.766 1.00 66.00 291 LYS A O 1
ATOM 2368 N N . GLU A 1 292 ? 2.698 -26.426 -1.744 1.00 60.66 292 GLU A N 1
ATOM 2369 C CA . GLU A 1 292 ? 2.262 -27.826 -1.724 1.00 60.66 292 GLU A CA 1
ATOM 2370 C C . GLU A 1 292 ? 1.694 -28.296 -3.074 1.00 60.66 292 GLU A C 1
ATOM 2372 O O . GLU A 1 292 ? 1.617 -29.499 -3.322 1.00 60.66 292 GLU A O 1
ATOM 2377 N N . ASP A 1 293 ? 1.327 -27.367 -3.962 1.00 61.03 293 ASP A N 1
ATOM 2378 C CA . ASP A 1 293 ? 0.525 -27.662 -5.150 1.00 61.03 293 ASP A CA 1
ATOM 2379 C C . ASP A 1 293 ? 1.332 -28.061 -6.393 1.00 61.03 293 ASP A C 1
ATOM 2381 O O . ASP A 1 293 ? 0.722 -28.508 -7.373 1.00 61.03 293 ASP A O 1
ATOM 2385 N N . ASN A 1 294 ? 2.669 -27.925 -6.360 1.00 64.31 294 ASN A N 1
ATOM 2386 C CA . ASN A 1 294 ? 3.587 -28.181 -7.487 1.00 64.31 294 ASN A CA 1
ATOM 2387 C C . ASN A 1 294 ? 3.046 -27.654 -8.833 1.00 64.31 294 ASN A C 1
ATOM 2389 O O . ASN A 1 294 ? 3.166 -28.311 -9.869 1.00 64.31 294 ASN A O 1
ATOM 2393 N N . ALA A 1 295 ? 2.379 -26.502 -8.802 1.00 72.94 295 ALA A N 1
ATOM 2394 C CA . ALA A 1 295 ? 1.884 -25.824 -9.987 1.00 72.94 295 ALA A CA 1
ATOM 2395 C C . ALA A 1 295 ? 2.955 -24.866 -10.530 1.00 72.94 295 ALA A C 1
ATOM 2397 O O . ALA A 1 295 ? 3.986 -24.640 -9.898 1.00 72.94 295 ALA A O 1
ATOM 2398 N N . SER A 1 296 ? 2.728 -24.366 -11.739 1.00 83.88 296 SER A N 1
ATOM 2399 C CA . SER A 1 296 ? 3.600 -23.402 -12.396 1.00 83.88 296 SER A CA 1
ATOM 2400 C C . SER A 1 296 ? 2.771 -22.376 -13.156 1.00 83.88 296 SER A C 1
ATOM 2402 O O . SER A 1 296 ? 1.649 -22.652 -13.596 1.00 83.88 296 SER A O 1
ATOM 2404 N N . ALA A 1 297 ? 3.339 -21.185 -13.312 1.00 88.88 297 ALA A N 1
ATOM 2405 C CA . ALA A 1 297 ? 2.786 -20.143 -14.158 1.00 88.88 297 ALA A CA 1
ATOM 2406 C C . ALA A 1 297 ? 3.425 -20.218 -15.548 1.00 88.88 297 ALA A C 1
ATOM 2408 O O . ALA A 1 297 ? 4.644 -20.337 -15.679 1.00 88.88 297 ALA A O 1
ATOM 2409 N N . LEU A 1 298 ? 2.613 -20.121 -16.598 1.00 92.94 298 LEU A N 1
ATOM 2410 C CA . LEU A 1 298 ? 3.095 -20.077 -17.980 1.00 92.94 298 LEU A CA 1
ATOM 2411 C C . LEU A 1 298 ? 3.021 -18.650 -18.505 1.00 92.94 298 LEU A C 1
ATOM 2413 O O . LEU A 1 298 ? 1.961 -18.039 -18.454 1.00 92.94 298 LEU A O 1
ATOM 2417 N N . VAL A 1 299 ? 4.123 -18.144 -19.053 1.00 95.06 299 VAL A N 1
ATOM 2418 C CA . VAL A 1 299 ? 4.244 -16.772 -19.560 1.00 95.06 299 VAL A CA 1
ATOM 2419 C C . VAL A 1 299 ? 4.489 -16.806 -21.062 1.00 95.06 299 VAL A C 1
ATOM 2421 O O . VAL A 1 299 ? 5.467 -17.390 -21.526 1.00 95.06 299 VAL A O 1
ATOM 2424 N N . PHE A 1 300 ? 3.601 -16.196 -21.838 1.00 95.31 300 PHE A N 1
ATOM 2425 C CA . PHE A 1 300 ? 3.668 -16.171 -23.301 1.00 95.31 300 PHE A CA 1
ATOM 2426 C C . PHE A 1 300 ? 4.334 -14.898 -23.828 1.00 95.31 300 PHE A C 1
ATOM 2428 O O . PHE A 1 300 ? 4.974 -14.934 -24.879 1.00 95.31 300 PHE A O 1
ATOM 2435 N N . GLY A 1 301 ? 4.226 -13.788 -23.100 1.00 95.69 301 GLY A N 1
ATOM 2436 C CA . GLY A 1 301 ? 4.822 -12.517 -23.490 1.00 95.69 301 GLY A CA 1
ATOM 2437 C C . GLY A 1 301 ? 4.472 -11.384 -22.535 1.00 95.69 301 GLY A C 1
ATOM 2438 O O . GLY A 1 301 ? 3.535 -11.489 -21.742 1.00 95.69 301 GLY A O 1
ATOM 2439 N N . VAL A 1 302 ? 5.244 -10.304 -22.631 1.00 97.62 302 VAL A N 1
ATOM 2440 C CA . VAL A 1 302 ? 4.961 -9.037 -21.960 1.00 97.62 302 VAL A CA 1
ATOM 2441 C C . VAL A 1 302 ? 5.144 -7.917 -22.970 1.00 97.62 302 VAL A C 1
ATOM 2443 O O . VAL A 1 302 ? 6.199 -7.818 -23.597 1.00 97.62 302 VAL A O 1
ATOM 2446 N N . ASP A 1 303 ? 4.126 -7.078 -23.091 1.00 97.81 303 ASP A N 1
ATOM 2447 C CA . ASP A 1 303 ? 4.132 -5.870 -23.904 1.00 97.81 303 ASP A CA 1
ATOM 2448 C C . ASP A 1 303 ? 4.101 -4.617 -23.029 1.00 97.81 303 ASP A C 1
ATOM 2450 O O . ASP A 1 303 ? 3.608 -4.653 -21.902 1.00 97.81 303 ASP A O 1
ATOM 2454 N N . ILE A 1 304 ? 4.589 -3.494 -23.557 1.00 98.00 304 ILE A N 1
ATOM 2455 C CA . ILE A 1 304 ? 4.525 -2.177 -22.919 1.00 98.00 304 ILE A CA 1
ATOM 2456 C C . ILE A 1 304 ? 3.752 -1.186 -23.800 1.00 98.00 304 ILE A C 1
ATOM 2458 O O . ILE A 1 304 ? 3.899 -1.147 -25.023 1.00 98.00 304 ILE A O 1
ATOM 2462 N N . GLU A 1 305 ? 2.935 -0.348 -23.172 1.00 97.69 305 GLU A N 1
ATOM 2463 C CA . GLU A 1 305 ? 2.383 0.884 -23.735 1.00 97.69 305 GLU A CA 1
ATOM 2464 C C . GLU A 1 305 ? 2.876 2.070 -22.907 1.00 97.69 305 GLU A C 1
ATOM 2466 O O . GLU A 1 305 ? 2.762 2.051 -21.685 1.00 97.69 305 GLU A O 1
ATOM 2471 N N . ILE A 1 306 ? 3.384 3.119 -23.552 1.00 97.25 306 ILE A N 1
ATOM 2472 C CA . ILE A 1 306 ? 3.776 4.367 -22.890 1.00 97.25 306 ILE A CA 1
ATOM 2473 C C . ILE A 1 306 ? 3.018 5.555 -23.476 1.00 97.25 306 ILE A C 1
ATOM 2475 O O . ILE A 1 306 ? 2.779 5.630 -24.683 1.00 97.25 306 ILE A O 1
ATOM 2479 N N . THR A 1 307 ? 2.674 6.513 -22.620 1.00 97.00 307 THR A N 1
ATOM 2480 C CA . THR A 1 307 ? 2.121 7.809 -23.031 1.00 97.00 307 THR A CA 1
ATOM 2481 C C . THR A 1 307 ? 3.017 8.921 -22.504 1.00 97.00 307 THR A C 1
ATOM 2483 O O . THR A 1 307 ? 3.458 8.896 -21.352 1.00 97.00 307 THR A O 1
ATOM 2486 N N . GLY A 1 308 ? 3.316 9.908 -23.344 1.00 95.56 308 GLY A N 1
ATOM 2487 C CA . GLY A 1 308 ? 4.277 10.952 -23.008 1.00 95.56 308 GLY A CA 1
ATOM 2488 C C . GLY A 1 308 ? 4.285 12.112 -23.991 1.00 95.56 308 GLY A C 1
ATOM 2489 O O . GLY A 1 308 ? 3.316 12.331 -24.721 1.00 95.56 308 GLY A O 1
ATOM 2490 N N . LEU A 1 309 ? 5.388 12.857 -23.982 1.00 94.62 309 LEU A N 1
ATOM 2491 C CA . LEU A 1 309 ? 5.628 13.990 -24.871 1.00 94.62 309 LEU A CA 1
ATOM 2492 C C . LEU A 1 309 ? 6.913 13.790 -25.679 1.00 94.62 309 LEU A C 1
ATOM 2494 O O . LEU A 1 309 ? 7.938 13.409 -25.113 1.00 9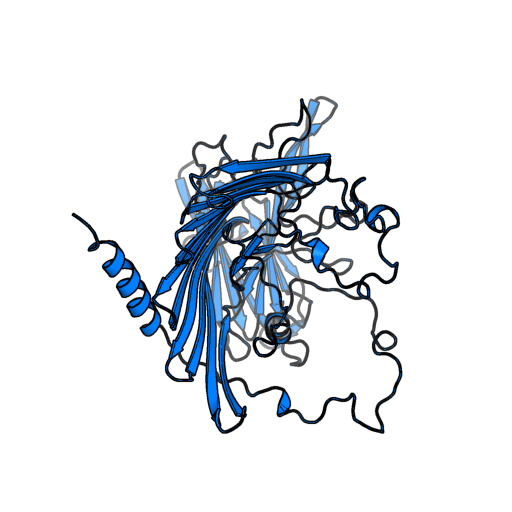4.62 309 LEU A O 1
ATOM 2498 N N . VAL A 1 310 ? 6.862 14.109 -26.972 1.00 94.25 310 VAL A N 1
ATOM 2499 C CA . VAL A 1 310 ? 8.026 14.258 -27.860 1.00 94.25 310 VAL A CA 1
ATOM 2500 C C . VAL A 1 310 ? 7.933 15.642 -28.480 1.00 94.25 310 VAL A C 1
ATOM 2502 O O . VAL A 1 310 ? 6.943 15.942 -29.139 1.00 94.25 310 VAL A O 1
ATOM 2505 N N . ASN A 1 311 ? 8.931 16.501 -28.251 1.00 91.69 311 ASN A N 1
ATOM 2506 C CA . ASN A 1 311 ? 8.898 17.908 -28.684 1.00 91.69 311 ASN A CA 1
ATOM 2507 C C . ASN A 1 311 ? 7.582 18.624 -28.296 1.00 91.69 311 ASN A C 1
ATOM 2509 O O . ASN A 1 311 ? 6.984 19.314 -29.114 1.00 91.69 311 ASN A O 1
ATOM 2513 N N . ASP A 1 312 ? 7.111 18.400 -27.062 1.00 90.25 312 ASP A N 1
ATOM 2514 C CA . ASP A 1 312 ? 5.833 18.890 -26.510 1.00 90.25 312 ASP A CA 1
ATOM 2515 C C . ASP A 1 312 ? 4.543 18.361 -27.174 1.00 90.25 312 ASP A C 1
ATOM 2517 O O . ASP A 1 312 ? 3.439 18.680 -26.722 1.00 90.25 312 ASP A O 1
ATOM 2521 N N . GLU A 1 313 ? 4.638 17.482 -28.172 1.00 95.06 313 GLU A N 1
ATOM 2522 C CA . GLU A 1 313 ? 3.485 16.795 -28.753 1.00 95.06 313 GLU A CA 1
ATOM 2523 C C . GLU A 1 313 ? 3.182 15.492 -28.011 1.00 95.06 313 GLU A C 1
ATOM 2525 O O . GLU A 1 313 ? 4.075 14.712 -27.675 1.00 95.06 313 GLU A O 1
ATOM 2530 N N . LYS A 1 314 ? 1.895 15.239 -27.751 1.00 95.38 314 LYS A N 1
ATOM 2531 C CA . LYS A 1 314 ? 1.456 14.005 -27.093 1.00 95.38 314 LYS A CA 1
ATOM 2532 C C . LYS A 1 314 ? 1.659 12.811 -28.012 1.00 95.38 314 LYS A C 1
ATOM 2534 O O . LYS A 1 314 ? 1.106 12.775 -29.109 1.00 95.38 314 LYS A O 1
ATOM 2539 N N . VAL A 1 315 ? 2.352 11.801 -27.504 1.00 96.44 315 VAL A N 1
ATOM 2540 C CA . VAL A 1 315 ? 2.554 10.526 -28.192 1.00 96.44 315 VAL A CA 1
ATOM 2541 C C . VAL A 1 315 ? 2.054 9.368 -27.336 1.00 96.44 315 VAL A C 1
ATOM 2543 O O . VAL A 1 315 ? 2.127 9.410 -26.105 1.00 96.44 315 VAL A O 1
ATOM 2546 N N . LYS A 1 316 ? 1.566 8.323 -28.007 1.00 96.94 316 LYS A N 1
ATOM 2547 C CA . LYS A 1 316 ? 1.324 7.000 -27.431 1.00 96.94 316 LYS A CA 1
ATOM 2548 C C . LYS A 1 316 ? 2.156 5.998 -28.226 1.00 96.94 316 LYS A C 1
ATOM 2550 O O . LYS A 1 316 ? 1.973 5.905 -29.438 1.00 96.94 316 LYS A O 1
ATOM 2555 N N . LEU A 1 317 ? 3.065 5.299 -27.554 1.00 97.44 317 LEU A N 1
ATOM 2556 C CA . LEU A 1 317 ? 3.964 4.319 -28.164 1.00 97.44 317 LEU A CA 1
ATOM 2557 C C . LEU A 1 317 ? 3.761 2.941 -27.524 1.00 97.44 317 LEU A C 1
ATOM 2559 O O . LEU A 1 317 ? 3.361 2.855 -26.363 1.00 97.44 317 LEU A O 1
ATOM 2563 N N . THR A 1 318 ? 4.019 1.863 -28.260 1.00 97.75 318 THR A N 1
ATOM 2564 C CA . THR A 1 318 ? 3.833 0.493 -27.762 1.00 97.75 318 THR A CA 1
ATOM 2565 C C . THR A 1 318 ? 4.799 -0.516 -28.381 1.00 97.75 318 THR A C 1
ATOM 2567 O O . THR A 1 318 ? 5.266 -0.318 -29.499 1.00 97.75 318 THR A O 1
ATOM 2570 N N . SER A 1 319 ? 5.068 -1.620 -27.679 1.00 97.25 319 SER A N 1
ATOM 2571 C CA . SER A 1 319 ? 5.734 -2.806 -28.237 1.00 97.25 319 SER A CA 1
ATOM 2572 C C . SER A 1 319 ? 4.793 -3.736 -29.009 1.00 97.25 319 SER A C 1
ATOM 2574 O O . SER A 1 319 ? 5.263 -4.627 -29.717 1.00 97.25 319 SER A O 1
ATOM 2576 N N . VAL A 1 320 ? 3.470 -3.548 -28.909 1.00 95.12 320 VAL A N 1
ATOM 2577 C CA . VAL A 1 320 ? 2.497 -4.448 -29.540 1.00 95.12 320 VAL A CA 1
ATOM 2578 C C . VAL A 1 320 ? 2.562 -4.296 -31.060 1.00 95.12 320 VAL A C 1
ATOM 2580 O O . VAL A 1 320 ? 2.211 -3.261 -31.635 1.00 95.12 320 VAL A O 1
ATOM 2583 N N . ARG A 1 321 ? 3.003 -5.358 -31.737 1.00 92.31 321 ARG A N 1
ATOM 2584 C CA . ARG A 1 321 ? 3.127 -5.381 -33.200 1.00 92.31 321 ARG A CA 1
ATOM 2585 C C . ARG A 1 321 ? 1.766 -5.206 -33.874 1.00 92.31 321 ARG A C 1
ATOM 2587 O O . ARG A 1 321 ? 0.752 -5.721 -33.413 1.00 92.31 321 ARG A O 1
ATOM 2594 N N . ASN A 1 322 ? 1.766 -4.541 -35.030 1.00 92.12 322 ASN A N 1
ATOM 2595 C CA . ASN A 1 322 ? 0.573 -4.256 -35.844 1.00 92.12 322 ASN A CA 1
ATOM 2596 C C . ASN A 1 322 ? -0.470 -3.334 -35.179 1.00 92.12 322 ASN A C 1
ATOM 2598 O O . ASN A 1 322 ? -1.612 -3.277 -35.635 1.00 92.12 322 ASN A O 1
ATOM 2602 N N . VAL A 1 323 ? -0.085 -2.584 -34.143 1.00 92.62 323 VAL A N 1
ATOM 2603 C CA . VAL A 1 323 ? -0.911 -1.540 -33.520 1.00 92.62 323 VAL A CA 1
ATOM 2604 C C . VAL A 1 323 ? -0.332 -0.159 -33.844 1.00 92.62 323 VAL A C 1
ATOM 2606 O O . VAL A 1 323 ? 0.875 0.008 -34.029 1.00 92.62 323 VAL A O 1
ATOM 2609 N N . SER A 1 324 ? -1.200 0.850 -33.967 1.00 92.31 324 SER A N 1
ATOM 2610 C CA . SER A 1 324 ? -0.766 2.240 -34.154 1.00 92.31 324 SER A CA 1
ATOM 2611 C C . SER A 1 324 ? 0.079 2.699 -32.962 1.00 92.31 324 SER A C 1
ATOM 2613 O O . SER A 1 324 ? -0.304 2.478 -31.816 1.00 92.31 324 SER A O 1
ATOM 2615 N N . GLY A 1 325 ? 1.222 3.332 -33.238 1.00 93.44 325 GLY A N 1
ATOM 2616 C CA . GLY A 1 325 ? 2.195 3.702 -32.207 1.00 93.44 325 GLY A CA 1
ATOM 2617 C C . GLY A 1 325 ? 3.232 2.618 -31.905 1.00 93.44 325 GLY A C 1
ATOM 2618 O O . GLY A 1 325 ? 3.999 2.784 -30.964 1.00 93.44 325 GLY A O 1
ATOM 2619 N N . TYR A 1 326 ? 3.286 1.525 -32.676 1.00 97.06 326 TYR A N 1
ATOM 2620 C CA . TYR A 1 326 ? 4.365 0.545 -32.544 1.00 97.06 326 TYR A CA 1
ATOM 2621 C C . TYR A 1 326 ? 5.750 1.203 -32.677 1.00 97.06 326 TYR A C 1
ATOM 2623 O O . TYR A 1 326 ? 6.033 1.870 -33.675 1.00 97.06 326 TYR A O 1
ATOM 2631 N N . ASP A 1 327 ? 6.613 0.975 -31.689 1.00 96.50 327 ASP A N 1
ATOM 2632 C CA . ASP A 1 327 ? 8.011 1.404 -31.666 1.00 96.50 327 ASP A CA 1
ATOM 2633 C C . ASP A 1 327 ? 8.888 0.209 -31.273 1.00 96.50 327 ASP A C 1
ATOM 2635 O O . ASP A 1 327 ? 8.782 -0.327 -30.170 1.00 96.50 327 ASP A O 1
ATOM 2639 N N . SER A 1 328 ? 9.784 -0.209 -32.171 1.00 95.62 328 SER A N 1
ATOM 2640 C CA . SER A 1 328 ? 10.659 -1.364 -31.941 1.00 95.62 328 SER A CA 1
ATOM 2641 C C . SER A 1 328 ? 11.638 -1.168 -30.781 1.00 95.62 328 SER A C 1
ATOM 2643 O O . SER A 1 328 ? 12.168 -2.145 -30.268 1.00 95.62 328 SER A O 1
ATOM 2645 N N . ARG A 1 329 ? 11.898 0.077 -30.352 1.00 96.06 329 ARG A N 1
ATOM 2646 C CA . ARG A 1 329 ? 12.739 0.366 -29.176 1.00 96.06 329 ARG A CA 1
ATOM 2647 C C . ARG A 1 329 ? 12.073 -0.052 -27.864 1.00 96.06 329 ARG A C 1
ATOM 2649 O O . ARG A 1 329 ? 12.762 -0.149 -26.855 1.00 96.06 329 ARG A O 1
ATOM 2656 N N . LEU A 1 330 ? 10.757 -0.269 -27.881 1.00 96.81 330 LEU A N 1
ATOM 2657 C CA . LEU A 1 330 ? 9.974 -0.726 -26.737 1.00 96.81 330 LEU A CA 1
ATOM 2658 C C . LEU A 1 330 ? 9.828 -2.250 -26.681 1.00 96.81 330 LEU A C 1
ATOM 2660 O O . LEU A 1 330 ? 9.220 -2.753 -25.741 1.00 96.81 330 LEU A O 1
ATOM 2664 N N . GLU A 1 331 ? 10.365 -3.002 -27.647 1.00 96.81 331 GLU A N 1
ATOM 2665 C CA . GLU A 1 331 ? 10.474 -4.454 -27.488 1.00 96.81 331 GLU A CA 1
ATOM 2666 C C . GLU A 1 331 ? 11.421 -4.788 -26.312 1.00 96.81 331 GLU A C 1
ATOM 2668 O O . GLU A 1 331 ? 12.375 -4.040 -26.065 1.00 96.81 331 GLU A O 1
ATOM 2673 N N . PRO A 1 332 ? 11.186 -5.891 -25.572 1.00 96.56 332 PRO A N 1
ATOM 2674 C CA . PRO A 1 332 ? 12.059 -6.282 -24.471 1.00 96.56 332 PRO A CA 1
ATOM 2675 C C . PRO A 1 332 ? 13.516 -6.423 -24.934 1.00 96.56 332 PRO A C 1
ATOM 2677 O O . PRO A 1 332 ? 13.805 -7.165 -25.874 1.00 96.56 332 PRO A O 1
ATOM 2680 N N . ILE A 1 333 ? 14.444 -5.746 -24.255 1.00 96.69 333 ILE A N 1
ATOM 2681 C CA . ILE A 1 333 ? 15.881 -5.824 -24.555 1.00 96.69 333 ILE A CA 1
ATOM 2682 C C . ILE A 1 333 ? 16.497 -7.140 -24.066 1.00 96.69 333 ILE A C 1
ATOM 2684 O O . ILE A 1 333 ? 17.492 -7.605 -24.621 1.00 96.69 333 ILE A O 1
ATOM 2688 N N . SER A 1 334 ? 15.896 -7.756 -23.047 1.00 95.69 334 SER A N 1
ATOM 2689 C CA . SER A 1 334 ? 16.255 -9.079 -22.545 1.00 95.69 334 SER A CA 1
ATOM 2690 C C . SER A 1 334 ? 15.019 -9.801 -22.001 1.00 95.69 334 SER A C 1
ATOM 2692 O O . SER A 1 334 ? 14.066 -9.180 -21.518 1.00 95.69 334 SER A O 1
ATOM 2694 N N . VAL A 1 335 ? 15.032 -11.134 -22.114 1.00 95.75 335 VAL A N 1
ATOM 2695 C CA . VAL A 1 335 ? 14.057 -12.022 -21.469 1.00 95.75 335 VAL A CA 1
ATOM 2696 C C . VAL A 1 335 ? 14.814 -13.146 -20.773 1.00 95.75 335 VAL A C 1
ATOM 2698 O O . VAL A 1 335 ? 15.397 -14.017 -21.428 1.00 95.75 335 VAL A O 1
ATOM 2701 N N . GLU A 1 336 ? 14.797 -13.125 -19.448 1.00 93.25 336 GLU A N 1
ATOM 2702 C CA . GLU A 1 336 ? 15.551 -14.027 -18.581 1.00 93.25 336 GLU A CA 1
ATOM 2703 C C . GLU A 1 336 ? 14.618 -14.944 -17.784 1.00 93.25 336 GLU A C 1
ATOM 2705 O O . GLU A 1 336 ? 13.443 -14.645 -17.578 1.00 93.25 336 GLU A O 1
ATOM 2710 N N . GLY A 1 337 ? 15.145 -16.080 -17.328 1.00 89.12 337 GLY A N 1
ATOM 2711 C CA . GLY A 1 337 ? 14.393 -17.023 -16.503 1.00 89.12 337 GLY A CA 1
ATOM 2712 C C . GLY A 1 337 ? 13.333 -17.844 -17.248 1.00 89.12 337 GLY A C 1
ATOM 2713 O O . GLY A 1 337 ? 13.023 -17.636 -18.427 1.00 89.12 337 GLY A O 1
ATOM 2714 N N . GLY A 1 338 ? 12.807 -18.822 -16.512 1.00 87.25 338 GLY A N 1
ATOM 2715 C CA . GLY A 1 338 ? 11.827 -19.811 -16.954 1.00 87.25 338 GLY A CA 1
ATOM 2716 C C . GLY A 1 338 ? 12.319 -20.819 -17.994 1.00 87.25 338 GLY A C 1
ATOM 2717 O O . GLY A 1 338 ? 13.178 -20.540 -18.833 1.00 87.25 338 GLY A O 1
ATOM 2718 N N . THR A 1 339 ? 11.740 -22.017 -17.951 1.00 89.00 339 THR A N 1
ATOM 2719 C CA . THR A 1 339 ? 12.020 -23.067 -18.941 1.00 89.00 339 THR A CA 1
ATOM 2720 C C . THR A 1 339 ? 11.096 -22.892 -20.140 1.00 89.00 339 THR A C 1
ATOM 2722 O O . THR A 1 339 ? 9.886 -22.750 -19.975 1.00 89.00 339 THR A O 1
ATOM 2725 N N . ILE A 1 340 ? 11.644 -22.890 -21.358 1.00 91.00 340 ILE A N 1
ATOM 2726 C CA . ILE A 1 340 ? 10.827 -22.797 -22.575 1.00 91.00 340 ILE A CA 1
ATOM 2727 C C . ILE A 1 340 ? 10.103 -24.128 -22.789 1.00 91.00 340 ILE A C 1
ATOM 2729 O O . ILE A 1 340 ? 10.723 -25.181 -22.930 1.00 91.00 340 ILE A O 1
ATOM 2733 N N . THR A 1 341 ? 8.781 -24.061 -22.830 1.00 89.25 341 THR A N 1
ATOM 2734 C CA . THR A 1 341 ? 7.891 -25.196 -23.074 1.00 89.25 341 THR A CA 1
ATOM 2735 C C . THR A 1 341 ? 7.665 -25.415 -24.573 1.00 89.25 341 THR A C 1
ATOM 2737 O O . THR A 1 341 ? 7.925 -24.543 -25.404 1.00 89.25 341 THR A O 1
ATOM 2740 N N . ALA A 1 342 ? 7.112 -26.574 -24.942 1.00 86.19 342 ALA A N 1
ATOM 2741 C CA . ALA A 1 342 ? 6.789 -26.894 -26.337 1.00 86.19 342 ALA A CA 1
ATOM 2742 C C . ALA A 1 342 ? 5.747 -25.946 -26.970 1.00 86.19 342 ALA A C 1
ATOM 2744 O O . ALA A 1 342 ? 5.687 -25.838 -28.192 1.00 86.19 342 ALA A O 1
ATOM 2745 N N . SER A 1 343 ? 4.937 -25.252 -26.161 1.00 83.25 343 SER A N 1
ATOM 2746 C CA . SER A 1 343 ? 3.965 -24.255 -26.629 1.00 83.25 343 SER A CA 1
ATOM 2747 C C . SER A 1 343 ? 4.585 -22.878 -26.899 1.00 83.25 343 SER A C 1
ATOM 2749 O O . SER A 1 343 ? 3.879 -21.971 -27.334 1.00 83.25 343 SER A O 1
ATOM 2751 N N . GLY A 1 344 ? 5.885 -22.707 -26.634 1.00 87.19 344 GLY A N 1
ATOM 2752 C CA . GLY A 1 344 ? 6.584 -21.424 -26.720 1.00 87.19 344 GLY A CA 1
ATOM 2753 C C . GLY A 1 344 ? 6.440 -20.546 -25.473 1.00 87.19 344 GLY A C 1
ATOM 2754 O O . GLY A 1 344 ? 7.061 -19.488 -25.420 1.00 87.19 344 GLY A O 1
ATOM 2755 N N . ALA A 1 345 ? 5.674 -20.976 -24.463 1.00 92.06 345 ALA A N 1
ATOM 2756 C CA . ALA A 1 345 ? 5.595 -20.286 -23.177 1.00 92.06 345 ALA A CA 1
ATOM 2757 C C . ALA A 1 345 ? 6.844 -20.544 -22.326 1.00 92.06 345 ALA A C 1
ATOM 2759 O O . ALA A 1 345 ? 7.453 -21.614 -22.418 1.00 92.06 345 ALA A O 1
ATOM 2760 N N . ARG A 1 346 ? 7.180 -19.602 -21.448 1.00 94.19 346 ARG A N 1
ATOM 2761 C CA . ARG A 1 346 ? 8.179 -19.766 -20.391 1.00 94.19 346 ARG A CA 1
ATOM 2762 C C . ARG A 1 346 ? 7.493 -20.157 -19.093 1.00 94.19 346 ARG A C 1
ATOM 2764 O O . ARG A 1 346 ? 6.585 -19.470 -18.642 1.00 94.19 346 ARG A O 1
ATOM 2771 N N . GLU A 1 347 ? 7.931 -21.257 -18.506 1.00 92.06 347 GLU A N 1
ATOM 2772 C CA . GLU A 1 347 ? 7.414 -21.756 -17.238 1.00 92.06 347 GLU A CA 1
ATOM 2773 C C . GLU A 1 347 ? 8.154 -21.107 -16.062 1.00 92.06 347 GLU A C 1
ATOM 2775 O O . GLU A 1 347 ? 9.366 -21.287 -15.925 1.00 92.06 347 GLU A O 1
ATOM 2780 N N . ALA A 1 348 ? 7.431 -20.353 -15.232 1.00 87.75 348 ALA A N 1
ATOM 2781 C CA . ALA A 1 348 ? 7.886 -19.867 -13.934 1.00 87.75 348 ALA A CA 1
ATOM 2782 C C . ALA A 1 348 ? 7.480 -20.881 -12.855 1.00 87.75 348 ALA A C 1
ATOM 2784 O O . ALA A 1 348 ? 6.308 -21.244 -12.750 1.00 87.75 348 ALA A O 1
ATOM 2785 N N . THR A 1 349 ? 8.441 -21.337 -12.053 1.00 81.38 349 THR A N 1
ATOM 2786 C CA . THR A 1 349 ? 8.222 -22.377 -11.036 1.00 81.38 349 THR A CA 1
ATOM 2787 C C . THR A 1 349 ? 8.716 -21.888 -9.682 1.00 81.38 349 THR A C 1
ATOM 2789 O O . THR A 1 349 ? 9.887 -21.519 -9.540 1.00 81.38 349 THR A O 1
ATOM 2792 N N . GLY A 1 350 ? 7.849 -21.920 -8.667 1.00 70.88 350 GLY A N 1
ATOM 2793 C CA . GLY A 1 350 ? 8.212 -21.530 -7.308 1.00 70.88 350 GLY A CA 1
ATOM 2794 C C . GLY A 1 350 ? 8.726 -20.088 -7.225 1.00 70.88 350 GLY A C 1
ATOM 2795 O O . GLY A 1 350 ? 8.046 -19.146 -7.619 1.00 70.88 350 GLY A O 1
ATOM 2796 N N . SER A 1 351 ? 9.934 -19.892 -6.687 1.00 67.88 351 SER A N 1
ATOM 2797 C CA . SER A 1 351 ? 10.516 -18.557 -6.481 1.00 67.88 351 SER A CA 1
ATOM 2798 C C . SER A 1 351 ? 11.220 -17.964 -7.705 1.00 67.88 351 SER A C 1
ATOM 2800 O O . SER A 1 351 ? 11.615 -16.802 -7.633 1.00 67.88 351 SER A O 1
ATOM 2802 N N . ALA A 1 352 ? 11.381 -18.709 -8.804 1.00 82.25 352 ALA A N 1
ATOM 2803 C CA . ALA A 1 352 ? 12.122 -18.262 -9.984 1.00 82.25 352 ALA A CA 1
ATOM 2804 C C . ALA A 1 352 ? 11.201 -17.542 -10.995 1.00 82.25 352 ALA A C 1
ATOM 2806 O O . ALA A 1 352 ? 10.394 -18.204 -11.656 1.00 82.25 352 ALA A O 1
ATOM 2807 N N . PRO A 1 353 ? 11.303 -16.206 -11.147 1.00 88.56 353 PRO A N 1
ATOM 2808 C CA . PRO A 1 353 ? 10.487 -15.455 -12.093 1.00 88.56 353 PRO A CA 1
ATOM 2809 C C . PRO A 1 353 ? 11.020 -15.555 -13.529 1.00 88.56 353 PRO A C 1
ATOM 2811 O O . PRO A 1 353 ? 12.215 -15.750 -13.759 1.00 88.56 353 PRO A O 1
ATOM 2814 N N . VAL A 1 354 ? 10.136 -15.324 -14.497 1.00 93.88 354 VAL A N 1
ATOM 2815 C CA . VAL A 1 354 ? 10.506 -14.881 -15.848 1.00 93.88 354 VAL A CA 1
ATOM 2816 C C . VAL A 1 354 ? 10.594 -13.357 -15.832 1.00 93.88 354 VAL A C 1
ATOM 2818 O O . VAL A 1 354 ? 9.684 -12.696 -15.332 1.00 93.88 354 VAL A O 1
ATOM 2821 N N . VAL A 1 355 ? 11.677 -12.792 -16.360 1.00 95.44 355 VAL A N 1
ATOM 2822 C CA . VAL A 1 355 ? 11.966 -11.355 -16.287 1.00 95.44 355 VAL A CA 1
ATOM 2823 C C . VAL A 1 355 ? 12.066 -10.769 -17.688 1.00 95.44 355 VAL A C 1
ATOM 2825 O O . VAL A 1 355 ? 12.845 -11.253 -18.503 1.00 95.44 355 VAL A O 1
ATOM 2828 N N . TYR A 1 356 ? 11.294 -9.718 -17.955 1.00 97.44 356 TYR A N 1
ATOM 2829 C CA . TYR A 1 356 ? 11.323 -8.945 -19.196 1.00 97.44 356 TYR A CA 1
ATOM 2830 C C . TYR A 1 356 ? 11.875 -7.555 -18.901 1.00 97.44 356 TYR A C 1
ATOM 2832 O O . TYR A 1 356 ? 11.304 -6.835 -18.081 1.00 97.44 356 TYR A O 1
ATOM 2840 N N . GLU A 1 357 ? 12.967 -7.165 -19.551 1.00 97.88 357 GLU A N 1
ATOM 2841 C CA . GLU A 1 357 ? 13.566 -5.840 -19.379 1.00 97.88 357 GLU A CA 1
ATOM 2842 C C . GLU A 1 357 ? 13.237 -4.928 -20.558 1.00 97.88 357 GLU A C 1
ATOM 2844 O O . GLU A 1 357 ? 13.407 -5.306 -21.714 1.00 97.88 357 GLU A O 1
ATOM 2849 N N . PHE A 1 358 ? 12.807 -3.704 -20.262 1.00 97.94 358 PHE A N 1
ATOM 2850 C CA . PHE A 1 358 ? 12.454 -2.677 -21.235 1.00 97.94 358 PHE A CA 1
ATOM 2851 C C . PHE A 1 358 ? 13.355 -1.459 -21.060 1.00 97.94 358 PHE A C 1
ATOM 2853 O O . PHE A 1 358 ? 13.552 -0.990 -19.936 1.00 97.94 358 PHE A O 1
ATOM 2860 N N . SER A 1 359 ? 13.860 -0.911 -22.167 1.00 96.94 359 SER A N 1
ATOM 2861 C CA . SER A 1 359 ? 14.539 0.386 -22.176 1.00 96.94 359 SER A CA 1
ATOM 2862 C C . SER A 1 359 ? 13.542 1.488 -22.521 1.00 96.94 359 SER A C 1
ATOM 2864 O O . SER A 1 359 ? 12.786 1.374 -23.483 1.00 96.94 359 SER A O 1
ATOM 2866 N N . ILE A 1 360 ? 13.529 2.556 -21.727 1.00 95.69 360 ILE A N 1
ATOM 2867 C CA . ILE A 1 360 ? 12.652 3.702 -21.957 1.00 95.69 360 ILE A CA 1
ATOM 2868 C C . ILE A 1 360 ? 13.372 4.702 -22.875 1.00 95.69 360 ILE A C 1
ATOM 2870 O O . ILE A 1 360 ? 14.469 5.152 -22.527 1.00 95.69 360 ILE A O 1
ATOM 2874 N N . PRO A 1 361 ? 12.791 5.072 -24.034 1.00 94.69 361 PRO A N 1
ATOM 2875 C CA . PRO A 1 361 ? 13.422 6.005 -24.962 1.00 94.69 361 PRO A CA 1
ATOM 2876 C C . PRO A 1 361 ? 13.681 7.373 -24.319 1.00 94.69 361 PRO A C 1
ATOM 2878 O O . PRO A 1 361 ? 12.764 8.020 -23.815 1.00 94.69 361 PRO A O 1
ATOM 2881 N N . SER A 1 362 ? 14.933 7.836 -24.354 1.00 91.38 362 SER A N 1
ATOM 2882 C CA . SER A 1 362 ? 15.354 9.090 -23.709 1.00 91.38 362 SER A CA 1
ATOM 2883 C C . SER A 1 362 ? 14.825 10.357 -24.392 1.00 91.38 362 SER A C 1
ATOM 2885 O O . SER A 1 362 ? 14.868 11.436 -23.811 1.00 91.38 362 SER A O 1
ATOM 2887 N N . ASP A 1 363 ? 14.369 10.240 -25.637 1.00 92.75 363 ASP A N 1
ATOM 2888 C CA . ASP A 1 363 ? 13.731 11.295 -26.431 1.00 92.75 363 ASP A CA 1
ATOM 2889 C C . ASP A 1 363 ? 12.241 11.486 -26.099 1.00 92.75 363 ASP A C 1
ATOM 2891 O O . ASP A 1 363 ? 11.617 12.420 -26.605 1.00 92.75 363 ASP A O 1
ATOM 2895 N N . VAL A 1 364 ? 11.671 10.633 -25.239 1.00 92.88 364 VAL A N 1
ATOM 2896 C CA . VAL A 1 364 ? 10.267 10.694 -24.823 1.00 92.88 364 VAL A CA 1
ATOM 2897 C C . VAL A 1 364 ? 10.184 11.064 -23.346 1.00 92.88 364 VAL A C 1
ATOM 2899 O O . VAL A 1 364 ? 10.674 10.357 -22.467 1.00 92.88 364 VAL A O 1
ATOM 2902 N N . THR A 1 365 ? 9.471 12.146 -23.040 1.00 92.94 365 THR A N 1
ATOM 2903 C CA . THR A 1 365 ? 9.102 12.468 -21.656 1.00 92.94 365 THR A CA 1
ATOM 2904 C C . THR A 1 365 ? 7.889 11.628 -21.265 1.00 92.94 365 THR A C 1
ATOM 2906 O O . THR A 1 365 ? 6.743 12.038 -21.465 1.00 92.94 365 THR A O 1
ATOM 2909 N N . VAL A 1 366 ? 8.136 10.415 -20.767 1.00 94.94 366 VAL A N 1
ATOM 2910 C CA . VAL A 1 366 ? 7.077 9.463 -20.401 1.00 94.94 366 VAL A CA 1
ATOM 2911 C C . VAL A 1 366 ? 6.341 9.922 -19.145 1.00 94.94 366 VAL A C 1
ATOM 2913 O O . VAL A 1 366 ? 6.960 10.274 -18.143 1.00 94.94 366 VAL A O 1
ATOM 2916 N N . ARG A 1 367 ? 5.008 9.901 -19.197 1.00 94.56 367 ARG A N 1
ATOM 2917 C CA . ARG A 1 367 ? 4.122 10.253 -18.078 1.00 94.56 367 ARG A CA 1
ATOM 2918 C C . ARG A 1 367 ? 3.324 9.072 -17.547 1.00 94.56 367 ARG A C 1
ATOM 2920 O O . ARG A 1 367 ? 2.896 9.129 -16.401 1.00 94.56 367 ARG A O 1
ATOM 2927 N N . SER A 1 368 ? 3.151 8.021 -18.336 1.00 96.06 368 SER A N 1
ATOM 2928 C CA . SER A 1 368 ? 2.590 6.751 -17.886 1.00 96.06 368 SER A CA 1
ATOM 2929 C C . SER A 1 368 ? 3.130 5.596 -18.711 1.00 96.06 368 SER A C 1
ATOM 2931 O O . SER A 1 368 ? 3.492 5.763 -19.879 1.00 96.06 368 SER A O 1
ATOM 2933 N N . ALA A 1 369 ? 3.181 4.424 -18.084 1.00 96.38 369 ALA A N 1
ATOM 2934 C CA . ALA A 1 369 ? 3.487 3.162 -18.731 1.00 96.38 369 ALA A CA 1
ATOM 2935 C C . ALA A 1 369 ? 2.500 2.096 -18.252 1.00 96.38 369 ALA A C 1
ATOM 2937 O O . ALA A 1 369 ? 2.069 2.123 -17.099 1.00 96.38 369 ALA A O 1
ATOM 2938 N N . ARG A 1 370 ? 2.158 1.155 -19.125 1.00 96.50 370 ARG A N 1
ATOM 2939 C CA . ARG A 1 370 ? 1.283 0.022 -18.838 1.00 96.50 370 ARG A CA 1
ATOM 2940 C C . ARG A 1 370 ? 1.880 -1.237 -19.433 1.00 96.50 370 ARG A C 1
ATOM 2942 O O . ARG A 1 370 ? 2.375 -1.195 -20.555 1.00 96.50 370 ARG A O 1
ATOM 2949 N N . PHE A 1 371 ? 1.801 -2.343 -18.708 1.00 97.25 371 PHE A N 1
ATOM 2950 C CA . PHE A 1 371 ? 2.325 -3.628 -19.150 1.00 97.25 371 PHE A CA 1
ATOM 2951 C C . PHE A 1 371 ? 1.197 -4.618 -19.402 1.00 97.25 371 PHE A C 1
ATOM 2953 O O . PHE A 1 371 ? 0.367 -4.826 -18.521 1.00 97.25 371 PHE A O 1
ATOM 2960 N N . GLY A 1 372 ? 1.168 -5.216 -20.590 1.00 97.06 372 GLY A N 1
ATOM 2961 C CA . GLY A 1 372 ? 0.264 -6.302 -20.952 1.00 97.06 372 GLY A CA 1
ATOM 2962 C C . GLY A 1 372 ? 0.979 -7.631 -20.775 1.00 97.06 372 GLY A C 1
ATOM 2963 O O . GLY A 1 372 ? 1.864 -7.951 -21.558 1.00 97.06 372 GLY A O 1
ATOM 2964 N N . VAL A 1 373 ? 0.624 -8.392 -19.744 1.00 96.31 373 VAL A N 1
ATOM 2965 C CA . VAL A 1 373 ? 1.221 -9.697 -19.440 1.00 96.31 373 VAL A CA 1
ATOM 2966 C C . VAL A 1 373 ? 0.277 -10.795 -19.903 1.00 96.31 373 VAL A C 1
ATOM 2968 O O . VAL A 1 373 ? -0.840 -10.898 -19.402 1.00 96.31 373 VAL A O 1
ATOM 2971 N N . ASP A 1 374 ? 0.728 -11.613 -20.848 1.00 95.81 374 ASP A N 1
ATOM 2972 C CA . ASP A 1 374 ? 0.005 -12.781 -21.347 1.00 95.81 374 ASP A CA 1
ATOM 2973 C C . ASP A 1 374 ? 0.493 -14.034 -20.615 1.00 95.81 374 ASP A C 1
ATOM 2975 O O . ASP A 1 374 ? 1.616 -14.500 -20.839 1.00 95.81 374 ASP A O 1
ATOM 2979 N N . ALA A 1 375 ? -0.331 -14.549 -19.703 1.00 93.81 375 ALA A N 1
ATOM 2980 C CA . ALA A 1 375 ? 0.033 -15.634 -18.802 1.00 93.81 375 ALA A CA 1
ATOM 2981 C C . ALA A 1 375 ? -1.134 -16.598 -18.526 1.00 93.81 375 ALA A C 1
ATOM 2983 O O . ALA A 1 375 ? -2.294 -16.297 -18.794 1.00 93.81 375 ALA A O 1
ATOM 2984 N N . ALA A 1 376 ? -0.826 -17.787 -18.010 1.00 92.12 376 ALA A N 1
ATOM 2985 C CA . ALA A 1 376 ? -1.799 -18.790 -17.577 1.00 92.12 376 ALA A CA 1
ATOM 2986 C C . ALA A 1 376 ? -1.400 -19.402 -16.228 1.00 92.12 376 ALA A C 1
ATOM 2988 O O . ALA A 1 376 ? -0.208 -19.491 -15.915 1.00 92.12 376 ALA A O 1
ATOM 2989 N N .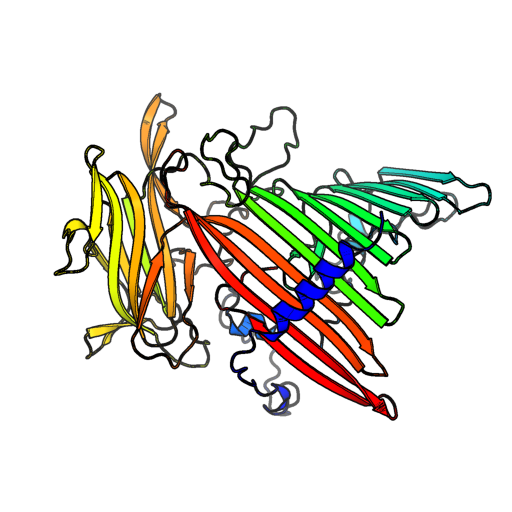 GLY A 1 377 ? -2.392 -19.894 -15.483 1.00 88.62 377 GLY A N 1
ATOM 2990 C CA . GLY A 1 377 ? -2.204 -20.468 -14.152 1.00 88.62 377 GLY A CA 1
ATOM 2991 C C . GLY A 1 377 ? -2.208 -19.412 -13.049 1.00 88.62 377 GLY A C 1
ATOM 2992 O O . GLY A 1 377 ? -2.788 -18.340 -13.203 1.00 88.62 377 GLY A O 1
ATOM 2993 N N . ASP A 1 378 ? -1.562 -19.732 -11.930 1.00 86.06 378 ASP A N 1
ATOM 2994 C CA . ASP A 1 378 ? -1.503 -18.863 -10.759 1.00 86.06 378 ASP A CA 1
ATOM 2995 C C . ASP A 1 378 ? -0.217 -18.040 -10.757 1.00 86.06 378 ASP A C 1
ATOM 2997 O O . ASP A 1 378 ? 0.871 -18.561 -10.507 1.00 86.06 378 ASP A O 1
ATOM 3001 N N . PHE A 1 379 ? -0.322 -16.755 -11.070 1.00 86.31 379 PHE A N 1
ATOM 3002 C CA . PHE A 1 379 ? 0.850 -15.905 -11.224 1.00 86.31 379 PHE A CA 1
ATOM 3003 C C . PHE A 1 379 ? 0.733 -14.595 -10.462 1.00 86.31 379 PHE A C 1
ATOM 3005 O O . PHE A 1 379 ? -0.353 -14.084 -10.177 1.00 86.31 379 PHE A O 1
ATOM 3012 N N . ARG A 1 380 ? 1.893 -14.000 -10.202 1.00 87.25 380 ARG A N 1
ATOM 3013 C CA . ARG A 1 380 ? 2.026 -12.617 -9.760 1.00 87.25 380 ARG A CA 1
ATOM 3014 C C . ARG A 1 380 ? 2.938 -11.839 -10.691 1.00 87.25 380 ARG A C 1
ATOM 3016 O O . ARG A 1 380 ? 3.917 -12.373 -11.213 1.00 87.25 380 ARG A O 1
ATOM 3023 N N . ILE A 1 381 ? 2.632 -10.557 -10.844 1.00 88.44 381 ILE A N 1
ATOM 3024 C CA . ILE A 1 381 ? 3.417 -9.615 -11.635 1.00 88.44 381 ILE A CA 1
ATOM 3025 C C . ILE A 1 381 ? 4.118 -8.659 -10.678 1.00 88.44 381 ILE A C 1
ATOM 3027 O O . ILE A 1 381 ? 3.499 -8.072 -9.787 1.00 88.44 381 ILE A O 1
ATOM 3031 N N . GLY A 1 382 ? 5.422 -8.508 -10.860 1.00 87.56 382 GLY A N 1
ATOM 3032 C CA . GLY A 1 382 ? 6.267 -7.583 -10.132 1.00 87.56 382 GLY A CA 1
ATOM 3033 C C . GLY A 1 382 ? 6.971 -6.602 -11.053 1.00 87.56 382 GLY A C 1
ATOM 3034 O O . GLY A 1 382 ? 7.202 -6.898 -12.220 1.00 87.56 382 GLY A O 1
ATOM 3035 N N . VAL A 1 383 ? 7.347 -5.442 -10.522 1.00 86.94 383 VAL A N 1
ATOM 3036 C CA . VAL A 1 383 ? 8.121 -4.441 -11.261 1.00 86.94 383 VAL A CA 1
ATOM 3037 C C . VAL A 1 383 ? 9.351 -3.994 -10.484 1.00 86.94 383 VAL A C 1
ATOM 3039 O O . VAL A 1 383 ? 9.357 -3.925 -9.250 1.00 86.94 383 VAL A O 1
ATOM 3042 N N . ARG A 1 384 ? 10.397 -3.664 -11.236 1.00 87.69 384 ARG A N 1
ATOM 3043 C CA . ARG A 1 384 ? 11.623 -3.018 -10.768 1.00 87.69 384 ARG A CA 1
ATOM 3044 C C . ARG A 1 384 ? 12.062 -2.005 -11.814 1.00 87.69 384 ARG A C 1
ATOM 3046 O O . ARG A 1 384 ? 11.803 -2.191 -12.995 1.00 87.69 384 ARG A O 1
ATOM 3053 N N . GLN A 1 385 ? 12.742 -0.949 -11.404 1.00 88.00 385 GLN A N 1
ATOM 3054 C CA . GLN A 1 385 ? 13.190 0.102 -12.309 1.00 88.00 385 GLN A CA 1
ATOM 3055 C C . GLN A 1 385 ? 14.531 0.686 -11.890 1.00 88.00 385 GLN A C 1
ATOM 3057 O O . GLN A 1 385 ? 14.891 0.674 -10.708 1.00 88.00 385 GLN A O 1
ATOM 3062 N N . VAL A 1 386 ? 15.238 1.226 -12.879 1.00 90.69 386 VAL A N 1
ATOM 3063 C CA . VAL A 1 386 ? 16.533 1.889 -12.722 1.00 90.69 386 VAL A CA 1
ATOM 3064 C C . VAL A 1 386 ? 16.414 3.334 -13.194 1.00 90.69 386 VAL A C 1
ATOM 3066 O O . VAL A 1 386 ? 15.910 3.605 -14.280 1.00 90.69 386 VAL A O 1
ATOM 3069 N N . HIS A 1 387 ? 16.901 4.267 -12.384 1.00 87.25 387 HIS A N 1
ATOM 3070 C CA . HIS A 1 387 ? 16.882 5.708 -12.616 1.00 87.25 387 HIS A CA 1
ATOM 3071 C C . HIS A 1 387 ? 18.309 6.253 -12.657 1.00 87.25 387 HIS A C 1
ATOM 3073 O O . HIS A 1 387 ? 19.133 5.871 -11.830 1.00 87.25 387 HIS A O 1
ATOM 3079 N N . GLY A 1 388 ? 18.585 7.203 -13.552 1.00 82.94 388 GLY A N 1
ATOM 3080 C CA . GLY A 1 388 ? 19.816 7.996 -13.500 1.00 82.94 388 GLY A CA 1
ATOM 3081 C C . GLY A 1 388 ? 19.650 9.172 -12.547 1.00 82.94 388 GLY A C 1
ATOM 3082 O O . GLY A 1 388 ? 18.964 10.136 -12.882 1.00 82.94 388 GLY A O 1
ATOM 3083 N N . LEU A 1 389 ? 20.252 9.107 -11.358 1.00 76.44 389 LEU A N 1
ATOM 3084 C CA . LEU A 1 389 ? 20.281 10.240 -10.435 1.00 76.44 389 LEU A CA 1
ATOM 3085 C C . LEU A 1 389 ? 21.572 11.032 -10.608 1.00 76.44 389 LEU A C 1
ATOM 3087 O O . LEU A 1 389 ? 22.675 10.486 -10.543 1.00 76.44 389 LEU A O 1
ATOM 3091 N N . TYR A 1 390 ? 21.430 12.344 -10.760 1.00 75.88 390 TYR A N 1
ATOM 3092 C CA . TYR A 1 390 ? 22.559 13.259 -10.827 1.00 75.88 390 TYR A CA 1
ATOM 3093 C C . TYR A 1 390 ? 22.882 13.810 -9.439 1.00 75.88 390 TYR A C 1
ATOM 3095 O O . TYR A 1 390 ? 21.999 14.237 -8.698 1.00 75.88 390 TYR A O 1
ATOM 3103 N N . TYR A 1 391 ? 24.161 13.814 -9.079 1.00 74.06 391 TYR A N 1
ATOM 3104 C CA . TYR A 1 391 ? 24.653 14.394 -7.838 1.00 74.06 391 TYR A CA 1
ATOM 3105 C C . TYR A 1 391 ? 25.951 15.153 -8.084 1.00 74.06 391 TYR A C 1
ATOM 3107 O O . TYR A 1 391 ? 26.776 14.773 -8.914 1.00 74.06 391 TYR A O 1
ATOM 3115 N N . THR A 1 392 ? 26.158 16.222 -7.328 1.00 77.12 392 THR A N 1
ATOM 3116 C CA . THR A 1 392 ? 27.425 16.950 -7.336 1.00 77.12 392 THR A CA 1
ATOM 3117 C C . THR A 1 392 ? 28.379 16.278 -6.359 1.00 77.12 392 THR A C 1
ATOM 3119 O O . THR A 1 392 ? 28.073 16.134 -5.173 1.00 77.12 392 THR A O 1
ATOM 3122 N N . ASP A 1 393 ? 29.533 15.825 -6.840 1.00 80.19 393 ASP A N 1
ATOM 3123 C CA . ASP A 1 393 ? 30.538 15.226 -5.971 1.00 80.19 393 ASP A CA 1
ATOM 3124 C C . ASP A 1 393 ? 31.247 16.277 -5.092 1.00 80.19 393 ASP A C 1
ATOM 3126 O O . ASP A 1 393 ? 31.074 17.486 -5.246 1.00 80.19 393 ASP A O 1
ATOM 3130 N N . ARG A 1 394 ? 32.085 15.822 -4.149 1.00 79.06 394 ARG A N 1
ATOM 3131 C CA . ARG A 1 394 ? 32.819 16.717 -3.228 1.00 79.06 394 ARG A CA 1
ATOM 3132 C C . ARG A 1 394 ? 33.750 17.716 -3.934 1.00 79.06 394 ARG A C 1
ATOM 3134 O O . ARG A 1 394 ? 34.234 18.632 -3.280 1.00 79.06 394 ARG A O 1
ATOM 3141 N N . LYS A 1 395 ? 34.040 17.524 -5.224 1.00 85.44 395 LYS A N 1
ATOM 3142 C CA . LYS A 1 395 ? 34.881 18.405 -6.045 1.00 85.44 395 LYS A CA 1
ATOM 3143 C C . LYS A 1 395 ? 34.050 19.356 -6.913 1.00 85.44 395 LYS A C 1
ATOM 3145 O O . LYS A 1 395 ? 34.628 20.076 -7.720 1.00 85.44 395 LYS A O 1
ATOM 3150 N N . GLY A 1 396 ? 32.725 19.368 -6.761 1.00 80.25 396 GLY A N 1
ATOM 3151 C CA . GLY A 1 396 ? 31.832 20.209 -7.554 1.00 80.25 396 GLY A CA 1
ATOM 3152 C C . GLY A 1 396 ? 31.498 19.640 -8.936 1.00 80.25 396 GLY A C 1
ATOM 3153 O O . GLY A 1 396 ? 30.853 20.330 -9.718 1.00 80.25 396 GLY A O 1
ATOM 3154 N N . ALA A 1 397 ? 31.919 18.411 -9.261 1.00 85.00 397 ALA A N 1
ATOM 3155 C CA . ALA A 1 397 ? 31.623 17.801 -10.554 1.00 85.00 397 ALA A CA 1
ATOM 3156 C C . ALA A 1 397 ? 30.255 17.111 -10.522 1.00 85.00 397 ALA A C 1
ATOM 3158 O O . ALA A 1 397 ? 29.981 16.318 -9.617 1.00 85.00 397 ALA A O 1
ATOM 3159 N N . LEU A 1 398 ? 29.418 17.375 -11.528 1.00 81.25 398 LEU A N 1
ATOM 3160 C CA . LEU A 1 398 ? 28.172 16.641 -11.723 1.00 81.25 398 LEU A CA 1
ATOM 3161 C C . LEU A 1 398 ? 28.505 15.202 -12.130 1.00 81.25 398 LEU A C 1
ATOM 3163 O O . LEU A 1 398 ? 29.241 14.970 -13.090 1.00 81.25 398 LEU A O 1
ATOM 3167 N N . LYS A 1 399 ? 27.979 14.238 -11.384 1.00 82.88 399 LYS A N 1
ATOM 3168 C CA . LYS A 1 399 ? 28.098 12.810 -11.659 1.00 82.88 399 LYS A CA 1
ATOM 3169 C C . LYS A 1 399 ? 26.728 12.182 -11.710 1.00 82.88 399 LYS A C 1
ATOM 3171 O O . LYS A 1 399 ? 25.813 12.605 -11.013 1.00 82.88 399 LYS A O 1
ATOM 3176 N N . GLU A 1 400 ? 26.621 11.145 -12.519 1.00 81.75 400 GLU A N 1
ATOM 3177 C CA . GLU A 1 400 ? 25.439 10.309 -12.589 1.00 81.75 400 GLU A CA 1
ATOM 3178 C C . GLU A 1 400 ? 25.686 9.017 -11.817 1.00 81.75 400 GLU A C 1
ATOM 3180 O O . GLU A 1 400 ? 26.778 8.444 -11.862 1.00 81.75 400 GLU A O 1
ATOM 3185 N N . LYS A 1 401 ? 24.676 8.576 -11.078 1.00 82.69 401 LYS A N 1
ATOM 3186 C CA . LYS A 1 401 ? 24.657 7.287 -10.408 1.00 82.69 401 LYS A CA 1
ATOM 3187 C C . LYS A 1 401 ? 23.296 6.653 -10.610 1.00 82.69 401 LYS A C 1
ATOM 3189 O O . LYS A 1 401 ? 22.272 7.290 -10.369 1.00 82.69 401 LYS A O 1
ATOM 3194 N N . ASP A 1 402 ? 23.312 5.380 -10.969 1.00 84.38 402 ASP A N 1
ATOM 3195 C CA . ASP A 1 402 ? 22.085 4.612 -11.051 1.00 84.38 402 ASP A CA 1
ATOM 3196 C C . ASP A 1 402 ? 21.526 4.347 -9.648 1.00 84.38 402 ASP A C 1
ATOM 3198 O O . ASP A 1 402 ? 22.241 3.985 -8.702 1.00 84.38 402 ASP A O 1
ATOM 3202 N N . ALA A 1 403 ? 20.228 4.580 -9.518 1.00 79.75 403 ALA A N 1
ATOM 3203 C CA . ALA A 1 403 ? 19.434 4.258 -8.351 1.00 79.75 403 ALA A CA 1
ATOM 3204 C C . ALA A 1 403 ? 18.279 3.360 -8.770 1.00 79.75 403 ALA A C 1
ATOM 3206 O O . ALA A 1 403 ? 17.744 3.483 -9.866 1.00 79.75 403 ALA A O 1
ATOM 3207 N N . GLU A 1 404 ? 17.887 2.459 -7.884 1.00 80.44 404 GLU A N 1
ATOM 3208 C CA . GLU A 1 404 ? 16.930 1.413 -8.213 1.00 80.44 404 GLU A CA 1
ATOM 3209 C C . GLU A 1 404 ? 15.717 1.513 -7.302 1.00 80.44 404 GLU A C 1
ATOM 3211 O O . GLU A 1 404 ? 15.839 1.819 -6.110 1.00 80.44 404 GLU A O 1
ATOM 3216 N N . TRP A 1 405 ? 14.549 1.216 -7.861 1.00 76.00 405 TRP A N 1
ATOM 3217 C CA . TRP A 1 405 ? 13.328 1.047 -7.096 1.00 76.00 405 TRP A CA 1
ATOM 3218 C C . TRP A 1 405 ? 12.642 -0.280 -7.467 1.00 76.00 405 TRP A C 1
ATOM 3220 O O . TRP A 1 405 ? 12.388 -0.517 -8.645 1.00 76.00 405 TRP A O 1
ATOM 3230 N N . PRO A 1 406 ? 12.312 -1.142 -6.492 1.00 72.88 406 PRO A N 1
ATOM 3231 C CA . PRO A 1 406 ? 12.762 -1.087 -5.100 1.00 72.88 406 PRO A CA 1
ATOM 3232 C C . PRO A 1 406 ? 14.297 -1.137 -4.983 1.00 72.88 406 PRO A C 1
ATOM 3234 O O . PRO A 1 406 ? 14.972 -1.725 -5.825 1.00 72.88 406 PRO A O 1
ATOM 3237 N N . ALA A 1 407 ? 14.865 -0.518 -3.948 1.00 67.88 407 ALA A N 1
ATOM 3238 C CA . ALA A 1 407 ? 16.319 -0.465 -3.783 1.00 67.88 407 ALA A CA 1
ATOM 3239 C C . ALA A 1 407 ? 16.925 -1.864 -3.576 1.00 67.88 407 ALA A C 1
ATOM 3241 O O . ALA A 1 407 ? 16.365 -2.678 -2.838 1.00 67.88 407 ALA A O 1
ATOM 3242 N N . SER A 1 408 ? 18.084 -2.125 -4.192 1.00 66.81 408 SER A N 1
ATOM 3243 C CA . SER A 1 408 ? 18.870 -3.338 -3.928 1.00 66.81 408 SER A CA 1
ATOM 3244 C C . SER A 1 408 ? 19.287 -3.455 -2.467 1.00 66.81 408 SER A C 1
ATOM 3246 O O . SER A 1 408 ? 19.569 -2.458 -1.792 1.00 66.81 408 SER A O 1
ATOM 3248 N N . PHE A 1 409 ? 19.386 -4.696 -1.993 1.00 58.31 409 PHE A N 1
ATOM 3249 C CA . PHE A 1 409 ? 19.940 -4.983 -0.680 1.00 58.31 409 PHE A CA 1
ATOM 3250 C C . PHE A 1 409 ? 21.456 -4.770 -0.690 1.00 58.31 409 PHE A C 1
ATOM 3252 O O . PHE A 1 409 ? 22.164 -5.261 -1.566 1.00 58.31 409 PHE A O 1
ATOM 3259 N N . VAL A 1 410 ? 21.962 -4.047 0.308 1.00 54.62 410 VAL A N 1
ATOM 3260 C CA . VAL A 1 410 ? 23.400 -3.908 0.539 1.00 54.62 410 VAL A CA 1
ATOM 3261 C C . VAL A 1 410 ? 23.698 -4.564 1.887 1.00 54.62 410 VAL A C 1
ATOM 3263 O O . VAL A 1 410 ? 23.369 -3.965 2.912 1.00 54.62 410 VAL A O 1
ATOM 3266 N N . PRO A 1 411 ? 24.333 -5.753 1.925 1.00 45.59 411 PRO A N 1
ATOM 3267 C CA . PRO A 1 411 ? 24.606 -6.481 3.169 1.00 45.59 411 PRO A CA 1
ATOM 3268 C C . PRO A 1 411 ? 25.376 -5.672 4.221 1.00 45.59 411 PRO A C 1
ATOM 3270 O O . PRO A 1 411 ? 25.256 -5.921 5.417 1.00 45.59 411 PRO A O 1
ATOM 3273 N N . SER A 1 412 ? 26.155 -4.674 3.788 1.00 45.75 412 SER A N 1
ATOM 3274 C CA . SER A 1 412 ? 26.932 -3.795 4.666 1.00 45.75 412 SER A CA 1
ATOM 3275 C C . SER A 1 412 ? 26.151 -2.594 5.222 1.00 45.75 412 SER A C 1
ATOM 3277 O O . SER A 1 412 ? 26.693 -1.850 6.040 1.00 45.75 412 SER A O 1
ATOM 3279 N N . ALA A 1 413 ? 24.911 -2.352 4.783 1.00 45.09 413 ALA A N 1
ATOM 3280 C CA . ALA A 1 413 ? 24.067 -1.285 5.312 1.00 45.09 413 ALA A CA 1
ATOM 3281 C C . ALA A 1 413 ? 23.330 -1.802 6.556 1.00 45.09 413 ALA A C 1
ATOM 3283 O O . ALA A 1 413 ? 22.325 -2.495 6.456 1.00 45.09 413 ALA A O 1
ATOM 3284 N N . ALA A 1 414 ? 23.870 -1.484 7.734 1.00 33.03 414 ALA A N 1
ATOM 3285 C CA . ALA A 1 414 ? 23.346 -1.861 9.045 1.00 33.03 414 ALA A CA 1
ATOM 3286 C C . ALA A 1 414 ? 21.805 -1.848 9.129 1.00 33.03 414 ALA A C 1
ATOM 3288 O O . ALA A 1 414 ? 21.227 -0.779 8.974 1.00 33.03 414 ALA A O 1
ATOM 3289 N N . VAL A 1 415 ? 21.195 -3.020 9.388 1.00 38.31 415 VAL A N 1
ATOM 3290 C CA . VAL A 1 415 ? 19.964 -3.364 10.166 1.00 38.31 415 VAL A CA 1
ATOM 3291 C C . VAL A 1 415 ? 18.695 -2.478 10.025 1.00 38.31 415 VAL A C 1
ATOM 3293 O O . VAL A 1 415 ? 17.687 -2.737 10.666 1.00 38.31 415 VAL A O 1
ATOM 3296 N N . GLY A 1 416 ? 18.690 -1.425 9.209 1.00 36.50 416 GLY A N 1
ATOM 3297 C CA . GLY A 1 416 ? 17.655 -0.383 9.205 1.00 36.50 416 GLY A CA 1
ATOM 3298 C C . GLY A 1 416 ? 16.967 -0.161 7.861 1.00 36.50 416 GLY A C 1
ATOM 3299 O O . GLY A 1 416 ? 15.962 0.544 7.808 1.00 36.50 416 GLY A O 1
ATOM 3300 N N . ARG A 1 417 ? 17.469 -0.759 6.775 1.00 35.81 417 ARG A N 1
ATOM 3301 C CA . ARG A 1 417 ? 16.847 -0.703 5.443 1.00 35.81 417 ARG A CA 1
ATOM 3302 C C . ARG A 1 417 ? 16.298 -2.074 5.079 1.00 35.81 417 ARG A C 1
ATOM 3304 O O . ARG A 1 417 ? 16.819 -2.727 4.183 1.00 35.81 417 ARG A O 1
ATOM 3311 N N . ASP A 1 418 ? 15.276 -2.510 5.806 1.00 38.09 418 ASP A N 1
ATOM 3312 C CA . ASP A 1 418 ? 14.572 -3.743 5.458 1.00 38.09 418 ASP A CA 1
ATOM 3313 C C . ASP A 1 418 ? 13.699 -3.463 4.224 1.00 38.09 418 ASP A C 1
ATOM 3315 O O . ASP A 1 418 ? 12.822 -2.592 4.294 1.00 38.09 418 ASP A O 1
ATOM 3319 N N . PRO A 1 419 ? 13.946 -4.124 3.080 1.00 38.12 419 PRO A N 1
ATOM 3320 C CA . PRO A 1 419 ? 13.088 -3.993 1.913 1.00 38.12 419 PRO A CA 1
ATOM 3321 C C . PRO A 1 419 ? 11.686 -4.559 2.194 1.00 38.12 419 PRO A C 1
ATOM 3323 O O . PRO A 1 419 ? 11.463 -5.304 3.146 1.00 38.12 419 PRO A O 1
ATOM 3326 N N . PHE A 1 420 ? 10.735 -4.226 1.315 1.00 41.69 420 PHE A N 1
ATOM 3327 C CA . PHE A 1 420 ? 9.325 -4.652 1.351 1.00 41.69 420 PHE A CA 1
ATOM 3328 C C . PHE A 1 420 ? 9.116 -6.176 1.471 1.00 41.69 420 PHE A C 1
ATOM 3330 O O . PHE A 1 420 ? 8.029 -6.620 1.836 1.00 41.69 420 PHE A O 1
ATOM 3337 N N . LYS A 1 421 ? 10.158 -6.974 1.210 1.00 37.53 421 LYS A N 1
ATOM 3338 C CA . LYS A 1 421 ? 10.248 -8.393 1.542 1.00 37.53 421 LYS A CA 1
ATOM 3339 C C . LYS A 1 421 ? 11.237 -8.544 2.699 1.00 37.53 421 LYS A C 1
ATOM 3341 O O . LYS A 1 421 ? 12.422 -8.295 2.515 1.00 37.53 421 LYS A O 1
ATOM 3346 N N . TRP A 1 422 ? 10.769 -8.985 3.871 1.00 34.69 422 TRP A N 1
ATOM 3347 C CA . TRP A 1 422 ? 11.622 -9.149 5.062 1.00 34.69 422 TRP A CA 1
ATOM 3348 C C . TRP A 1 422 ? 12.792 -10.126 4.847 1.00 34.69 422 TRP A C 1
ATOM 3350 O O . TRP A 1 422 ? 13.737 -10.116 5.629 1.00 34.69 422 TRP A O 1
ATOM 3360 N N . TYR A 1 423 ? 12.739 -10.959 3.798 1.00 42.31 423 TYR A N 1
ATOM 3361 C CA . TYR A 1 423 ? 13.816 -11.865 3.415 1.00 42.31 423 TYR A CA 1
ATOM 3362 C C . TYR A 1 423 ? 13.856 -12.057 1.896 1.00 42.31 423 TYR A C 1
ATOM 3364 O O . TYR A 1 423 ? 12.943 -12.644 1.315 1.00 42.31 423 TYR A O 1
ATOM 3372 N N . ILE A 1 424 ? 14.912 -11.545 1.275 1.00 51.06 424 ILE A N 1
ATOM 3373 C CA . ILE A 1 424 ? 15.291 -11.777 -0.121 1.00 51.06 424 ILE A CA 1
ATOM 3374 C C . ILE A 1 424 ? 16.423 -12.809 -0.085 1.00 51.06 424 ILE A C 1
ATOM 3376 O O . ILE A 1 424 ? 17.308 -12.699 0.768 1.00 51.06 424 ILE A O 1
ATOM 3380 N N . GLU A 1 425 ? 16.367 -13.834 -0.932 1.00 55.34 425 GLU A N 1
ATOM 3381 C CA . GLU A 1 425 ? 17.448 -14.823 -1.010 1.00 55.34 425 GLU A CA 1
ATOM 3382 C C . GLU A 1 425 ? 18.738 -14.169 -1.535 1.00 55.34 425 GLU A C 1
ATOM 3384 O O . GLU A 1 425 ? 18.705 -13.165 -2.247 1.00 55.34 425 GLU A O 1
ATOM 3389 N N . GLU A 1 426 ? 19.905 -14.691 -1.152 1.00 52.00 426 GLU A N 1
ATOM 3390 C CA . GLU A 1 426 ? 21.182 -14.139 -1.615 1.00 52.00 426 GLU A CA 1
ATOM 3391 C C . GLU A 1 426 ? 21.267 -14.241 -3.149 1.00 52.00 426 GLU A C 1
ATOM 3393 O O . GLU A 1 426 ? 21.246 -15.335 -3.706 1.00 52.00 426 GLU A O 1
ATOM 3398 N N . GLY A 1 427 ? 21.325 -13.089 -3.826 1.00 60.94 427 GLY A N 1
ATOM 3399 C CA . GLY A 1 427 ? 21.300 -12.996 -5.291 1.00 60.94 427 GLY A CA 1
ATOM 3400 C C . GLY A 1 427 ? 19.914 -12.783 -5.917 1.00 60.94 427 GLY A C 1
ATOM 3401 O O . GLY A 1 427 ? 19.838 -12.599 -7.127 1.00 60.94 427 GLY A O 1
ATOM 3402 N N . GLU A 1 428 ? 18.828 -12.758 -5.137 1.00 67.88 428 GLU A N 1
ATOM 3403 C CA . GLU A 1 428 ? 17.488 -12.430 -5.643 1.00 67.88 428 GLU A CA 1
ATOM 3404 C C . GLU A 1 428 ? 17.334 -10.906 -5.841 1.00 67.88 428 GLU A C 1
ATOM 3406 O O . GLU A 1 428 ? 17.645 -10.100 -4.959 1.00 67.88 428 GLU A O 1
ATOM 3411 N N . GLU A 1 429 ? 16.835 -10.493 -7.011 1.00 74.81 429 GLU A N 1
ATOM 3412 C CA . GLU A 1 429 ? 16.530 -9.086 -7.290 1.00 74.81 429 GLU A CA 1
ATOM 3413 C C . GLU A 1 429 ? 15.213 -8.665 -6.604 1.00 74.81 429 GLU A C 1
ATOM 3415 O O . GLU A 1 429 ? 14.173 -9.285 -6.842 1.00 74.81 429 GLU A O 1
ATOM 3420 N N . PRO A 1 430 ? 15.192 -7.586 -5.793 1.00 75.38 430 PRO A N 1
ATOM 3421 C CA . PRO A 1 430 ? 13.949 -7.090 -5.217 1.00 75.38 430 PRO A CA 1
ATOM 3422 C C . PRO A 1 430 ? 13.017 -6.520 -6.289 1.00 75.38 430 PRO A C 1
ATOM 3424 O O . PRO A 1 430 ? 13.405 -5.634 -7.053 1.00 75.38 430 PRO A O 1
ATOM 3427 N N . TYR A 1 431 ? 11.750 -6.919 -6.262 1.00 78.25 431 TYR A N 1
ATOM 3428 C CA . TYR A 1 431 ? 10.691 -6.323 -7.075 1.00 78.25 431 TYR A CA 1
ATOM 3429 C C . TYR A 1 431 ? 9.439 -6.054 -6.238 1.00 78.25 431 TYR A C 1
ATOM 3431 O O . TYR A 1 431 ? 9.219 -6.669 -5.192 1.00 78.25 431 TYR A O 1
ATOM 3439 N N . PHE A 1 432 ? 8.620 -5.105 -6.687 1.00 76.62 432 PHE A N 1
ATOM 3440 C CA . PHE A 1 432 ? 7.350 -4.767 -6.052 1.00 76.62 432 PHE A CA 1
ATOM 3441 C C . PHE A 1 432 ? 6.206 -5.469 -6.783 1.00 76.62 432 PHE A C 1
ATOM 3443 O O . PHE A 1 432 ? 6.041 -5.260 -7.981 1.00 76.62 432 PHE A O 1
ATOM 3450 N N . THR A 1 433 ? 5.428 -6.303 -6.088 1.00 81.38 433 THR A N 1
ATOM 3451 C CA . THR A 1 433 ? 4.249 -6.957 -6.676 1.00 81.38 433 THR A CA 1
ATOM 3452 C C . THR A 1 433 ? 3.150 -5.934 -6.940 1.00 81.38 433 THR A C 1
ATOM 3454 O O . THR A 1 433 ? 2.693 -5.275 -6.011 1.00 81.38 433 THR A O 1
ATOM 3457 N N . VAL A 1 434 ? 2.724 -5.838 -8.196 1.00 78.88 434 VAL A N 1
ATOM 3458 C CA . VAL A 1 434 ? 1.686 -4.909 -8.673 1.00 78.88 434 VAL A CA 1
ATOM 3459 C C . VAL A 1 434 ? 0.371 -5.604 -9.009 1.00 78.88 434 VAL A C 1
ATOM 3461 O O . VAL A 1 434 ? -0.651 -4.938 -9.120 1.00 78.88 434 VAL A O 1
ATOM 3464 N N . TYR A 1 435 ? 0.395 -6.925 -9.186 1.00 83.94 435 TYR A N 1
ATOM 3465 C CA . TYR A 1 435 ? -0.792 -7.713 -9.490 1.00 83.94 435 TYR A CA 1
ATOM 3466 C C . TYR A 1 435 ? -0.606 -9.164 -9.051 1.00 83.94 435 TYR A C 1
ATOM 3468 O O . TYR A 1 435 ? 0.496 -9.717 -9.164 1.00 83.94 435 TYR A O 1
ATOM 3476 N N . ARG A 1 436 ? -1.698 -9.792 -8.620 1.00 83.31 436 ARG A N 1
ATOM 3477 C CA . ARG A 1 436 ? -1.811 -11.240 -8.428 1.00 83.31 436 ARG A CA 1
ATOM 3478 C C . ARG A 1 436 ? -3.047 -11.767 -9.139 1.00 83.31 436 ARG A C 1
ATOM 3480 O O . ARG A 1 436 ? -4.105 -11.144 -9.094 1.00 83.31 436 ARG A O 1
ATOM 3487 N N . SER A 1 437 ? -2.912 -12.934 -9.756 1.00 83.31 437 SER A N 1
ATOM 3488 C CA . SER A 1 437 ? -4.041 -13.640 -10.349 1.00 83.31 437 SER A CA 1
ATOM 3489 C C . SER A 1 437 ? -5.045 -14.074 -9.271 1.00 83.31 437 SER A C 1
ATOM 3491 O O . SER A 1 437 ? -4.704 -14.236 -8.097 1.00 83.31 437 SER A O 1
ATOM 3493 N N . GLU A 1 438 ? -6.301 -14.280 -9.665 1.00 76.25 438 GLU A N 1
ATOM 3494 C CA . GLU A 1 438 ? -7.359 -14.730 -8.748 1.00 76.25 438 GLU A CA 1
ATOM 3495 C C . GLU A 1 438 ? -7.274 -16.232 -8.401 1.00 76.25 438 GLU A C 1
ATOM 3497 O O . GLU A 1 438 ? -8.087 -16.717 -7.614 1.00 76.25 438 GLU A O 1
ATOM 3502 N N . GLY A 1 439 ? -6.304 -16.969 -8.957 1.00 69.06 439 GLY A N 1
ATOM 3503 C CA . GLY A 1 439 ? -6.015 -18.355 -8.589 1.00 69.06 439 GLY A CA 1
ATOM 3504 C C . GLY A 1 439 ? -5.729 -19.297 -9.763 1.00 69.06 439 GLY A C 1
ATOM 3505 O O . GLY A 1 439 ? -5.719 -18.918 -10.931 1.00 69.06 439 GLY A O 1
ATOM 3506 N N . ARG A 1 440 ? -5.527 -20.571 -9.410 1.00 63.44 440 ARG A N 1
ATOM 3507 C CA . ARG A 1 440 ? -4.919 -21.637 -10.228 1.00 63.44 440 ARG A CA 1
ATOM 3508 C C . ARG A 1 440 ? -5.656 -22.040 -11.506 1.00 63.44 440 ARG A C 1
ATOM 3510 O O . ARG A 1 440 ? -5.003 -22.393 -12.483 1.00 63.44 440 ARG A O 1
ATOM 3517 N N . ASP A 1 441 ? -6.986 -22.018 -11.513 1.00 64.88 441 ASP A N 1
ATOM 3518 C CA . ASP A 1 441 ? -7.782 -22.622 -12.596 1.00 64.88 441 ASP A CA 1
ATOM 3519 C C . ASP A 1 441 ? -8.027 -21.681 -13.787 1.00 64.88 441 ASP A C 1
ATOM 3521 O O . ASP A 1 441 ? -8.844 -21.971 -14.668 1.00 64.88 441 ASP A O 1
ATOM 3525 N N . ARG A 1 442 ? -7.335 -20.536 -13.841 1.00 65.00 442 ARG A N 1
ATOM 3526 C CA . ARG A 1 442 ? -7.446 -19.632 -14.983 1.00 65.00 442 ARG A CA 1
ATOM 3527 C C . ARG A 1 442 ? -6.624 -20.137 -16.165 1.00 65.00 442 ARG A C 1
ATOM 3529 O O . ARG A 1 442 ? -5.420 -20.379 -16.081 1.00 65.00 442 ARG A O 1
ATOM 3536 N N . GLY A 1 443 ? -7.314 -20.280 -17.297 1.00 81.00 443 GLY A N 1
ATOM 3537 C CA . GLY A 1 443 ? -6.674 -20.439 -18.598 1.00 81.00 443 GLY A CA 1
ATOM 3538 C C . GLY A 1 443 ? -5.862 -19.197 -18.976 1.00 81.00 443 GLY A C 1
ATOM 3539 O O . GLY A 1 443 ? -5.796 -18.226 -18.230 1.00 81.00 443 GLY A O 1
ATOM 3540 N N . ARG A 1 444 ? -5.253 -19.226 -20.163 1.00 91.31 444 ARG A N 1
ATOM 3541 C CA . ARG A 1 444 ? -4.468 -18.100 -20.681 1.00 91.31 444 ARG A CA 1
ATOM 3542 C C . ARG A 1 444 ? -5.295 -16.814 -20.719 1.00 91.31 444 ARG A C 1
ATOM 3544 O O . ARG A 1 444 ? -6.358 -16.785 -21.339 1.00 91.31 444 ARG A O 1
ATOM 3551 N N . GLU A 1 445 ? -4.772 -15.761 -20.109 1.00 91.38 445 GLU A N 1
ATOM 3552 C CA . GLU A 1 445 ? -5.349 -14.424 -20.098 1.00 91.38 445 GLU A CA 1
ATOM 3553 C C . GLU A 1 445 ? -4.266 -13.355 -20.279 1.00 91.38 445 GLU A C 1
ATOM 3555 O O . GLU A 1 445 ? -3.098 -13.557 -19.952 1.00 91.38 445 GLU A O 1
ATOM 3560 N N . THR A 1 446 ? -4.665 -12.195 -20.803 1.00 93.38 446 THR A N 1
ATOM 3561 C CA . THR A 1 446 ? -3.801 -11.014 -20.856 1.00 93.38 446 THR A CA 1
ATOM 3562 C C . THR A 1 446 ? -4.258 -10.012 -19.810 1.00 93.38 446 THR A C 1
ATOM 3564 O O . THR A 1 446 ? -5.362 -9.470 -19.904 1.00 93.38 446 THR A O 1
ATOM 3567 N N . VAL A 1 447 ? -3.399 -9.743 -18.831 1.00 92.44 447 VAL A N 1
ATOM 3568 C CA . VAL A 1 447 ? -3.646 -8.764 -17.772 1.00 92.44 447 VAL A CA 1
ATOM 3569 C C . VAL A 1 447 ? -2.848 -7.507 -18.060 1.00 92.44 447 VAL A C 1
ATOM 3571 O O . VAL A 1 447 ? -1.645 -7.562 -18.296 1.00 92.44 447 VAL A O 1
ATOM 3574 N N . TRP A 1 448 ? -3.520 -6.361 -18.013 1.00 93.88 448 TRP A N 1
ATOM 3575 C CA . TRP A 1 448 ? -2.876 -5.072 -18.205 1.00 93.88 448 TRP A CA 1
ATOM 3576 C C . TRP A 1 448 ? -2.728 -4.319 -16.885 1.00 93.88 448 TRP A C 1
ATOM 3578 O O . TRP A 1 448 ? -3.733 -3.945 -16.275 1.00 93.88 448 TRP A O 1
ATOM 3588 N N . VAL A 1 449 ? -1.486 -4.048 -16.491 1.00 91.38 449 VAL A N 1
ATOM 3589 C CA . VAL A 1 449 ? -1.137 -3.405 -15.221 1.00 91.38 449 VAL A CA 1
ATOM 3590 C C . VAL A 1 449 ? -0.514 -2.039 -15.473 1.00 91.38 449 VAL A C 1
ATOM 3592 O O . VAL A 1 449 ? 0.452 -1.920 -16.227 1.00 91.38 449 VAL A O 1
ATOM 3595 N N . ASP A 1 450 ? -1.060 -1.004 -14.840 1.00 93.75 450 ASP A N 1
ATOM 3596 C CA . ASP A 1 450 ? -0.498 0.343 -14.911 1.00 93.75 450 ASP A CA 1
ATOM 3597 C C . ASP A 1 450 ? 0.734 0.453 -14.000 1.00 93.75 450 ASP A C 1
ATOM 3599 O O . ASP A 1 450 ? 0.704 0.069 -12.830 1.00 93.75 450 ASP A O 1
ATOM 3603 N N . HIS A 1 451 ? 1.831 0.988 -14.530 1.00 91.12 451 HIS A N 1
ATOM 3604 C CA . HIS A 1 451 ? 3.090 1.137 -13.803 1.00 91.12 451 HIS A CA 1
ATOM 3605 C C . HIS A 1 451 ? 3.092 2.390 -12.933 1.00 91.12 451 HIS A C 1
ATOM 3607 O O . HIS A 1 451 ? 2.806 3.492 -13.404 1.00 91.12 451 HIS A O 1
ATOM 3613 N N . GLY A 1 452 ? 3.509 2.241 -11.679 1.00 86.75 452 GLY A N 1
ATOM 3614 C CA . GLY A 1 452 ? 3.702 3.362 -10.773 1.00 86.75 452 GLY A CA 1
ATOM 3615 C C . GLY A 1 452 ? 4.375 2.960 -9.465 1.00 86.75 452 GLY A C 1
ATOM 3616 O O . GLY A 1 452 ? 4.377 1.797 -9.065 1.00 86.75 452 GLY A O 1
ATOM 3617 N N . ILE A 1 453 ? 4.942 3.950 -8.781 1.00 82.19 453 ILE A N 1
ATOM 3618 C CA . ILE A 1 453 ? 5.444 3.807 -7.412 1.00 82.19 453 ILE A CA 1
ATOM 3619 C C . ILE A 1 453 ? 4.296 4.079 -6.443 1.00 82.19 453 ILE A C 1
ATOM 3621 O O . ILE A 1 453 ? 3.617 5.087 -6.630 1.00 82.19 453 ILE A O 1
ATOM 3625 N N . PRO A 1 454 ? 4.093 3.260 -5.395 1.00 81.31 454 PRO A N 1
ATOM 3626 C CA . PRO A 1 454 ? 3.118 3.533 -4.352 1.00 81.31 454 PRO A CA 1
ATOM 3627 C C . PRO A 1 454 ? 3.382 4.889 -3.699 1.00 81.31 454 PRO A C 1
ATOM 3629 O O . PRO A 1 454 ? 4.453 5.120 -3.133 1.00 81.31 454 PRO A O 1
ATOM 3632 N N . THR A 1 455 ? 2.394 5.772 -3.755 1.0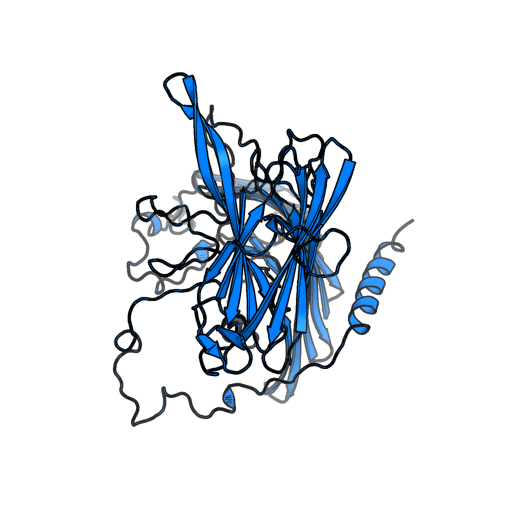0 82.75 455 THR A N 1
ATOM 3633 C CA . THR A 1 455 ? 2.461 7.121 -3.181 1.00 82.75 455 THR A CA 1
ATOM 3634 C C . THR A 1 455 ? 1.576 7.266 -1.951 1.00 82.75 455 THR A C 1
ATOM 3636 O O . THR A 1 455 ? 1.864 8.084 -1.078 1.00 82.75 455 THR A O 1
ATOM 3639 N N . GLY A 1 456 ? 0.532 6.445 -1.831 1.00 81.56 456 GLY A N 1
ATOM 3640 C CA . GLY A 1 456 ? -0.355 6.461 -0.677 1.00 81.56 456 GLY A CA 1
ATOM 3641 C C . GLY A 1 456 ? -1.264 5.244 -0.593 1.00 81.56 456 GLY A C 1
ATOM 3642 O O . GLY A 1 456 ? -1.404 4.475 -1.541 1.00 81.56 456 GLY A O 1
ATOM 3643 N N . GLN A 1 457 ? -1.874 5.063 0.568 1.00 83.81 457 GLN A N 1
ATOM 3644 C CA . GLN A 1 457 ? -2.746 3.953 0.890 1.00 83.81 457 GLN A CA 1
ATOM 3645 C C . GLN A 1 457 ? -3.842 4.411 1.846 1.00 83.81 457 GLN A C 1
ATOM 3647 O O . GLN A 1 457 ? -3.573 4.981 2.905 1.00 83.81 457 GLN A O 1
ATOM 3652 N N . ARG A 1 458 ? -5.088 4.129 1.471 1.00 88.44 458 ARG A N 1
ATOM 3653 C CA . ARG A 1 458 ? -6.283 4.500 2.224 1.00 88.44 458 ARG A CA 1
ATOM 3654 C C . ARG A 1 458 ? -7.075 3.267 2.591 1.00 88.44 458 ARG A C 1
ATOM 3656 O O . ARG A 1 458 ? -7.444 2.493 1.714 1.00 88.44 458 ARG A O 1
ATOM 3663 N N . LEU A 1 459 ? -7.390 3.135 3.869 1.00 86.50 459 LEU A N 1
ATOM 3664 C CA . LEU A 1 459 ? -8.237 2.078 4.397 1.00 86.50 459 LEU A CA 1
ATOM 3665 C C . LEU A 1 459 ? -9.507 2.700 4.965 1.00 86.50 459 LEU A C 1
ATOM 3667 O O . LEU A 1 459 ? -9.444 3.660 5.732 1.00 86.50 459 LEU A O 1
ATOM 3671 N N . ALA A 1 460 ? -10.656 2.155 4.587 1.00 95.00 460 ALA A N 1
ATOM 3672 C CA . ALA A 1 460 ? -11.945 2.533 5.145 1.00 95.00 460 ALA A CA 1
ATOM 3673 C C . ALA A 1 460 ? -12.724 1.273 5.507 1.00 95.00 460 ALA A C 1
ATOM 3675 O O . ALA A 1 460 ? -12.927 0.420 4.642 1.00 95.00 460 ALA A O 1
ATOM 3676 N N . SER A 1 461 ? -13.174 1.160 6.756 1.00 93.81 461 SER A N 1
ATOM 3677 C CA . SER A 1 461 ? -13.906 -0.020 7.215 1.00 93.81 461 SER A CA 1
ATOM 3678 C C . SER A 1 461 ? -15.145 0.309 8.033 1.00 93.81 461 SER A C 1
ATOM 3680 O O . SER A 1 461 ? -15.287 1.403 8.584 1.00 93.81 461 SER A O 1
ATOM 3682 N N . ILE A 1 462 ? -16.062 -0.655 8.061 1.00 96.88 462 ILE A N 1
ATOM 3683 C CA . ILE A 1 462 ? -17.217 -0.697 8.953 1.00 96.88 462 ILE A CA 1
ATOM 3684 C C . ILE A 1 462 ? -17.125 -2.010 9.720 1.00 96.88 462 ILE A C 1
ATOM 3686 O O . ILE A 1 462 ? -17.111 -3.076 9.102 1.00 96.88 462 ILE A O 1
ATOM 3690 N N . ASP A 1 463 ? -17.088 -1.926 11.044 1.00 93.94 463 ASP A N 1
ATOM 3691 C CA . ASP A 1 463 ? -17.116 -3.067 11.954 1.00 93.94 463 ASP A CA 1
ATOM 3692 C C . ASP A 1 463 ? -18.399 -3.066 12.785 1.00 93.94 463 ASP A C 1
ATOM 3694 O O . ASP A 1 463 ? -19.038 -2.032 13.001 1.00 93.94 463 ASP A O 1
ATOM 3698 N N . TRP A 1 464 ? -18.819 -4.241 13.237 1.00 93.75 464 TRP A N 1
ATOM 3699 C CA . TRP A 1 464 ? -19.980 -4.353 14.106 1.00 93.75 464 TRP A CA 1
ATOM 3700 C C . TRP A 1 464 ? -19.884 -5.533 15.058 1.00 93.75 464 TRP A C 1
ATOM 3702 O O . TRP A 1 464 ? -19.262 -6.558 14.781 1.00 93.75 464 TRP A O 1
ATOM 3712 N N . THR A 1 465 ? -20.595 -5.400 16.173 1.00 93.69 465 THR A N 1
ATOM 3713 C CA . THR A 1 465 ? -20.942 -6.503 17.067 1.00 93.69 465 THR A CA 1
ATOM 3714 C C . THR A 1 465 ? -22.413 -6.392 17.448 1.00 93.69 465 THR A C 1
ATOM 3716 O O . THR A 1 465 ? -22.928 -5.291 17.642 1.00 93.69 465 THR A O 1
ATOM 3719 N N . ALA A 1 466 ? -23.126 -7.511 17.540 1.00 92.62 466 ALA A N 1
ATOM 3720 C CA . ALA A 1 466 ? -24.511 -7.529 17.989 1.00 92.62 466 ALA A CA 1
ATOM 3721 C C . ALA A 1 466 ? -24.845 -8.805 18.766 1.00 92.62 466 ALA A C 1
ATOM 3723 O O . ALA A 1 466 ? -24.420 -9.894 18.397 1.00 92.62 466 ALA A O 1
ATOM 3724 N N . LYS A 1 467 ? -25.647 -8.669 19.824 1.00 91.38 467 LYS A N 1
ATOM 3725 C CA . LYS A 1 467 ? -26.181 -9.758 20.646 1.00 91.38 467 LYS A CA 1
ATOM 3726 C C . LYS A 1 467 ? -27.699 -9.766 20.544 1.00 91.38 467 LYS A C 1
ATOM 3728 O O . LYS A 1 467 ? -28.386 -8.960 21.168 1.00 91.38 467 LYS A O 1
ATOM 3733 N N . LEU A 1 468 ? -28.234 -10.686 19.748 1.00 87.81 468 LEU A N 1
ATOM 3734 C CA . LEU A 1 468 ? -29.656 -10.771 19.425 1.00 87.81 468 LEU A CA 1
ATOM 3735 C C . LEU A 1 468 ? -30.206 -12.139 19.842 1.00 87.81 468 LEU A C 1
ATOM 3737 O O . LEU A 1 468 ? -30.016 -13.138 19.155 1.00 87.81 468 LEU A O 1
ATOM 3741 N N . ALA A 1 469 ? -30.900 -12.196 20.983 1.00 84.56 469 ALA A N 1
ATOM 3742 C CA . ALA A 1 469 ? -31.605 -13.395 21.459 1.00 84.56 469 ALA A CA 1
ATOM 3743 C C . ALA A 1 469 ? -30.741 -14.684 21.446 1.00 84.56 469 ALA A C 1
ATOM 3745 O O . ALA A 1 469 ? -31.100 -15.702 20.844 1.00 84.56 469 ALA A O 1
ATOM 3746 N N . GLY A 1 470 ? -29.570 -14.640 22.092 1.00 81.50 470 GLY A N 1
ATOM 3747 C CA . GLY A 1 470 ? -28.625 -15.765 22.175 1.00 81.50 470 GLY A CA 1
ATOM 3748 C C . GLY A 1 470 ? -27.816 -16.014 20.898 1.00 81.50 470 GLY A C 1
ATOM 3749 O O . GLY A 1 470 ? -27.237 -17.089 20.753 1.00 81.50 470 GLY A O 1
ATOM 3750 N N . LEU A 1 471 ? -27.841 -15.067 19.961 1.00 88.94 471 LEU A N 1
ATOM 3751 C CA . LEU A 1 471 ? -27.093 -15.067 18.711 1.00 88.94 471 LEU A CA 1
ATOM 3752 C C . LEU A 1 471 ? -26.115 -13.885 18.751 1.00 88.94 471 LEU A C 1
ATOM 3754 O O . LEU A 1 471 ? -26.544 -12.734 18.809 1.00 88.94 471 LEU A O 1
ATOM 3758 N N . ASP A 1 472 ? -24.825 -14.188 18.770 1.00 90.94 472 ASP A N 1
ATOM 3759 C CA . ASP A 1 472 ? -23.735 -13.224 18.740 1.00 90.94 472 ASP A CA 1
ATOM 3760 C C . ASP A 1 472 ? -23.254 -13.095 17.290 1.00 90.94 472 ASP A C 1
ATOM 3762 O O . ASP A 1 472 ? -22.909 -14.084 16.643 1.00 90.94 472 ASP A O 1
ATOM 3766 N N . LEU A 1 473 ? -23.281 -11.874 16.771 1.00 90.75 473 LEU A N 1
ATOM 3767 C CA . LEU A 1 473 ? -22.832 -11.512 15.433 1.00 90.75 473 LEU A CA 1
ATOM 3768 C C . LEU A 1 473 ? -21.655 -10.558 15.566 1.00 90.75 473 LEU A C 1
ATOM 3770 O O . LEU A 1 473 ? -21.731 -9.597 16.331 1.00 90.75 473 LEU A O 1
ATOM 3774 N N . SER A 1 474 ? -20.604 -10.764 14.787 1.00 91.25 474 SER A N 1
ATOM 3775 C CA . SER A 1 474 ? -19.542 -9.775 14.628 1.00 91.25 474 SER A CA 1
ATOM 3776 C C . SER A 1 474 ? -18.977 -9.822 13.225 1.00 91.25 474 SER A C 1
ATOM 3778 O O . SER A 1 474 ? -19.039 -10.850 12.559 1.00 91.25 474 SER A O 1
ATOM 3780 N N . GLY A 1 475 ? -18.464 -8.703 12.743 1.00 86.25 475 GLY A N 1
ATOM 3781 C CA . GLY A 1 475 ? -17.875 -8.666 11.419 1.00 86.25 475 GLY A CA 1
ATOM 3782 C C . GLY A 1 475 ? -17.213 -7.345 11.117 1.00 86.25 475 GLY A C 1
ATOM 3783 O O . GLY A 1 475 ? -17.355 -6.370 11.856 1.00 86.25 475 GLY A O 1
ATOM 3784 N N . GLU A 1 476 ? -16.496 -7.340 10.006 1.00 89.44 476 GLU A N 1
ATOM 3785 C CA . GLU A 1 476 ? -15.879 -6.157 9.438 1.00 89.44 476 GLU A CA 1
ATOM 3786 C C . GLU A 1 476 ? -15.871 -6.269 7.917 1.00 89.44 476 GLU A C 1
ATOM 3788 O O . GLU A 1 476 ? -15.625 -7.341 7.364 1.00 89.44 476 GLU A O 1
ATOM 3793 N N . ILE A 1 477 ? -16.097 -5.148 7.239 1.00 92.06 477 ILE A N 1
ATOM 3794 C CA . ILE A 1 477 ? -15.830 -4.991 5.809 1.00 92.06 477 ILE A CA 1
ATOM 3795 C C . ILE A 1 477 ? -14.890 -3.804 5.657 1.00 92.06 477 ILE A C 1
ATOM 3797 O O . ILE A 1 477 ? -15.194 -2.715 6.142 1.00 92.06 477 ILE A O 1
ATOM 3801 N N . SER A 1 478 ? -13.775 -4.003 4.963 1.00 89.31 478 SER A N 1
ATOM 3802 C CA . SER A 1 478 ? -12.749 -2.991 4.742 1.00 89.31 478 SER A CA 1
ATOM 3803 C C . SER A 1 478 ? -12.403 -2.863 3.266 1.00 89.31 478 SER A C 1
ATOM 3805 O O . SER A 1 478 ? -12.239 -3.857 2.557 1.00 89.31 478 SER A O 1
ATOM 3807 N N . ARG A 1 479 ? -12.268 -1.621 2.807 1.00 92.88 479 ARG A N 1
ATOM 3808 C CA . ARG A 1 479 ? -11.763 -1.263 1.484 1.00 92.88 479 ARG A CA 1
ATOM 3809 C C . ARG A 1 479 ? -10.374 -0.664 1.614 1.00 92.88 479 ARG A C 1
ATOM 3811 O O . ARG A 1 479 ? -10.167 0.234 2.426 1.00 92.88 479 ARG A O 1
ATOM 3818 N N . ASN A 1 480 ? -9.468 -1.121 0.765 1.00 83.81 480 ASN A N 1
ATOM 3819 C CA . ASN A 1 480 ? -8.113 -0.621 0.620 1.00 83.81 480 ASN A CA 1
ATOM 3820 C C . ASN A 1 480 ? -7.957 0.013 -0.766 1.00 83.81 480 ASN A C 1
ATOM 3822 O O . ASN A 1 480 ? -8.145 -0.661 -1.776 1.00 83.81 480 ASN A O 1
ATOM 3826 N N . ASN A 1 481 ? -7.626 1.299 -0.816 1.00 89.56 481 ASN A N 1
ATOM 3827 C CA . ASN A 1 481 ? -7.331 2.027 -2.044 1.00 89.56 481 ASN A CA 1
ATOM 3828 C C . ASN A 1 481 ? -5.861 2.462 -2.010 1.00 89.56 481 ASN A C 1
ATOM 3830 O O . ASN A 1 481 ? -5.477 3.331 -1.221 1.00 89.56 481 ASN A O 1
ATOM 3834 N N . GLN A 1 482 ? -5.043 1.837 -2.850 1.00 82.88 482 GLN A N 1
ATOM 3835 C CA . GLN A 1 482 ? -3.615 2.108 -2.958 1.00 82.88 482 GLN A CA 1
ATOM 3836 C C . GLN A 1 482 ? -3.361 2.985 -4.180 1.00 82.88 482 GLN A C 1
ATOM 3838 O O . GLN A 1 482 ? -3.734 2.623 -5.292 1.00 82.88 482 GLN A O 1
ATOM 3843 N N . SER A 1 483 ? -2.746 4.142 -3.957 1.00 87.19 483 SER A N 1
ATOM 3844 C CA . SER A 1 483 ? -2.410 5.126 -4.987 1.00 87.19 483 SER A CA 1
ATOM 3845 C C . SER A 1 483 ? -0.987 4.905 -5.475 1.00 87.19 483 SER A C 1
ATOM 3847 O O . SER A 1 483 ? -0.088 4.653 -4.664 1.00 87.19 483 SER A O 1
ATOM 3849 N N . PHE A 1 484 ? -0.773 5.065 -6.775 1.00 87.50 484 PHE A N 1
ATOM 3850 C CA . PHE A 1 484 ? 0.549 5.059 -7.376 1.00 87.50 484 PHE A CA 1
ATOM 3851 C C . PHE A 1 484 ? 0.720 6.249 -8.321 1.00 87.50 484 PHE A C 1
ATOM 3853 O O . PHE A 1 484 ? -0.233 6.940 -8.697 1.00 87.50 484 PHE A O 1
ATOM 3860 N N . MET A 1 485 ? 1.973 6.515 -8.671 1.00 89.94 485 MET A N 1
ATOM 3861 C CA . MET A 1 485 ? 2.331 7.532 -9.649 1.00 89.94 485 MET A CA 1
ATOM 3862 C C . MET A 1 485 ? 3.486 7.049 -10.513 1.00 89.94 485 MET A C 1
ATOM 3864 O O . MET A 1 485 ? 4.459 6.485 -10.001 1.00 89.94 485 MET A O 1
ATOM 3868 N N . TYR A 1 486 ? 3.411 7.316 -11.815 1.00 93.50 486 TYR A N 1
ATOM 3869 C CA . TYR A 1 486 ? 4.556 7.114 -12.692 1.00 93.50 486 TYR A CA 1
ATOM 3870 C C . TYR A 1 486 ? 5.725 8.029 -12.269 1.00 93.50 486 TYR A C 1
ATOM 3872 O O . TYR A 1 486 ? 5.527 9.235 -12.094 1.00 93.50 486 TYR A O 1
ATOM 3880 N N . PRO A 1 487 ? 6.946 7.501 -12.096 1.00 89.12 487 PRO A N 1
ATOM 3881 C CA . PRO A 1 487 ? 8.040 8.261 -11.513 1.00 89.12 487 PRO A CA 1
ATOM 3882 C C . PRO A 1 487 ? 8.683 9.219 -12.512 1.00 89.12 487 PRO A C 1
ATOM 3884 O O . PRO A 1 487 ? 9.591 8.854 -13.249 1.00 89.12 487 PRO A O 1
ATOM 3887 N N . ILE A 1 488 ? 8.231 10.467 -12.502 1.00 87.81 488 ILE A N 1
ATOM 3888 C CA . ILE A 1 488 ? 8.831 11.577 -13.240 1.00 87.81 488 ILE A CA 1
ATOM 3889 C C . ILE A 1 488 ? 8.800 12.837 -12.369 1.00 87.81 488 ILE A C 1
ATOM 3891 O O . ILE A 1 488 ? 7.903 13.015 -11.540 1.00 87.81 488 ILE A O 1
ATOM 3895 N N . GLY A 1 489 ? 9.807 13.693 -12.541 1.00 80.81 489 GLY A N 1
ATOM 3896 C CA . GLY A 1 489 ? 10.082 14.820 -11.652 1.00 80.81 489 GLY A CA 1
ATOM 3897 C C . GLY A 1 489 ? 8.894 15.757 -11.485 1.00 80.81 489 GLY A C 1
ATOM 3898 O O . GLY A 1 489 ? 7.995 15.800 -12.319 1.00 80.81 489 GLY A O 1
ATOM 3899 N N . ASN A 1 490 ? 8.880 16.516 -10.387 1.00 80.62 490 ASN A N 1
ATOM 3900 C CA . ASN A 1 490 ? 7.818 17.479 -10.065 1.00 80.62 490 ASN A CA 1
ATOM 3901 C C . ASN A 1 490 ? 6.392 16.893 -10.034 1.00 80.62 490 ASN A C 1
ATOM 3903 O O . ASN A 1 490 ? 5.422 17.630 -10.235 1.00 80.62 490 ASN A O 1
ATOM 3907 N N . ASN A 1 491 ? 6.250 15.588 -9.775 1.00 84.62 491 ASN A N 1
ATOM 3908 C CA . ASN A 1 491 ? 4.972 14.871 -9.814 1.00 84.62 491 ASN A CA 1
ATOM 3909 C C . ASN A 1 491 ? 4.234 15.088 -11.151 1.00 84.62 491 ASN A C 1
ATOM 3911 O O . ASN A 1 491 ? 3.035 15.374 -11.180 1.00 84.62 491 ASN A O 1
ATOM 3915 N N . GLU A 1 492 ? 4.957 15.030 -12.277 1.00 89.06 492 GLU A N 1
ATOM 3916 C CA . GLU A 1 492 ? 4.347 15.132 -13.610 1.00 89.06 492 GLU A CA 1
ATOM 3917 C C . GLU A 1 492 ? 3.705 13.833 -14.109 1.00 89.06 492 GLU A C 1
ATOM 3919 O O . GLU A 1 492 ? 3.043 13.841 -15.150 1.00 89.06 492 GLU A O 1
ATOM 3924 N N . GLY A 1 493 ? 3.912 12.738 -13.381 1.00 91.62 493 GLY A N 1
ATOM 3925 C CA . GLY A 1 493 ? 3.431 11.419 -13.748 1.00 91.62 493 GLY A CA 1
ATOM 3926 C C . GLY A 1 493 ? 1.925 11.312 -13.617 1.00 91.62 493 GLY A C 1
ATOM 3927 O O . GLY A 1 493 ? 1.295 11.976 -12.790 1.00 91.62 493 GLY A O 1
ATOM 3928 N N . GLU A 1 494 ? 1.346 10.445 -14.433 1.00 93.94 494 GLU A N 1
ATOM 3929 C CA . GLU A 1 494 ? -0.041 10.053 -14.275 1.00 93.94 494 GLU A CA 1
ATOM 3930 C C . GLU A 1 494 ? -0.210 9.298 -12.953 1.00 93.94 494 GLU A C 1
ATOM 3932 O O . GLU A 1 494 ? 0.647 8.506 -12.543 1.00 93.94 494 GLU A O 1
ATOM 3937 N N . ARG A 1 495 ? -1.315 9.597 -12.270 1.00 92.69 495 ARG A N 1
ATOM 3938 C CA . ARG A 1 495 ? -1.721 8.941 -11.032 1.00 92.69 495 ARG A CA 1
ATOM 3939 C C . ARG A 1 495 ? -2.729 7.861 -11.363 1.00 92.69 495 ARG A C 1
ATOM 3941 O O . ARG A 1 495 ? -3.626 8.067 -12.175 1.00 92.69 495 ARG A O 1
ATOM 3948 N N . ASN A 1 496 ? -2.617 6.751 -10.671 1.00 91.69 496 ASN A N 1
ATOM 3949 C CA . ASN A 1 496 ? -3.517 5.618 -10.765 1.00 91.69 496 ASN A CA 1
ATOM 3950 C C . ASN A 1 496 ? -3.784 5.081 -9.357 1.00 91.69 496 ASN A C 1
ATOM 3952 O O . ASN A 1 496 ? -3.098 5.415 -8.388 1.00 91.69 496 ASN A O 1
ATOM 3956 N N . ALA A 1 497 ? -4.829 4.273 -9.232 1.00 89.69 497 ALA A N 1
ATOM 3957 C CA . ALA A 1 497 ? -5.181 3.648 -7.973 1.00 89.69 497 ALA A CA 1
ATOM 3958 C C . ALA A 1 497 ? -5.667 2.223 -8.214 1.00 89.69 497 ALA A C 1
ATOM 3960 O O . ALA A 1 497 ? -6.338 1.947 -9.207 1.00 89.69 497 ALA A O 1
ATOM 3961 N N . SER A 1 498 ? -5.345 1.341 -7.276 1.00 84.38 498 SER A N 1
ATOM 3962 C CA . SER A 1 498 ? -5.911 -0.001 -7.193 1.00 84.38 498 SER A CA 1
ATOM 3963 C C . SER A 1 498 ? -6.834 -0.084 -5.984 1.00 84.38 498 SER A C 1
ATOM 3965 O O . SER A 1 498 ? -6.567 0.526 -4.944 1.00 84.38 498 SER A O 1
ATOM 3967 N N . GLU A 1 499 ? -7.930 -0.822 -6.126 1.00 89.56 499 GLU A N 1
ATOM 3968 C CA . GLU A 1 499 ? -8.885 -1.058 -5.049 1.00 89.56 499 GLU A CA 1
ATOM 3969 C C . GLU A 1 499 ? -8.946 -2.546 -4.723 1.00 89.56 499 GLU A C 1
ATOM 3971 O O . GLU A 1 499 ? -8.972 -3.387 -5.617 1.00 89.56 499 GLU A O 1
ATOM 3976 N N . SER A 1 500 ? -8.989 -2.862 -3.434 1.00 81.38 500 SER A N 1
ATOM 3977 C CA . SER A 1 500 ? -9.158 -4.221 -2.921 1.00 81.38 500 SER A CA 1
ATOM 3978 C C . SER A 1 500 ? -10.104 -4.222 -1.723 1.00 81.38 500 SER A C 1
ATOM 3980 O O . SER A 1 500 ? -10.190 -3.241 -0.975 1.00 81.38 500 SER A O 1
ATOM 3982 N N . ILE A 1 501 ? -10.830 -5.322 -1.531 1.00 86.44 501 ILE A N 1
ATOM 3983 C CA . ILE A 1 501 ? -11.748 -5.513 -0.408 1.00 86.44 501 ILE A CA 1
ATOM 3984 C C . ILE A 1 501 ? -11.331 -6.705 0.457 1.00 86.44 501 ILE A C 1
ATOM 3986 O O . ILE A 1 501 ? -10.837 -7.725 -0.024 1.00 86.44 501 ILE A O 1
ATOM 3990 N N . ALA A 1 502 ? -11.563 -6.585 1.758 1.00 82.56 502 ALA A N 1
ATOM 3991 C CA . ALA A 1 502 ? -11.517 -7.696 2.692 1.00 82.56 502 ALA A CA 1
ATOM 3992 C C . ALA A 1 502 ? -12.739 -7.647 3.607 1.00 82.56 502 ALA A C 1
ATOM 3994 O O . ALA A 1 502 ? -13.209 -6.569 3.974 1.00 82.56 502 ALA A O 1
ATOM 3995 N N . TYR A 1 503 ? -13.259 -8.809 3.983 1.00 85.62 503 TYR A N 1
ATOM 3996 C CA . TYR A 1 503 ? -14.322 -8.905 4.970 1.00 85.62 503 TYR A CA 1
ATOM 3997 C C . TYR A 1 503 ? -14.245 -10.195 5.771 1.00 85.62 503 TYR A C 1
ATOM 3999 O O . TYR A 1 503 ? -13.725 -11.210 5.306 1.00 85.62 503 TYR A O 1
ATOM 4007 N N . TRP A 1 504 ? -14.834 -10.161 6.958 1.00 86.62 504 TRP A N 1
ATOM 4008 C CA . TRP A 1 504 ? -15.137 -11.348 7.741 1.00 86.62 504 TRP A CA 1
ATOM 4009 C C . TRP A 1 504 ? -16.457 -11.165 8.492 1.00 86.62 504 TRP A C 1
ATOM 4011 O O . TRP A 1 504 ? -16.861 -10.051 8.828 1.00 86.62 504 TRP A O 1
ATOM 4021 N N . LEU A 1 505 ? -17.143 -12.277 8.730 1.00 86.44 505 LEU A N 1
ATOM 4022 C CA . LEU A 1 505 ? -18.384 -12.367 9.481 1.00 86.44 505 LEU A CA 1
ATOM 4023 C C . LEU A 1 505 ? -18.317 -13.608 10.363 1.00 86.44 505 LEU A C 1
ATOM 4025 O O . LEU A 1 505 ? -18.116 -14.717 9.873 1.00 86.44 505 LEU A O 1
ATOM 4029 N N . ASN A 1 506 ? -18.554 -13.414 11.651 1.00 86.56 506 ASN A N 1
ATOM 4030 C CA . ASN A 1 506 ? -18.709 -14.463 12.637 1.00 86.56 506 ASN A CA 1
ATOM 4031 C C . ASN A 1 506 ? -20.152 -14.487 13.152 1.00 86.56 506 ASN A C 1
ATOM 4033 O O . ASN A 1 506 ? -20.753 -13.451 13.454 1.00 86.56 506 ASN A O 1
ATOM 4037 N N . ILE A 1 507 ? -20.702 -15.693 13.247 1.00 86.94 507 ILE A N 1
ATOM 4038 C CA . ILE A 1 507 ? -22.030 -15.960 13.781 1.00 86.94 507 ILE A CA 1
ATOM 4039 C C . ILE A 1 507 ? -21.895 -17.050 14.833 1.00 86.94 507 ILE A C 1
ATOM 4041 O O . ILE A 1 507 ? -21.507 -18.170 14.513 1.00 86.94 507 ILE A O 1
ATOM 4045 N N . LYS A 1 508 ? -22.287 -16.765 16.073 1.00 90.50 508 LYS A N 1
ATOM 4046 C CA . LYS A 1 508 ? -22.273 -17.729 17.173 1.00 90.50 508 LYS A CA 1
ATOM 4047 C C . LYS A 1 508 ? -23.640 -17.801 17.839 1.00 90.50 508 LYS A C 1
ATOM 4049 O O . LYS A 1 508 ? -24.149 -16.824 18.372 1.00 90.50 508 LYS A O 1
ATOM 4054 N N . LYS A 1 509 ? -24.252 -18.981 17.847 1.00 88.12 509 LYS A N 1
ATOM 4055 C CA . LYS A 1 509 ? -25.508 -19.257 18.547 1.00 88.12 509 LYS A CA 1
ATOM 4056 C C . LYS A 1 509 ? -25.229 -20.034 19.825 1.00 88.12 509 LYS A C 1
ATOM 4058 O O . LYS A 1 509 ? -24.659 -21.123 19.791 1.00 88.12 509 LYS A O 1
ATOM 4063 N N . THR A 1 510 ? -25.701 -19.503 20.946 1.00 86.31 510 THR A N 1
ATOM 4064 C CA . THR A 1 510 ? -25.762 -20.247 22.205 1.00 86.31 510 THR A CA 1
ATOM 4065 C C . THR A 1 510 ? -26.965 -21.184 22.163 1.00 86.31 510 THR A C 1
ATOM 4067 O O . THR A 1 510 ? -28.104 -20.743 21.986 1.00 86.31 510 THR A O 1
ATOM 4070 N N . LEU A 1 511 ? -26.702 -22.484 22.280 1.00 83.06 511 LEU A N 1
ATOM 4071 C CA . LEU A 1 511 ? -27.715 -23.526 22.413 1.00 83.06 511 LEU A CA 1
ATOM 4072 C C . LEU A 1 511 ? -27.929 -23.823 23.910 1.00 83.06 511 LEU A C 1
ATOM 4074 O O . LEU A 1 511 ? -27.778 -22.956 24.769 1.00 83.06 511 LEU A O 1
ATOM 4078 N N . VAL A 1 512 ? -28.312 -25.051 24.250 1.00 83.38 512 VAL A N 1
ATOM 4079 C CA . VAL A 1 512 ? -28.541 -25.479 25.636 1.00 83.38 512 VAL A CA 1
ATOM 4080 C C . VAL A 1 512 ? -27.233 -25.941 26.289 1.00 83.38 512 VAL A C 1
ATOM 4082 O O . VAL A 1 512 ? -26.413 -26.591 25.647 1.00 83.38 512 VAL A O 1
ATOM 4085 N N . ARG A 1 513 ? -27.068 -25.667 27.593 1.00 75.81 513 ARG A N 1
ATOM 4086 C CA . ARG A 1 513 ? -25.975 -26.191 28.447 1.00 75.81 513 ARG A CA 1
ATOM 4087 C C . ARG A 1 513 ? -24.548 -25.855 27.979 1.00 75.81 513 ARG A C 1
ATOM 4089 O O . ARG A 1 513 ? -23.664 -26.700 28.048 1.00 75.81 513 ARG A O 1
ATOM 4096 N N . GLY A 1 514 ? -24.315 -24.624 27.522 1.00 72.00 514 GLY A N 1
ATOM 4097 C CA . GLY A 1 514 ? -22.972 -24.181 27.119 1.00 72.00 514 GLY A CA 1
ATOM 4098 C C . GLY A 1 514 ? -22.478 -24.791 25.804 1.00 72.00 514 GLY A C 1
ATOM 4099 O O . GLY A 1 514 ? -21.306 -24.647 25.474 1.00 72.00 514 GLY A O 1
ATOM 4100 N N . LEU A 1 515 ? -23.359 -25.454 25.047 1.00 77.69 515 LEU A N 1
ATOM 4101 C CA . LEU A 1 515 ? -23.096 -25.825 23.663 1.00 77.69 515 LEU A CA 1
ATOM 4102 C C . LEU A 1 515 ? -23.250 -24.587 22.771 1.00 77.69 515 LEU A C 1
ATOM 4104 O O . LEU A 1 515 ? -24.254 -23.874 22.857 1.00 77.69 515 LEU A O 1
ATOM 4108 N N . TYR A 1 516 ? -22.279 -24.362 21.890 1.00 83.19 516 TYR A N 1
ATOM 4109 C CA . TYR A 1 516 ? -22.293 -23.272 20.920 1.00 83.19 516 TYR A CA 1
ATOM 4110 C C . TYR A 1 516 ? -22.256 -23.839 19.503 1.00 83.19 516 TYR A C 1
ATOM 4112 O O . TYR A 1 516 ? -21.524 -24.790 19.236 1.00 83.19 516 TYR A O 1
ATOM 4120 N N . LEU A 1 517 ? -23.028 -23.239 18.600 1.00 85.69 517 LEU A N 1
ATOM 4121 C CA . LEU A 1 517 ? -22.902 -23.451 17.161 1.00 85.69 517 LEU A CA 1
ATOM 4122 C C . LEU A 1 517 ? -22.314 -22.181 16.549 1.00 85.69 517 LEU A C 1
ATOM 4124 O O . LEU A 1 517 ? -22.863 -21.102 16.763 1.00 85.69 517 LEU A O 1
ATOM 4128 N N . GLY A 1 518 ? -21.209 -22.306 15.822 1.00 87.19 518 GLY A N 1
ATOM 4129 C CA . GLY A 1 518 ? -20.522 -21.187 15.183 1.00 87.19 518 GLY A CA 1
ATOM 4130 C C . GLY A 1 518 ? -20.427 -21.369 13.673 1.00 87.19 518 GLY A C 1
ATOM 4131 O O . GLY A 1 518 ? -20.323 -22.497 13.196 1.00 87.19 518 GLY A O 1
ATOM 4132 N N . ALA A 1 519 ? -20.446 -20.267 12.937 1.00 84.12 519 ALA A N 1
ATOM 4133 C CA . ALA A 1 519 ? -20.081 -20.208 11.531 1.00 84.12 519 ALA A CA 1
ATOM 4134 C C . ALA A 1 519 ? -19.237 -18.958 11.282 1.00 84.12 519 ALA A C 1
ATOM 4136 O O . ALA A 1 519 ? -19.456 -17.916 11.906 1.00 84.12 519 ALA A O 1
ATOM 4137 N N . GLU A 1 520 ? -18.297 -19.066 10.353 1.00 82.19 520 GLU A N 1
ATOM 4138 C CA . GLU A 1 520 ? -17.442 -17.965 9.944 1.00 82.19 520 GLU A CA 1
ATOM 4139 C C . GLU A 1 520 ? -17.339 -17.921 8.422 1.00 82.19 520 GLU A C 1
ATOM 4141 O O . GLU A 1 520 ? -17.258 -18.961 7.765 1.00 82.19 520 GLU A O 1
ATOM 4146 N N . ILE A 1 521 ? -17.371 -16.714 7.867 1.00 80.88 521 ILE A N 1
ATOM 4147 C CA . ILE A 1 521 ? -17.179 -16.455 6.445 1.00 80.88 521 ILE A CA 1
ATOM 4148 C C . ILE A 1 521 ? -16.191 -15.304 6.326 1.00 80.88 521 ILE A C 1
ATOM 4150 O O . ILE A 1 521 ? -16.413 -14.249 6.915 1.00 80.88 521 ILE A O 1
ATOM 4154 N N . TYR A 1 522 ? -15.141 -15.473 5.532 1.00 83.81 522 TYR A N 1
ATOM 4155 C CA . TYR A 1 522 ? -14.172 -14.420 5.258 1.00 83.81 522 TYR A CA 1
ATOM 4156 C C . TYR A 1 522 ? -13.768 -14.411 3.786 1.00 83.81 522 TYR A C 1
ATOM 4158 O O . TYR A 1 522 ? -13.887 -15.411 3.078 1.00 83.81 522 TYR A O 1
ATOM 4166 N N . ARG A 1 523 ? -13.285 -13.259 3.327 1.00 80.38 523 ARG A N 1
ATOM 4167 C CA . ARG A 1 523 ? -12.646 -13.073 2.024 1.00 80.38 523 ARG A CA 1
ATOM 4168 C C . ARG A 1 523 ? -11.612 -11.965 2.138 1.00 80.38 523 ARG A C 1
ATOM 4170 O O . ARG A 1 523 ? -11.826 -10.975 2.832 1.00 80.38 523 ARG A O 1
ATOM 4177 N N . MET A 1 524 ? -10.517 -12.110 1.411 1.00 77.44 524 MET A N 1
ATOM 4178 C CA . MET A 1 524 ? -9.509 -11.073 1.249 1.00 77.44 524 MET A CA 1
ATOM 4179 C C . MET A 1 524 ? -9.048 -11.099 -0.200 1.00 77.44 524 MET A C 1
ATOM 4181 O O . MET A 1 524 ? -8.632 -12.152 -0.681 1.00 77.44 524 MET A O 1
ATOM 4185 N N . ASP A 1 525 ? -9.156 -9.971 -0.896 1.00 75.00 525 ASP A N 1
ATOM 4186 C CA . ASP A 1 525 ? -8.629 -9.872 -2.254 1.00 75.00 525 ASP A CA 1
ATOM 4187 C C . ASP A 1 525 ? -7.095 -10.054 -2.255 1.00 75.00 525 ASP A C 1
ATOM 4189 O O . ASP A 1 525 ? -6.434 -9.665 -1.283 1.00 75.00 525 ASP A O 1
ATOM 4193 N N . PRO A 1 526 ? -6.502 -10.605 -3.332 1.00 68.06 526 PRO A N 1
ATOM 4194 C CA . PRO A 1 526 ? -5.071 -10.936 -3.384 1.00 68.06 526 PRO A CA 1
ATOM 4195 C C . PRO A 1 526 ? -4.130 -9.761 -3.069 1.00 68.06 526 PRO A C 1
ATOM 4197 O O . PRO A 1 526 ? -3.097 -9.937 -2.406 1.00 68.06 526 PRO A O 1
ATOM 4200 N N . ASP A 1 527 ? -4.524 -8.561 -3.500 1.00 66.69 527 ASP A N 1
ATOM 4201 C CA . ASP A 1 527 ? -3.762 -7.316 -3.362 1.00 66.69 527 ASP A CA 1
ATOM 4202 C C . ASP A 1 527 ? -4.188 -6.473 -2.150 1.00 66.69 527 ASP A C 1
ATOM 4204 O O . ASP A 1 527 ? -3.675 -5.374 -1.922 1.00 66.69 527 ASP A O 1
ATOM 4208 N N . TYR A 1 528 ? -5.076 -7.006 -1.303 1.00 68.94 528 TYR A N 1
ATOM 4209 C CA . TYR A 1 528 ? -5.392 -6.370 -0.034 1.00 68.94 528 TYR A CA 1
ATOM 4210 C C . TYR A 1 528 ? -4.160 -6.358 0.877 1.00 68.94 528 TYR A C 1
ATOM 4212 O O . TYR A 1 528 ? -3.564 -7.394 1.204 1.00 68.94 528 TYR A O 1
ATOM 4220 N N . SER A 1 529 ? -3.798 -5.162 1.329 1.00 61.56 529 SER A N 1
ATOM 4221 C CA . SER A 1 529 ? -2.768 -4.926 2.330 1.00 61.56 529 SER A CA 1
ATOM 4222 C C . SER A 1 529 ? -3.356 -4.011 3.402 1.00 61.56 529 SER A C 1
ATOM 4224 O O . SER A 1 529 ? -3.803 -2.908 3.129 1.00 61.56 529 SER A O 1
ATOM 4226 N N . GLY A 1 530 ? -3.436 -4.508 4.629 1.00 49.12 530 GLY A N 1
ATOM 4227 C CA . GLY A 1 530 ? -3.973 -3.797 5.786 1.00 49.12 530 GLY A CA 1
ATOM 4228 C C . GLY A 1 530 ? -3.565 -4.570 7.033 1.00 49.12 530 GLY A C 1
ATOM 4229 O O . GLY A 1 530 ? -3.588 -5.808 7.021 1.00 49.12 530 GLY A O 1
ATOM 4230 N N . GLY A 1 531 ? -3.091 -3.862 8.055 1.00 35.84 531 GLY A N 1
ATOM 4231 C CA . GLY A 1 531 ? -2.399 -4.464 9.194 1.00 35.84 531 GLY A CA 1
ATOM 4232 C C . GLY A 1 531 ? -1.773 -3.417 10.079 1.00 35.84 531 GLY A C 1
ATOM 4233 O O . GLY A 1 531 ? -0.643 -2.978 9.778 1.00 35.84 531 GLY A O 1
#

pLDDT: mean 70.31, std 22.61, range [24.83, 98.0]

Secondary structure (DSSP, 8-state):
--SHHHHHHHHHHHHHGGG-------PPPGGGG-S-GGG-TTS--S-TTTSPPSP----SPPHHHHHHT--GGG---------TTTSSPPPGGGS--TTS-TT-S-GGG--EEE-TT--EEEES--EEEEEEEE-SSSTTSEEEEEEEETTTEEEEEEEETTEEEEEEEEEEEEEES-TTT-EEEEEEEEEEEEEETTTEEEEEEEE--BTTBS-----STTPPP-SS-EEEEEEEEEEEETTTEEEEEEEEEEEE--TT-TT--TTT---SSSPPPEEEEEEEEEE-S-TTS---EEEEEEEEEEEEEETTEEEEEES-TTSTTB-GGGS-SEEE-SEEPTTSPEEEBTTB-EEEEEEPPTTSEEEEEEEEEEEESSEEEEEEEEEEEEEE-TTS-EEEEEEEESPPP-TTS-S----SSS-PPTTPPP-EEEEE-S-TT--SEEEEEE--EEEEEEEEEEEEEEEETTEEEEEEEEEEEEEEE---GGGTSPEEEEEEEEEEEEEEEE-STT-EEEEEEEEE-TT----

Foldseek 3Di:
DDDPPVVVVVVVVVVVVPPDDDDFDDDDDPPVVDDDLVPDPPRDPDPPVVPDDDDDFFWPHFPVRVVVVPPVVPPCCVDDPQPLQVDDDDALVPPPDQPVPPPGDDPLQQDFDAPPVRHGPDGRWPFVDKDKDFDDPDTPQWIWMWTDTPPFKTKTWIDHHFKIKMWIAGQQHADDADPQFDGGRGHHWTKMRMGGNVFKTKMKIKDQDHDLPQGDDDPDVPPDDQQWTWIKIKMKIKGDDPPFKIKMKIKMKIFTFRPVFPPTDPRQFFDRPFFAAFQKKKKWKAASDDPVPQDWKWWQDKKKWWWFDAVNDTAIAICDPPDPRDDVLFAFPDWDDADQDPVRTGIHTDPIITMTMHGDDPSTGTQWMKMKTWMAFWIWMWMKTKGWDWDQDPVRDIDTDIAMVVGDDDVPPPDRPCTSTNDDPVVHDDTGTQDTDPGGPGGIDIDMGIDFDFGMKMKIKMWMWGDDPQKTKTKMKMKMKTKGFRGHGSSSHDIDIDIWIWMKMKIWGDDPPRDIDIDMGIDTDSPRDHD

Radius of gyration: 27.17 Å; chains: 1; bounding box: 68×66×88 Å

Sequence (531 aa):
MRIHWFKSIALLGLFVGCLFISKADAQRHPESAGASSYYRPDADRTPAWRKRPQPFLRGPMDRTERGQHRLFLNADDGVGYLNYANEKYQLYYRETIPWLILAGRPFFMRNVQWDRMGNYMGGGFQRVFAFEETRGDIDGVGSSYIDHKGWGLRIGHFAYKNWNWTSTVGDDVRTTFTPLTLIQSHLPTARIDIDRNGKDELTLIYTRGGTGKFSYWGRNPGDTIDPFPVITYGLHWQHQFGDYAKVGTTFLNQLMSSPGSRRSDSWQGDLPYEMVGPKTIKVFVADDSPKEDNASALVFGVDIEITGLVNDEKVKLTSVRNVSGYDSRLEPISVEGGTITASGAREATGSAPVVYEFSIPSDVTVRSARFGVDAAGDFRIGVRQVHGLYYTDRKGALKEKDAEWPASFVPSAAVGRDPFKWYIEEGEEPYFTVYRSEGRDRGRETVWVDHGIPTGQRLASIDWTAKLAGLDLSGEISRNNQSFMYPIGNNEGERNASESIAYWLNIKKTLVRGLYLGAEIYRMDPDYSGG